Protein AF-0000000069701895 (afdb_homodimer)

InterPro domains:
  IPR008920 Transcription regulator FadR/GntR, C-terminal [G3DSA:1.20.120.530] (101-238)
  IPR008920 Transcription regulator FadR/GntR, C-terminal [SSF48008] (103-235)
  IPR011711 GntR, C-terminal [PF07729] (106-229)
  IPR011711 GntR, C-terminal [SM00895] (104-230)
  IPR036388 Winged helix-like DNA-binding domain superfamily [G3DSA:1.10.10.10] (26-95)
  IPR036390 Winged helix DNA-binding domain superfamily [SSF46785] (47-93)

pLDDT: mean 81.39, std 17.98, range [24.02, 98.69]

Solvent-accessible surface area (backbone atoms only — not comparable to full-atom values): 25964 Å² total; per-residue (Å²): 135,84,80,79,76,81,70,80,68,55,61,60,54,52,49,48,49,49,48,49,49,49,47,48,45,48,53,46,46,49,47,53,22,46,50,53,42,51,48,53,51,51,33,40,71,72,58,74,41,68,61,60,47,42,69,67,58,50,32,64,74,65,69,50,55,68,66,48,49,50,53,26,51,50,50,36,35,73,69,47,39,30,45,76,41,99,67,81,38,36,26,56,34,67,50,63,40,64,59,60,30,47,38,40,47,34,54,49,45,54,34,40,57,27,52,36,49,64,38,91,59,48,48,82,55,65,65,58,50,50,52,53,42,51,57,37,48,52,53,55,66,39,92,55,61,85,73,51,58,67,65,60,55,49,50,53,54,45,48,54,56,37,52,53,28,50,25,20,63,28,66,66,51,24,50,52,47,48,50,51,45,52,51,42,56,66,64,40,70,72,54,75,69,64,58,77,50,50,41,56,54,33,52,52,49,42,52,28,49,52,26,48,75,67,69,32,39,69,58,21,19,51,48,44,41,52,55,39,47,51,55,33,50,56,45,60,65,68,56,72,88,121,136,84,82,81,74,81,70,78,70,56,62,62,53,51,49,51,48,48,47,48,49,47,48,48,47,48,53,46,45,51,47,52,23,47,49,53,42,50,50,53,52,50,32,39,70,71,59,73,42,65,61,58,48,41,70,66,58,51,32,65,73,66,70,50,55,68,67,48,48,51,54,25,50,50,50,36,37,73,71,46,40,30,43,76,42,98,66,81,37,35,26,57,34,65,52,64,40,64,58,59,30,47,36,38,48,33,52,49,45,54,36,41,55,26,50,37,51,65,38,92,59,48,48,82,55,65,67,60,50,50,53,52,42,50,58,36,49,53,54,54,66,40,93,55,61,85,74,52,55,68,66,59,56,49,49,54,55,45,48,54,57,37,52,52,27,50,24,20,62,29,65,66,51,24,48,53,45,50,50,51,45,52,52,42,56,67,63,40,72,69,57,73,70,63,58,78,50,48,41,56,55,34,52,54,50,42,53,28,50,51,28,49,74,68,69,32,39,70,58,21,20,51,48,43,39,53,56,39,48,51,55,34,49,55,42,62,65,68,56,71,88,120

Nearest PDB structures (foldseek):
  6ep3-assembly1_A  TM=7.405E-01  e=1.941E-06  Listeria monocytogenes EGD-e
  6za7-assembly1_A  TM=7.029E-01  e=9.383E-06  Agrobacterium fabrum str. C58
  4p9f-assembly1_A  TM=6.169E-01  e=4.324E-05  Escherichia coli UMEA 3718-1
  7u5q-assembly2_B  TM=5.414E-01  e=1.831E-05  Brucella melitensis ATCC 23457
  9jpl-assembly1_B  TM=7.742E-01  e=9.631E-04  Achromobacter denitrificans NBRC 15125

Organism: Klebsiella variicola (NCBI:txid244366)

Radius of gyration: 25.25 Å; Cα contacts (8 Å, |Δi|>4): 482; chains: 2; bounding box: 83×65×62 Å

Foldseek 3Di:
DDPPPPPPCVVVVVVVVVVVVVVVVVVVLVVLLVVLLLVVLVCVLVVNDDQWDALVRSCVVVVDDPVSSVVNVVVCVVLVQWDQDPDGTIGGDCCSVLLVVQLVLLVVCLVQQLVLLVAPQQADDLVVLVVLLVLLVCCLPPPDNVPPDPVSLLCSVLCLRLNRLVRSVDVVSNVSSVSSSVVCVSNCVPPVVCCVCSNVLSVLSNVLSVCVSVVNSNVSSVSSSVSSVVSSVVSVVPPDPD/DDPPPPPPCVVVVVVVVVVVVVVVCVVVLVVLLVVLLLVVLVCVLVVNDDQWDALVRSCVVVVDDPVSSVVNVVVCVVLVQWDQDPDGTIGGDCCSVLLVVQLVLLVVCLVQQLVLLVAPQQADDLVVLVVLLVLLVCCLPPPDNVPDDPVSLLCSVLCLRLNRLVRSVDVVSNVSSVSSSVVCVSNCVPPVVCCVCSNVLSVLSNQLSVCVSVVNSNVSSVSSSVSSVVSSVVSVVPPDPD

Secondary structure (DSSP, 8-state):
-------TTHHHHHHHHHHHHHHHHHHHHHHHHHHHHHHHHHHHHTT-S-SEE-HHHHHHHHT--HHHHHHHHHHHHHTTSEEE-SSSSEEE-GGGSHHHHHHHHHHHHHHHHHHHTT-TT----HHHHHHHHHHHHHHHT-S-GGGS-HHHHHHHHHHHHHHHHHHTT-HHHHHHHHHHHHHHHHHHTTTTT-THHHHHHHHHHHHHHHHHHTT-HHHHHHHHHHHHHHHHHHHHHHS---/-------TTHHHHHHHHHHHHHHHHHHHHHHHHHHHHHHHHHHHHTT-S-SEE-HHHHHHHHT--HHHHHHHHHHHHHTTSEEE-SSSSEEE-GGGSHHHHHHHHHHHHHHHHHHHTT-TT----HHHHHHHHHHHHHHHT-S-GGGS-HHHHHHHHHHHHHHHHHHTT-HHHHHHHHHHHHHHHHHHTTTTT-THHHHHHHHHHHHHHHHHHTT-HHHHHHHHHHHHHHHHHHHHHHS---

Sequence (484 aa):
MGAVEARPNQGFFLLKRSNELDQLEIEQSKSNDQKLYEQLVHDRIAGILPESFTQTEISQRYDVDRGVLTRTLVKLSEDGLIARNAGHGWRFLQTLNSDIALRNSYGFRLMIEPMALLTPNLHVDRQMLKRLRARHLRLITHPDITQVPAKEIFETDAAFHELLAEASGNLFVLQAIQQQNRLRRLLEFGSYHNKRRVKEWCEEHVAIIDALRENKQEQAAELMRKHLQYAFDQVNVKSPRVMGAVEARPNQGFFLLKRSNELDQLEIEQSKSNDQKLYEQLVHDRIAGILPESFTQTEISQRYDVDRGVLTRTLVKLSEDGLIARNAGHGWRFLQTLNSDIALRNSYGFRLMIEPMALLTPNLHVDRQMLKRLRARHLRLITHPDITQVPAKEIFETDAAFHELLAEASGNLFVLQAIQQQNRLRRLLEFGSYHNKRRVKEWCEEHVAIIDALRENKQEQAAELMRKHLQYAFDQVNVKSPRV

Structure (mmCIF, N/CA/C/O backbone):
data_AF-0000000069701895-model_v1
#
loop_
_entity.id
_entity.type
_entity.pdbx_description
1 polymer 'Transcriptional regulator'
#
loop_
_atom_site.group_PDB
_atom_site.id
_atom_site.type_symbol
_atom_site.label_atom_id
_atom_site.label_alt_id
_atom_site.label_comp_id
_atom_site.label_asym_id
_atom_site.label_entity_id
_atom_site.label_seq_id
_atom_site.pdbx_PDB_ins_code
_atom_site.Cartn_x
_atom_site.Cartn_y
_atom_site.Cartn_z
_atom_site.occupancy
_atom_site.B_iso_or_equiv
_atom_site.auth_seq_id
_atom_site.auth_comp_id
_atom_site.auth_asym_id
_atom_site.auth_atom_id
_atom_site.pdbx_PDB_model_num
ATOM 1 N N . MET A 1 1 ? 61.75 -6.09 26.125 1 24.02 1 MET A N 1
ATOM 2 C CA . MET A 1 1 ? 60.781 -6.977 25.469 1 24.02 1 MET A CA 1
ATOM 3 C C . MET A 1 1 ? 59.344 -6.629 25.875 1 24.02 1 MET A C 1
ATOM 5 O O . MET A 1 1 ? 58.906 -7.008 26.953 1 24.02 1 MET A O 1
ATOM 9 N N . GLY A 1 2 ? 58.875 -5.418 25.734 1 27.39 2 GLY A N 1
ATOM 10 C CA . GLY A 1 2 ? 57.625 -4.828 26.25 1 27.39 2 GLY A CA 1
ATOM 11 C C . GLY A 1 2 ? 56.375 -5.52 25.734 1 27.39 2 GLY A C 1
ATOM 12 O O . GLY A 1 2 ? 56.25 -5.789 24.531 1 27.39 2 GLY A O 1
ATOM 13 N N . ALA A 1 3 ? 55.656 -6.332 26.625 1 31.81 3 ALA A N 1
ATOM 14 C CA . ALA A 1 3 ? 54.469 -7.156 26.438 1 31.81 3 ALA A CA 1
ATOM 15 C C . ALA A 1 3 ? 53.312 -6.316 25.938 1 31.81 3 ALA A C 1
ATOM 17 O O . ALA A 1 3 ? 52.938 -5.316 26.578 1 31.81 3 ALA A O 1
ATOM 18 N N . VAL A 1 4 ? 53.062 -6.176 24.641 1 33.94 4 VAL A N 1
ATOM 19 C CA . VAL A 1 4 ? 51.906 -5.551 24.031 1 33.94 4 VAL A CA 1
ATOM 20 C C . VAL A 1 4 ? 50.625 -6.164 24.594 1 33.94 4 VAL A C 1
ATOM 22 O O . VAL A 1 4 ? 50.375 -7.367 24.438 1 33.94 4 VAL A O 1
ATOM 25 N N . GLU A 1 5 ? 50.062 -5.719 25.734 1 30.17 5 GLU A N 1
ATOM 26 C CA . GLU A 1 5 ? 48.812 -6.172 26.359 1 30.17 5 GLU A CA 1
ATOM 27 C C . GLU A 1 5 ? 47.625 -6.027 25.391 1 30.17 5 GLU A C 1
ATOM 29 O O . GLU A 1 5 ? 47.406 -4.941 24.859 1 30.17 5 GLU A O 1
ATOM 34 N N . ALA A 1 6 ? 47.188 -7.043 24.703 1 34.75 6 ALA A N 1
ATOM 35 C CA . ALA A 1 6 ? 45.969 -7.164 23.953 1 34.75 6 ALA A CA 1
ATOM 36 C C . ALA A 1 6 ? 44.75 -6.762 24.797 1 34.75 6 ALA A C 1
ATOM 38 O O . ALA A 1 6 ? 44.5 -7.363 25.844 1 34.75 6 ALA A O 1
ATOM 39 N N . ARG A 1 7 ? 44.375 -5.461 24.891 1 35.44 7 ARG A N 1
ATOM 40 C CA . ARG A 1 7 ? 43.188 -5.066 25.625 1 35.44 7 ARG A CA 1
ATOM 41 C C . ARG A 1 7 ? 41.938 -5.664 25.016 1 35.44 7 ARG A C 1
ATOM 43 O O . ARG A 1 7 ? 41.625 -5.434 23.828 1 35.44 7 ARG A O 1
ATOM 50 N N . PRO A 1 8 ? 41.312 -6.648 25.5 1 39.47 8 PRO A N 1
ATOM 51 C CA . PRO A 1 8 ? 40.125 -7.395 25.062 1 39.47 8 PRO A CA 1
ATOM 52 C C . PRO A 1 8 ? 38.938 -6.492 24.766 1 39.47 8 PRO A C 1
ATOM 54 O O . PRO A 1 8 ? 38 -6.898 24.047 1 39.47 8 PRO A O 1
ATOM 57 N N . ASN A 1 9 ? 38.688 -5.352 25.375 1 38.53 9 ASN A N 1
ATOM 58 C CA . ASN A 1 9 ? 37.438 -4.59 25.344 1 38.53 9 ASN A CA 1
ATOM 59 C C . ASN A 1 9 ? 37.375 -3.715 24.094 1 38.53 9 ASN A C 1
ATOM 61 O O . ASN A 1 9 ? 36.438 -2.926 23.938 1 38.53 9 ASN A O 1
ATOM 65 N N . GLN A 1 10 ? 38.281 -3.574 23.266 1 44.16 10 GLN A N 1
ATOM 66 C CA . GLN A 1 10 ? 38.312 -2.691 22.094 1 44.16 10 GLN A CA 1
ATOM 67 C C . GLN A 1 10 ? 37.375 -3.211 21.016 1 44.16 10 GLN A C 1
ATOM 69 O O . GLN A 1 10 ? 36.875 -2.436 20.203 1 44.16 10 GLN A O 1
ATOM 74 N N . GLY A 1 11 ? 37.188 -4.449 21.016 1 43.69 11 GLY A N 1
ATOM 75 C CA . GLY A 1 11 ? 36.344 -5.035 19.984 1 43.69 11 GLY A CA 1
ATOM 76 C C . GLY A 1 11 ? 34.875 -4.629 20.125 1 43.69 11 GLY A C 1
ATOM 77 O O . GLY A 1 11 ? 34.188 -4.391 19.125 1 43.69 11 GLY A O 1
ATOM 78 N N . PHE A 1 12 ? 34.375 -4.551 21.391 1 46.53 12 PHE A N 1
ATOM 79 C CA . PHE A 1 12 ? 32.969 -4.184 21.625 1 46.53 12 PHE A CA 1
ATOM 80 C C . PHE A 1 12 ? 32.75 -2.717 21.281 1 46.53 12 PHE A C 1
ATOM 82 O O . PHE A 1 12 ? 31.688 -2.367 20.719 1 46.53 12 PHE A O 1
ATOM 89 N N . PHE A 1 13 ? 33.656 -1.866 21.531 1 46.22 13 PHE A N 1
ATOM 90 C CA . PHE A 1 13 ? 33.531 -0.436 21.281 1 46.22 13 PHE A CA 1
ATOM 91 C C . PHE A 1 13 ? 33.5 -0.146 19.781 1 46.22 13 PHE A C 1
ATOM 93 O O . PHE A 1 13 ? 32.75 0.715 19.312 1 46.22 13 PHE A O 1
ATOM 100 N N . LEU A 1 14 ? 34.312 -0.806 19.062 1 48.31 14 LEU A N 1
ATOM 101 C CA . LEU A 1 14 ? 34.375 -0.603 17.625 1 48.31 14 LEU A CA 1
ATOM 102 C C . LEU A 1 14 ? 33.094 -1.081 16.953 1 48.31 14 LEU A C 1
ATOM 104 O O . LEU A 1 14 ? 32.594 -0.446 16.016 1 48.31 14 LEU A O 1
ATOM 108 N N . LEU A 1 15 ? 32.625 -2.094 17.547 1 48.47 15 LEU A N 1
ATOM 109 C CA . LEU A 1 15 ? 31.375 -2.609 17 1 48.47 15 LEU A CA 1
ATOM 110 C C . LEU A 1 15 ? 30.219 -1.668 17.281 1 48.47 15 LEU A C 1
ATOM 112 O O . LEU A 1 15 ? 29.344 -1.475 16.453 1 48.47 15 LEU A O 1
ATOM 116 N N . LYS A 1 16 ? 30.25 -1.08 18.469 1 49.44 16 LYS A N 1
ATOM 117 C CA . LYS A 1 16 ? 29.203 -0.123 18.812 1 49.44 16 LYS A CA 1
ATOM 118 C C . LYS A 1 16 ? 29.266 1.119 17.938 1 49.44 16 LYS A C 1
ATOM 120 O O . LYS A 1 16 ? 28.25 1.622 17.469 1 49.44 16 LYS A O 1
ATOM 125 N N . ARG A 1 17 ? 30.5 1.517 17.75 1 50.16 17 ARG A N 1
ATOM 126 C CA . ARG A 1 17 ? 30.703 2.701 16.922 1 50.16 17 ARG A CA 1
ATOM 127 C C . ARG A 1 17 ? 30.312 2.436 15.469 1 50.16 17 ARG A C 1
ATOM 129 O O . ARG A 1 17 ? 29.719 3.291 14.812 1 50.16 17 ARG A O 1
ATOM 136 N N . SER A 1 18 ? 30.672 1.221 15.117 1 53.16 18 SER A N 1
ATOM 137 C CA . SER A 1 18 ? 30.328 0.845 13.75 1 53.16 18 SER A CA 1
ATOM 138 C C . SER A 1 18 ? 28.812 0.784 13.57 1 53.16 18 SER A C 1
ATOM 140 O O . SER A 1 18 ? 28.281 1.257 12.562 1 53.16 18 SER A O 1
ATOM 142 N N . ASN A 1 19 ? 28.234 0.283 14.586 1 55.69 19 ASN A N 1
ATOM 143 C CA . ASN A 1 19 ? 26.781 0.207 14.547 1 55.69 19 ASN A CA 1
ATOM 144 C C . ASN A 1 19 ? 26.141 1.595 14.57 1 55.69 19 ASN A C 1
ATOM 146 O O . ASN A 1 19 ? 25.172 1.846 13.875 1 55.69 19 ASN A O 1
ATOM 150 N N . GLU A 1 20 ? 26.672 2.371 15.461 1 56.66 20 GLU A N 1
ATOM 151 C CA . GLU A 1 20 ? 26.188 3.75 15.516 1 56.66 20 GLU A CA 1
ATOM 152 C C . GLU A 1 20 ? 26.438 4.469 14.188 1 56.66 20 GLU A C 1
ATOM 154 O O . GLU A 1 20 ? 25.578 5.234 13.734 1 56.66 20 GLU A O 1
ATOM 159 N N . LEU A 1 21 ? 27.609 4.227 13.711 1 55.41 21 LEU A N 1
ATOM 160 C CA . LEU A 1 21 ? 27.922 4.84 12.422 1 55.41 21 LEU A CA 1
ATOM 161 C C . LEU A 1 21 ? 26.984 4.328 11.336 1 55.41 21 LEU A C 1
ATOM 163 O O . LEU A 1 21 ? 26.547 5.098 10.477 1 55.41 21 LEU A O 1
ATOM 167 N N . ASP A 1 22 ? 26.703 3.092 11.43 1 56.62 22 ASP A N 1
ATOM 168 C CA . ASP A 1 22 ? 25.781 2.494 10.469 1 56.62 22 ASP A CA 1
ATOM 169 C C . ASP A 1 22 ? 24.391 3.092 10.602 1 56.62 22 ASP A C 1
ATOM 171 O O . ASP A 1 22 ? 23.734 3.375 9.602 1 56.62 22 ASP A O 1
ATOM 175 N N . GLN A 1 23 ? 24.094 3.236 11.844 1 57.44 23 GLN A N 1
ATOM 176 C CA . GLN A 1 23 ? 22.812 3.865 12.109 1 57.44 23 GLN A CA 1
ATOM 177 C C . GLN A 1 23 ? 22.766 5.289 11.562 1 57.44 23 GLN A C 1
ATOM 179 O O . GLN A 1 23 ? 21.781 5.707 10.961 1 57.44 23 GLN A O 1
ATOM 184 N N . LEU A 1 24 ? 23.781 5.93 11.867 1 54.06 24 LEU A N 1
ATOM 185 C CA . LEU A 1 24 ? 23.859 7.309 11.398 1 54.06 24 LEU A CA 1
ATOM 186 C C . LEU A 1 24 ? 23.828 7.367 9.875 1 54.06 24 LEU A C 1
ATOM 188 O O . LEU A 1 24 ? 23.219 8.266 9.297 1 54.06 24 LEU A O 1
ATOM 192 N N . GLU A 1 25 ? 24.438 6.414 9.328 1 55.97 25 GLU A N 1
ATOM 193 C CA . GLU A 1 25 ? 24.484 6.387 7.871 1 55.97 25 GLU A CA 1
ATOM 194 C C . GLU A 1 25 ? 23.109 6.113 7.273 1 55.97 25 GLU A C 1
ATOM 196 O O . GLU A 1 25 ? 22.75 6.707 6.258 1 55.97 25 GLU A O 1
ATOM 201 N N . ILE A 1 26 ? 22.453 5.285 7.879 1 56.91 26 ILE A N 1
ATOM 202 C CA . ILE A 1 26 ? 21.109 4.977 7.398 1 56.91 26 ILE A CA 1
ATOM 203 C C . ILE A 1 26 ? 20.203 6.184 7.602 1 56.91 26 ILE A C 1
ATOM 205 O O . ILE A 1 26 ? 19.422 6.539 6.711 1 56.91 26 ILE A O 1
ATOM 209 N N . GLU A 1 27 ? 20.312 6.688 8.766 1 59.28 27 GLU A N 1
ATOM 210 C CA . GLU A 1 27 ? 19.516 7.871 9.039 1 59.28 27 GLU A CA 1
ATOM 211 C C . GLU A 1 27 ? 19.859 9.008 8.086 1 59.28 27 GLU A C 1
ATOM 213 O O . GLU A 1 27 ? 18.984 9.734 7.625 1 59.28 27 GLU A O 1
ATOM 218 N N . GLN A 1 28 ? 21.172 9.141 7.922 1 56.03 28 GLN A N 1
ATOM 219 C CA . GLN A 1 28 ? 21.609 10.188 7 1 56.03 28 GLN A CA 1
ATOM 220 C C . GLN A 1 28 ? 21.172 9.883 5.574 1 56.03 28 GLN A C 1
ATOM 222 O O . GLN A 1 28 ? 20.766 10.781 4.832 1 56.03 28 GLN A O 1
ATOM 227 N N . SER A 1 29 ? 21.344 8.641 5.266 1 58.25 29 SER A N 1
ATOM 228 C CA . SER A 1 29 ? 20.906 8.242 3.928 1 58.25 29 SER A CA 1
ATOM 229 C C . SER A 1 29 ? 19.422 8.461 3.742 1 58.25 29 SER A C 1
ATOM 231 O O . SER A 1 29 ? 18.984 8.977 2.709 1 58.25 29 SER A O 1
ATOM 233 N N . LYS A 1 30 ? 18.75 8.07 4.762 1 63.38 30 LYS A N 1
ATOM 234 C CA . LYS A 1 30 ? 17.297 8.305 4.703 1 63.38 30 LYS A CA 1
ATOM 235 C C . LYS A 1 30 ? 16.984 9.797 4.602 1 63.38 30 LYS A C 1
ATOM 237 O O . LYS A 1 30 ? 16.078 10.195 3.867 1 63.38 30 LYS A O 1
ATOM 242 N N . SER A 1 31 ? 17.828 10.461 5.293 1 68.94 31 SER A N 1
ATOM 243 C CA . SER A 1 31 ? 17.609 11.898 5.277 1 68.94 31 SER A CA 1
ATOM 244 C C . SER A 1 31 ? 17.922 12.492 3.904 1 68.94 31 SER A C 1
ATOM 246 O O . SER A 1 31 ? 17.141 13.289 3.383 1 68.94 31 SER A O 1
ATOM 248 N N . ASN A 1 32 ? 19.062 12.062 3.354 1 74 32 ASN A N 1
ATOM 249 C CA . ASN A 1 32 ? 19.438 12.578 2.037 1 74 32 ASN A CA 1
ATOM 250 C C . ASN A 1 32 ? 18.469 12.086 0.959 1 74 32 ASN A C 1
ATOM 252 O O . ASN A 1 32 ? 18.109 12.836 0.055 1 74 32 ASN A O 1
ATOM 256 N N . ASP A 1 33 ? 18.031 10.891 1.095 1 80.69 33 ASP A N 1
ATOM 257 C CA . ASP A 1 33 ? 17.062 10.336 0.161 1 80.69 33 ASP A CA 1
ATOM 258 C C . ASP A 1 33 ? 15.742 11.094 0.228 1 80.69 33 ASP A C 1
ATOM 260 O O . ASP A 1 33 ? 15.156 11.422 -0.805 1 80.69 33 ASP A O 1
ATOM 264 N N . GLN A 1 34 ? 15.453 11.359 1.45 1 81.69 34 GLN A N 1
ATOM 265 C CA . GLN A 1 34 ? 14.188 12.055 1.661 1 81.69 34 GLN A CA 1
ATOM 266 C C . GLN A 1 34 ? 14.25 13.477 1.111 1 81.69 34 GLN A C 1
ATOM 268 O O . GLN A 1 34 ? 13.281 13.953 0.51 1 81.69 34 GLN A O 1
ATOM 273 N N . LYS A 1 35 ? 15.359 14.086 1.355 1 86.31 35 LYS A N 1
ATOM 274 C CA . LYS A 1 35 ? 15.523 15.445 0.856 1 86.31 35 LYS A CA 1
ATOM 275 C C . LYS A 1 35 ? 15.438 15.492 -0.667 1 86.31 35 LYS A C 1
ATOM 277 O O . LYS A 1 35 ? 14.727 16.328 -1.233 1 86.31 35 LYS A O 1
ATOM 282 N N . LEU A 1 36 ? 16.188 14.641 -1.312 1 89.25 36 LEU A N 1
ATOM 283 C CA . LEU A 1 36 ? 16.156 14.594 -2.77 1 89.25 36 LEU A CA 1
ATOM 284 C C . LEU A 1 36 ? 14.75 14.234 -3.264 1 89.25 36 LEU A C 1
ATOM 286 O O . LEU A 1 36 ? 14.273 14.812 -4.242 1 89.25 36 LEU A O 1
ATOM 290 N N . TYR A 1 37 ? 14.148 13.289 -2.568 1 88.81 37 TYR A N 1
ATOM 291 C CA . TYR A 1 37 ? 12.781 12.883 -2.883 1 88.81 37 TYR A CA 1
ATOM 292 C C . TYR A 1 37 ? 11.844 14.086 -2.881 1 88.81 37 TYR A C 1
ATOM 294 O O . TYR A 1 37 ? 11.148 14.336 -3.867 1 88.81 37 TYR A O 1
ATOM 302 N N . GLU A 1 38 ? 11.867 14.82 -1.847 1 86.19 38 GLU A N 1
ATOM 303 C CA . GLU A 1 38 ? 10.992 15.984 -1.692 1 86.19 38 GLU A CA 1
ATOM 304 C C . GLU A 1 38 ? 11.312 17.062 -2.725 1 86.19 38 GLU A C 1
ATOM 306 O O . GLU A 1 38 ? 10.406 17.672 -3.297 1 86.19 38 GLU A O 1
ATOM 311 N N . GLN A 1 39 ? 12.547 17.234 -2.932 1 88 39 GLN A N 1
ATOM 312 C CA . GLN A 1 39 ? 12.969 18.234 -3.9 1 88 39 GLN A CA 1
ATOM 313 C C . GLN A 1 39 ? 12.492 17.891 -5.305 1 88 39 GLN A C 1
ATOM 315 O O . GLN A 1 39 ? 12.008 18.75 -6.039 1 88 39 GLN A O 1
ATOM 320 N N . LEU A 1 40 ? 12.625 16.672 -5.664 1 89.31 40 LEU A N 1
ATOM 321 C CA . LEU A 1 40 ? 12.211 16.234 -6.992 1 89.31 40 LEU A CA 1
ATOM 322 C C . LEU A 1 40 ? 10.711 16.422 -7.18 1 89.31 40 LEU A C 1
ATOM 324 O O . LEU A 1 40 ? 10.266 16.906 -8.219 1 89.31 40 LEU A O 1
ATOM 328 N N . VAL A 1 41 ? 10.008 16.125 -6.188 1 84.69 41 VAL A N 1
ATOM 329 C CA . VAL A 1 41 ? 8.555 16.234 -6.258 1 84.69 41 VAL A CA 1
ATOM 330 C C . VAL A 1 41 ? 8.156 17.703 -6.32 1 84.69 41 VAL A C 1
ATOM 332 O O . VAL A 1 41 ? 7.344 18.094 -7.164 1 84.69 41 VAL A O 1
ATOM 335 N N . HIS A 1 42 ? 8.742 18.469 -5.496 1 83.19 42 HIS A N 1
ATOM 336 C CA . HIS A 1 42 ? 8.453 19.891 -5.477 1 83.19 42 HIS A CA 1
ATOM 337 C C . HIS A 1 42 ? 8.789 20.531 -6.816 1 83.19 42 HIS A C 1
ATOM 339 O O . HIS A 1 42 ? 7.996 21.312 -7.348 1 83.19 42 HIS A O 1
ATOM 345 N N . ASP A 1 43 ? 9.914 20.188 -7.293 1 87.12 43 ASP A N 1
ATOM 346 C CA . ASP A 1 43 ? 10.359 20.797 -8.547 1 87.12 43 ASP A CA 1
ATOM 347 C C . ASP A 1 43 ? 9.484 20.344 -9.711 1 87.12 43 ASP A C 1
ATOM 349 O O . ASP A 1 43 ? 9.25 21.109 -10.648 1 87.12 43 ASP A O 1
ATOM 353 N N . ARG A 1 44 ? 9 19.141 -9.625 1 87.44 44 ARG A N 1
ATOM 354 C CA . ARG A 1 44 ? 8.086 18.672 -10.656 1 87.44 44 ARG A CA 1
ATOM 355 C C . ARG A 1 44 ? 6.754 19.406 -10.594 1 87.44 44 ARG A C 1
ATOM 357 O O . ARG A 1 44 ? 6.23 19.844 -11.617 1 87.44 44 ARG A O 1
ATOM 364 N N . ILE A 1 45 ? 6.25 19.594 -9.492 1 77.81 45 ILE A N 1
ATOM 365 C CA . ILE A 1 45 ? 4.977 20.266 -9.289 1 77.81 45 ILE A CA 1
ATOM 366 C C . ILE A 1 45 ? 5.094 21.734 -9.711 1 77.81 45 ILE A C 1
ATOM 368 O O . ILE A 1 45 ? 4.176 22.281 -10.32 1 77.81 45 ILE A O 1
ATOM 372 N N . ALA A 1 46 ? 6.25 22.297 -9.43 1 79.75 46 ALA A N 1
ATOM 373 C CA . ALA A 1 46 ? 6.5 23.703 -9.75 1 79.75 46 ALA A CA 1
ATOM 374 C C . ALA A 1 46 ? 6.793 23.875 -11.234 1 79.75 46 ALA A C 1
ATOM 376 O O . ALA A 1 46 ? 6.922 25 -11.719 1 79.75 46 ALA A O 1
ATOM 377 N N . GLY A 1 47 ? 6.941 22.781 -11.875 1 83.38 47 GLY A N 1
ATOM 378 C CA . GLY A 1 47 ? 7.195 22.844 -13.305 1 83.38 47 GLY A CA 1
ATOM 379 C C . GLY A 1 47 ? 8.664 23.031 -13.641 1 83.38 47 GLY A C 1
ATOM 380 O O . GLY A 1 47 ? 9.008 23.281 -14.797 1 83.38 47 GLY A O 1
ATOM 381 N N . ILE A 1 48 ? 9.484 22.938 -12.734 1 86.5 48 ILE A N 1
ATOM 382 C CA . ILE A 1 48 ? 10.922 23.125 -12.914 1 86.5 48 ILE A CA 1
ATOM 383 C C . ILE A 1 48 ? 11.523 21.891 -13.578 1 86.5 48 ILE A C 1
ATOM 385 O O . ILE A 1 48 ? 12.398 22 -14.445 1 86.5 48 ILE A O 1
ATOM 389 N N . LEU A 1 49 ? 11.047 20.719 -13.164 1 89.06 49 LEU A N 1
ATOM 390 C CA . LEU A 1 49 ? 11.523 19.469 -13.758 1 89.06 49 LEU A CA 1
ATOM 391 C C . LEU A 1 49 ? 10.602 19.016 -14.891 1 89.06 49 LEU A C 1
ATOM 393 O O . LEU A 1 49 ? 9.375 19.125 -14.781 1 89.06 49 LEU A O 1
ATOM 397 N N . PRO A 1 50 ? 11.219 18.531 -15.906 1 87.19 50 PRO A N 1
ATOM 398 C CA . PRO A 1 50 ? 10.406 18.031 -17.016 1 87.19 50 PRO A CA 1
ATOM 399 C C . PRO A 1 50 ? 9.68 16.734 -16.672 1 87.19 50 PRO A C 1
ATOM 401 O O . PRO A 1 50 ? 9.953 16.109 -15.633 1 87.19 50 PRO A O 1
ATOM 404 N N . GLU A 1 51 ? 8.742 16.406 -17.531 1 86.56 51 GLU A N 1
ATOM 405 C CA . GLU A 1 51 ? 7.945 15.195 -17.344 1 86.56 51 GLU A CA 1
ATOM 406 C C . GLU A 1 51 ? 8.82 13.945 -17.438 1 86.56 51 GLU A C 1
ATOM 408 O O . GLU A 1 51 ? 8.555 12.953 -16.75 1 86.56 51 GLU A O 1
ATOM 413 N N . SER A 1 52 ? 9.781 14.039 -18.344 1 89.88 52 SER A N 1
ATOM 414 C CA . SER A 1 52 ? 10.727 12.938 -18.484 1 89.88 52 SER A CA 1
ATOM 415 C C . SER A 1 52 ? 12.156 13.391 -18.188 1 89.88 52 SER A C 1
ATOM 417 O O . SER A 1 52 ? 12.516 14.539 -18.453 1 89.88 52 SER A O 1
ATOM 419 N N . PHE A 1 53 ? 12.938 12.461 -17.547 1 90.31 53 PHE A N 1
ATOM 420 C CA . PHE A 1 53 ? 14.297 12.805 -17.156 1 90.31 53 PHE A CA 1
ATOM 421 C C . PHE A 1 53 ? 15.18 11.562 -17.109 1 90.31 53 PHE A C 1
ATOM 423 O O . PHE A 1 53 ? 14.68 10.438 -17.062 1 90.31 53 PHE A O 1
ATOM 430 N N . THR A 1 54 ? 16.422 11.828 -17.25 1 87.19 54 THR A N 1
ATOM 431 C CA . THR A 1 54 ? 17.391 10.75 -17.078 1 87.19 54 THR A CA 1
ATOM 432 C C . THR A 1 54 ? 18.109 10.875 -15.734 1 87.19 54 THR A C 1
ATOM 434 O O . THR A 1 54 ? 18.125 11.945 -15.133 1 87.19 54 THR A O 1
ATOM 437 N N . GLN A 1 55 ? 18.656 9.758 -15.281 1 87 55 GLN A N 1
ATOM 438 C CA . GLN A 1 55 ? 19.422 9.766 -14.023 1 87 55 GLN A CA 1
ATOM 439 C C . GLN A 1 55 ? 20.578 10.742 -14.094 1 87 55 GLN A C 1
ATOM 441 O O . GLN A 1 55 ? 20.891 11.43 -13.117 1 87 55 GLN A O 1
ATOM 446 N N . THR A 1 56 ? 21.219 10.812 -15.203 1 85.06 56 THR A N 1
ATOM 447 C CA . THR A 1 56 ? 22.344 11.703 -15.398 1 85.06 56 THR A CA 1
ATOM 448 C C . THR A 1 56 ? 21.938 13.164 -15.25 1 85.06 56 THR A C 1
ATOM 450 O O . THR A 1 56 ? 22.625 13.945 -14.594 1 85.06 56 THR A O 1
ATOM 453 N N . GLU A 1 57 ? 20.859 13.453 -15.844 1 87.5 57 GLU A N 1
ATOM 454 C CA . GLU A 1 57 ? 20.344 14.82 -15.742 1 87.5 57 GLU A CA 1
ATOM 455 C C . GLU A 1 57 ? 20.094 15.211 -14.297 1 87.5 57 GLU A C 1
ATOM 457 O O . GLU A 1 57 ? 20.422 16.328 -13.875 1 87.5 57 GLU A O 1
ATOM 462 N N . ILE A 1 58 ? 19.469 14.344 -13.531 1 89.31 58 ILE A N 1
ATOM 463 C CA . ILE A 1 58 ? 19.109 14.633 -12.141 1 89.31 58 ILE A CA 1
ATOM 464 C C . ILE A 1 58 ? 20.375 14.695 -11.289 1 89.31 58 ILE A C 1
ATOM 466 O O . ILE A 1 58 ? 20.516 15.555 -10.414 1 89.31 58 ILE A O 1
ATOM 470 N N . SER A 1 59 ? 21.297 13.797 -11.547 1 88.19 59 SER A N 1
ATOM 471 C CA . SER A 1 59 ? 22.547 13.789 -10.805 1 88.19 59 SER A CA 1
ATOM 472 C C . SER A 1 59 ? 23.312 15.102 -10.984 1 88.19 59 SER A C 1
ATOM 474 O O . SER A 1 59 ? 23.859 15.641 -10.016 1 88.19 59 SER A O 1
ATOM 476 N N . GLN A 1 60 ? 23.312 15.594 -12.133 1 87.06 60 GLN A N 1
ATOM 477 C CA . GLN A 1 60 ? 24 16.844 -12.445 1 87.06 60 GLN A CA 1
ATOM 478 C C . GLN A 1 60 ? 23.266 18.047 -11.859 1 87.06 60 GLN A C 1
ATOM 480 O O . GLN A 1 60 ? 23.891 18.938 -11.273 1 87.06 60 GLN A O 1
ATOM 485 N N . ARG A 1 61 ? 22.016 18 -11.977 1 90.75 61 ARG A N 1
ATOM 486 C CA . ARG A 1 61 ? 21.203 19.125 -11.547 1 90.75 61 ARG A CA 1
ATOM 487 C C . ARG A 1 61 ? 21.234 19.281 -10.031 1 90.75 61 ARG A C 1
ATOM 489 O O . ARG A 1 61 ? 21.281 20.406 -9.516 1 90.75 61 ARG A O 1
ATOM 496 N N . TYR A 1 62 ? 21.188 18.203 -9.344 1 91.38 62 TYR A N 1
ATOM 497 C CA . TYR A 1 62 ? 21.016 18.281 -7.895 1 91.38 62 TYR A CA 1
ATOM 498 C C . TYR A 1 62 ? 22.312 17.875 -7.176 1 91.38 62 TYR A C 1
ATOM 500 O O . TYR A 1 62 ? 22.359 17.891 -5.945 1 91.38 62 TYR A O 1
ATOM 508 N N . ASP A 1 63 ? 23.312 17.562 -7.824 1 88.5 63 ASP A N 1
ATOM 509 C CA . ASP A 1 63 ? 24.641 17.234 -7.297 1 88.5 63 ASP A CA 1
ATOM 510 C C . ASP A 1 63 ? 24.547 16.141 -6.234 1 88.5 63 ASP A C 1
ATOM 512 O O . ASP A 1 63 ? 25.016 16.328 -5.109 1 88.5 63 ASP A O 1
ATOM 516 N N . VAL A 1 64 ? 23.984 15.055 -6.57 1 87.31 64 VAL A N 1
ATOM 517 C CA . VAL A 1 64 ? 23.812 13.938 -5.652 1 87.31 64 VAL A CA 1
ATOM 518 C C . VAL A 1 64 ? 24.531 12.703 -6.199 1 87.31 64 VAL A C 1
ATOM 520 O O . VAL A 1 64 ? 24.688 12.562 -7.414 1 87.31 64 VAL A O 1
ATOM 523 N N . ASP A 1 65 ? 24.953 11.938 -5.25 1 82.25 65 ASP A N 1
ATOM 524 C CA . ASP A 1 65 ? 25.656 10.727 -5.668 1 82.25 65 ASP A CA 1
ATOM 525 C C . ASP A 1 65 ? 24.688 9.672 -6.176 1 82.25 65 ASP A C 1
ATOM 527 O O . ASP A 1 65 ? 23.469 9.781 -5.961 1 82.25 65 ASP A O 1
ATOM 531 N N . ARG A 1 66 ? 25.281 8.75 -6.852 1 76.5 66 ARG A N 1
ATOM 532 C CA . ARG A 1 66 ? 24.516 7.715 -7.531 1 76.5 66 ARG A CA 1
ATOM 533 C C . ARG A 1 66 ? 23.688 6.898 -6.535 1 76.5 66 ARG A C 1
ATOM 535 O O . ARG A 1 66 ? 22.578 6.477 -6.836 1 76.5 66 ARG A O 1
ATOM 542 N N . GLY A 1 67 ? 24.234 6.641 -5.434 1 75 67 GLY A N 1
ATOM 543 C CA . GLY A 1 67 ? 23.531 5.867 -4.422 1 75 67 GLY A CA 1
ATOM 544 C C . GLY A 1 67 ? 22.266 6.547 -3.932 1 75 67 GLY A C 1
ATOM 545 O O . GLY A 1 67 ? 21.188 5.926 -3.887 1 75 67 GLY A O 1
ATOM 546 N N . VAL A 1 68 ? 22.391 7.742 -3.605 1 81.5 68 VAL A N 1
ATOM 547 C CA . VAL A 1 68 ? 21.25 8.539 -3.15 1 81.5 68 VAL A CA 1
ATOM 548 C C . VAL A 1 68 ? 20.203 8.633 -4.262 1 81.5 68 VAL A C 1
ATOM 550 O O . VAL A 1 68 ? 19.016 8.445 -4.02 1 81.5 68 VAL A O 1
ATOM 553 N N . LEU A 1 69 ? 20.672 8.898 -5.445 1 86.81 69 LEU A N 1
ATOM 554 C CA . LEU A 1 69 ? 19.766 9.055 -6.578 1 86.81 69 LEU A CA 1
ATOM 555 C C . LEU A 1 69 ? 18.984 7.766 -6.836 1 86.81 69 LEU A C 1
ATOM 557 O O . LEU A 1 69 ? 17.766 7.785 -6.965 1 86.81 69 LEU A O 1
ATOM 561 N N . THR A 1 70 ? 19.719 6.723 -6.855 1 78.44 70 THR A N 1
ATOM 562 C CA . THR A 1 70 ? 19.094 5.438 -7.145 1 78.44 70 THR A CA 1
ATOM 563 C C . THR A 1 70 ? 18.031 5.105 -6.094 1 78.44 70 THR A C 1
ATOM 565 O O . THR A 1 70 ? 16.922 4.711 -6.43 1 78.44 70 THR A O 1
ATOM 568 N N . ARG A 1 71 ? 18.297 5.281 -4.867 1 82.06 71 ARG A N 1
ATOM 569 C CA . ARG A 1 71 ? 17.359 4.98 -3.791 1 82.06 71 ARG A CA 1
ATOM 570 C C . ARG A 1 71 ? 16.141 5.895 -3.863 1 82.06 71 ARG A C 1
ATOM 572 O O . ARG A 1 71 ? 15.016 5.445 -3.65 1 82.06 71 ARG A O 1
ATOM 579 N N . THR A 1 72 ? 16.438 7.07 -4.188 1 86 72 THR A N 1
ATOM 580 C CA . THR A 1 72 ? 15.352 8.039 -4.297 1 86 72 THR A CA 1
ATOM 581 C C . THR A 1 72 ? 14.43 7.691 -5.457 1 86 72 THR A C 1
ATOM 583 O O . THR A 1 72 ? 13.203 7.75 -5.32 1 86 72 THR A O 1
ATOM 586 N N . LEU A 1 73 ? 15.008 7.285 -6.551 1 84.62 73 LEU A N 1
ATOM 587 C CA . LEU A 1 73 ? 14.219 6.941 -7.727 1 84.62 73 LEU A CA 1
ATOM 588 C C . LEU A 1 73 ? 13.398 5.68 -7.484 1 84.62 73 LEU A C 1
ATOM 590 O O . LEU A 1 73 ? 12.25 5.59 -7.922 1 84.62 73 LEU A O 1
ATOM 594 N N . VAL A 1 74 ? 13.977 4.816 -6.789 1 76.88 74 VAL A N 1
ATOM 595 C CA . VAL A 1 74 ? 13.258 3.596 -6.445 1 76.88 74 VAL A CA 1
ATOM 596 C C . VAL A 1 74 ? 12.055 3.936 -5.566 1 76.88 74 VAL A C 1
ATOM 598 O O . VAL A 1 74 ? 10.945 3.447 -5.805 1 76.88 74 VAL A O 1
ATOM 601 N N . LYS A 1 75 ? 12.242 4.738 -4.609 1 80.94 75 LYS A N 1
ATOM 602 C CA . LYS A 1 75 ? 11.156 5.141 -3.717 1 80.94 75 LYS A CA 1
ATOM 603 C C . LYS A 1 75 ? 10.062 5.875 -4.48 1 80.94 75 LYS A C 1
ATOM 605 O O . LYS A 1 75 ? 8.875 5.609 -4.281 1 80.94 75 LYS A O 1
ATOM 610 N N . LEU A 1 76 ? 10.508 6.766 -5.344 1 84.69 76 LEU A N 1
ATOM 611 C CA . LEU A 1 76 ? 9.547 7.492 -6.168 1 84.69 76 LEU A CA 1
ATOM 612 C C . LEU A 1 76 ? 8.734 6.535 -7.031 1 84.69 76 LEU A C 1
ATOM 614 O O . LEU A 1 76 ? 7.523 6.719 -7.203 1 84.69 76 LEU A O 1
ATOM 618 N N . SER A 1 77 ? 9.391 5.555 -7.531 1 81.56 77 SER A N 1
ATOM 619 C CA . SER A 1 77 ? 8.734 4.559 -8.375 1 81.56 77 SER A CA 1
ATOM 620 C C . SER A 1 77 ? 7.754 3.715 -7.562 1 81.56 77 SER A C 1
ATOM 622 O O . SER A 1 77 ? 6.633 3.461 -8 1 81.56 77 SER A O 1
ATOM 624 N N . GLU A 1 78 ? 8.172 3.367 -6.43 1 74.31 78 GLU A N 1
ATOM 625 C CA . GLU A 1 78 ? 7.324 2.568 -5.547 1 74.31 78 GLU A CA 1
ATOM 626 C C . GLU A 1 78 ? 6.078 3.34 -5.129 1 74.31 78 GLU A C 1
ATOM 628 O O . GLU A 1 78 ? 5.008 2.756 -4.953 1 74.31 78 GLU A O 1
ATOM 633 N N . ASP A 1 79 ? 6.359 4.633 -4.984 1 76.94 79 ASP A N 1
ATOM 634 C CA . ASP A 1 79 ? 5.242 5.484 -4.586 1 76.94 79 ASP A CA 1
ATOM 635 C C . ASP A 1 79 ? 4.375 5.852 -5.789 1 76.94 79 ASP A C 1
ATOM 637 O O . ASP A 1 79 ? 3.391 6.582 -5.652 1 76.94 79 ASP A O 1
ATOM 641 N N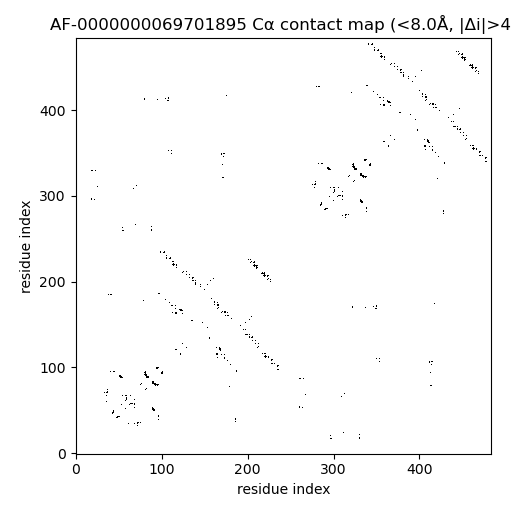 . GLY A 1 80 ? 4.828 5.367 -6.992 1 77.06 80 GLY A N 1
ATOM 642 C CA . GLY A 1 80 ? 4.035 5.586 -8.188 1 77.06 80 GLY A CA 1
ATOM 643 C C . GLY A 1 80 ? 4.156 6.992 -8.742 1 77.06 80 GLY A C 1
ATOM 644 O O . GLY A 1 80 ? 3.252 7.48 -9.422 1 77.06 80 GLY A O 1
ATOM 645 N N . LEU A 1 81 ? 5.141 7.637 -8.328 1 82.62 81 LEU A N 1
ATOM 646 C CA . LEU A 1 81 ? 5.316 9.016 -8.773 1 82.62 81 LEU A CA 1
ATOM 647 C C . LEU A 1 81 ? 6.074 9.07 -10.094 1 82.62 81 LEU A C 1
ATOM 649 O O . LEU A 1 81 ? 5.945 10.031 -10.852 1 82.62 81 LEU A O 1
ATOM 653 N N . ILE A 1 82 ? 6.855 8.047 -10.32 1 85.88 82 ILE A N 1
ATOM 654 C CA . ILE A 1 82 ? 7.578 7.973 -11.586 1 85.88 82 ILE A CA 1
ATOM 655 C C . ILE A 1 82 ? 7.531 6.543 -12.117 1 85.88 82 ILE A C 1
ATOM 657 O O . ILE A 1 82 ? 7.207 5.609 -11.383 1 85.88 82 ILE A O 1
ATOM 661 N N . ALA A 1 83 ? 7.715 6.379 -13.406 1 84.5 83 ALA A N 1
ATOM 662 C CA . ALA A 1 83 ? 7.84 5.078 -14.062 1 84.5 83 ALA A CA 1
ATOM 663 C C . ALA A 1 83 ? 8.961 5.09 -15.094 1 84.5 83 ALA A C 1
ATOM 665 O O . ALA A 1 83 ? 9.312 6.148 -15.625 1 84.5 83 ALA A O 1
ATOM 666 N N . ARG A 1 84 ? 9.43 3.91 -15.344 1 82.12 84 ARG A N 1
ATOM 667 C CA . ARG A 1 84 ? 10.484 3.783 -16.344 1 82.12 84 ARG A CA 1
ATOM 668 C C . ARG A 1 84 ? 9.93 3.98 -17.75 1 82.12 84 ARG A C 1
ATOM 670 O O . ARG A 1 84 ? 8.836 3.508 -18.062 1 82.12 84 ARG A O 1
ATOM 677 N N . ASN A 1 85 ? 10.672 4.758 -18.562 1 80.5 85 ASN A N 1
ATOM 678 C CA . ASN A 1 85 ? 10.32 4.902 -19.969 1 80.5 85 ASN A CA 1
ATOM 679 C C . ASN A 1 85 ? 10.727 3.67 -20.781 1 80.5 85 ASN A C 1
ATOM 681 O O . ASN A 1 85 ? 11.539 2.863 -20.328 1 80.5 85 ASN A O 1
ATOM 685 N N . ALA A 1 86 ? 9.969 3.371 -22 1 68.44 86 ALA A N 1
ATOM 686 C CA . ALA A 1 86 ? 10.359 2.289 -22.906 1 68.44 86 ALA A CA 1
ATOM 687 C C . ALA A 1 86 ? 11.828 2.404 -23.297 1 68.44 86 ALA A C 1
ATOM 689 O O . ALA A 1 86 ? 12.492 1.395 -23.547 1 68.44 86 ALA A O 1
ATOM 690 N N . GLY A 1 87 ? 12.273 3.52 -23.312 1 63.34 87 GLY A N 1
ATOM 691 C CA . GLY A 1 87 ? 13.672 3.76 -23.609 1 63.34 87 GLY A CA 1
ATOM 692 C C . GLY A 1 87 ? 14.508 4.043 -22.375 1 63.34 87 GLY A C 1
ATOM 693 O O . GLY A 1 87 ? 14.5 3.268 -21.422 1 63.34 87 GLY A O 1
ATOM 694 N N . HIS A 1 88 ? 15.133 5.109 -22.438 1 72.81 88 HIS A N 1
ATOM 695 C CA . HIS A 1 88 ? 16 5.516 -21.344 1 72.81 88 HIS A CA 1
ATOM 696 C C . HIS A 1 88 ? 15.336 6.586 -20.484 1 72.81 88 HIS A C 1
ATOM 698 O O . HIS A 1 88 ? 14.516 7.363 -20.969 1 72.81 88 HIS A O 1
ATOM 704 N N . GLY A 1 89 ? 15.469 6.293 -19.141 1 84.69 89 GLY A N 1
ATOM 705 C CA . GLY A 1 89 ? 15.047 7.371 -18.266 1 84.69 89 GLY A CA 1
ATOM 706 C C . GLY A 1 89 ? 13.742 7.078 -17.547 1 84.69 89 GLY A C 1
ATOM 707 O O . GLY A 1 89 ? 13.305 5.926 -17.484 1 84.69 89 GLY A O 1
ATOM 708 N N . TRP A 1 90 ? 13.273 8.07 -16.859 1 88.44 90 TRP A N 1
ATOM 709 C CA . TRP A 1 90 ? 12.086 8.023 -16.016 1 88.44 90 TRP A CA 1
ATOM 710 C C . TRP A 1 90 ? 11.078 9.086 -16.422 1 88.44 90 TRP A C 1
ATOM 712 O O . TRP A 1 90 ? 11.445 10.094 -17.047 1 88.44 90 TRP A O 1
ATOM 722 N N . ARG A 1 91 ? 9.867 8.797 -16.188 1 88.44 91 ARG A N 1
ATOM 723 C CA . ARG A 1 91 ? 8.836 9.82 -16.375 1 88.44 91 ARG A CA 1
ATOM 724 C C . ARG A 1 91 ? 7.984 9.961 -15.117 1 88.44 91 ARG A C 1
ATOM 726 O O . ARG A 1 91 ? 7.688 8.969 -14.445 1 88.44 91 ARG A O 1
ATOM 733 N N . PHE A 1 92 ? 7.621 11.18 -14.852 1 86.75 92 PHE A N 1
ATOM 734 C CA . PHE A 1 92 ? 6.668 11.422 -13.773 1 86.75 92 PHE A CA 1
ATOM 735 C C . PHE A 1 92 ? 5.273 10.945 -14.164 1 86.75 92 PHE A C 1
ATOM 737 O O . PHE A 1 92 ? 4.852 11.133 -15.312 1 86.75 92 PHE A O 1
ATOM 744 N N . LEU A 1 93 ? 4.672 10.352 -13.281 1 78.06 93 LEU A N 1
ATOM 745 C CA . LEU A 1 93 ? 3.316 9.867 -13.523 1 78.06 93 LEU A CA 1
ATOM 746 C C . LEU A 1 93 ? 2.289 10.922 -13.125 1 78.06 93 LEU A C 1
ATOM 748 O O . LEU A 1 93 ? 2.629 11.922 -12.484 1 78.06 93 LEU A O 1
ATOM 752 N N . GLN A 1 94 ? 1.052 10.719 -13.602 1 65.5 94 GLN A N 1
ATOM 753 C CA . GLN A 1 94 ? -0.036 11.656 -13.359 1 65.5 94 GLN A CA 1
ATOM 754 C C . GLN A 1 94 ? -0.367 11.742 -11.867 1 65.5 94 GLN A C 1
ATOM 756 O O . GLN A 1 94 ? -1.133 12.609 -11.445 1 65.5 94 GLN A O 1
ATOM 761 N N . THR A 1 95 ? 0.257 10.922 -11.164 1 60 95 THR A N 1
ATOM 762 C CA . THR A 1 95 ? 0.033 10.945 -9.719 1 60 95 THR A CA 1
ATOM 763 C C . THR A 1 95 ? 0.478 12.273 -9.125 1 60 95 THR A C 1
ATOM 765 O O . THR A 1 95 ? 0.046 12.648 -8.031 1 60 95 THR A O 1
ATOM 768 N N . LEU A 1 96 ? 1.181 12.914 -9.938 1 58.91 96 LEU A N 1
ATOM 769 C CA . LEU A 1 96 ? 1.651 14.195 -9.414 1 58.91 96 LEU A CA 1
ATOM 770 C C . LEU A 1 96 ? 0.706 15.32 -9.812 1 58.91 96 LEU A C 1
ATOM 772 O O . LEU A 1 96 ? 0.813 16.438 -9.297 1 58.91 96 LEU A O 1
ATOM 776 N N . ASN A 1 97 ? -0.207 14.875 -10.797 1 62.53 97 ASN A N 1
ATOM 777 C CA . ASN A 1 97 ? -1.299 15.836 -10.938 1 62.53 97 ASN A CA 1
ATOM 778 C C . ASN A 1 97 ? -2.191 15.852 -9.703 1 62.53 97 ASN A C 1
ATOM 780 O O . ASN A 1 97 ? -2.783 14.828 -9.344 1 62.53 97 ASN A O 1
ATOM 784 N N . SER A 1 98 ? -2.303 17 -9.141 1 68.31 98 SER A N 1
ATOM 785 C CA . SER A 1 98 ? -2.84 17.156 -7.797 1 68.31 98 SER A CA 1
ATOM 786 C C . SER A 1 98 ? -4.277 16.656 -7.711 1 68.31 98 SER A C 1
ATOM 788 O O . SER A 1 98 ? -4.637 15.938 -6.781 1 68.31 98 SER A O 1
ATOM 790 N N . ASP A 1 99 ? -5.047 16.875 -8.805 1 76.19 99 ASP A N 1
ATOM 791 C CA . ASP A 1 99 ? -6.461 16.531 -8.68 1 76.19 99 ASP A CA 1
ATOM 792 C C . ASP A 1 99 ? -6.672 15.016 -8.812 1 76.19 99 ASP A C 1
ATOM 794 O O . ASP A 1 99 ? -7.414 14.422 -8.031 1 76.19 99 ASP A O 1
ATOM 798 N N . ILE A 1 100 ? -5.973 14.406 -9.773 1 78.38 100 ILE A N 1
ATOM 799 C CA . ILE A 1 100 ? -6.09 12.969 -10 1 78.38 100 ILE A CA 1
ATOM 800 C C . ILE A 1 100 ? -5.484 12.211 -8.82 1 78.38 100 ILE A C 1
ATOM 802 O O . ILE A 1 100 ? -6.07 11.242 -8.328 1 78.38 100 ILE A O 1
ATOM 806 N N . ALA A 1 101 ? -4.402 12.648 -8.375 1 80.5 101 ALA A N 1
ATOM 807 C CA . ALA A 1 101 ? -3.729 12.016 -7.242 1 80.5 101 ALA A CA 1
ATOM 808 C C . ALA A 1 101 ? -4.59 12.078 -5.984 1 80.5 101 ALA A C 1
ATOM 810 O O . ALA A 1 101 ? -4.691 11.094 -5.246 1 80.5 101 ALA A O 1
ATOM 811 N N . LEU A 1 102 ? -5.211 13.234 -5.832 1 83.62 102 LEU A N 1
ATOM 812 C CA . LEU A 1 102 ? -6.055 13.406 -4.656 1 83.62 102 LEU A CA 1
ATOM 813 C C . LEU A 1 102 ? -7.305 12.539 -4.75 1 83.62 102 LEU A C 1
ATOM 815 O O . LEU A 1 102 ? -7.703 11.906 -3.764 1 83.62 102 LEU A O 1
ATOM 819 N N . ARG A 1 103 ? -7.855 12.492 -5.906 1 87.69 103 ARG A N 1
ATOM 820 C CA . ARG A 1 103 ? -9.031 11.656 -6.117 1 87.69 103 ARG A CA 1
ATOM 821 C C . ARG A 1 103 ? -8.703 10.188 -5.879 1 87.69 103 ARG A C 1
ATOM 823 O O . ARG A 1 103 ? -9.445 9.484 -5.191 1 87.69 103 ARG A O 1
ATOM 830 N N . ASN A 1 104 ? -7.641 9.742 -6.488 1 89.88 104 ASN A N 1
ATOM 831 C CA . ASN A 1 104 ? -7.203 8.367 -6.289 1 89.88 104 ASN A CA 1
ATOM 832 C C . ASN A 1 104 ? -6.902 8.078 -4.824 1 89.88 104 ASN A C 1
ATOM 834 O O . ASN A 1 104 ? -7.219 6.996 -4.32 1 89.88 104 ASN A O 1
ATOM 838 N N . SER A 1 105 ? -6.305 9.031 -4.172 1 91.5 105 SER A N 1
ATOM 839 C CA . SER A 1 105 ? -5.969 8.891 -2.76 1 91.5 105 SER A CA 1
ATOM 840 C C . SER A 1 105 ? -7.223 8.703 -1.909 1 91.5 105 SER A C 1
ATOM 842 O O . SER A 1 105 ? -7.332 7.727 -1.163 1 91.5 105 SER A O 1
ATOM 844 N N . TYR A 1 106 ? -8.195 9.594 -2.074 1 93.25 106 TYR A N 1
ATOM 845 C CA . TYR A 1 106 ? -9.414 9.508 -1.271 1 93.25 106 TYR A CA 1
ATOM 846 C C . TYR A 1 106 ? -10.219 8.266 -1.631 1 93.25 106 TYR A C 1
ATOM 848 O O . TYR A 1 106 ? -10.805 7.621 -0.757 1 93.25 106 TYR A O 1
ATOM 856 N N . GLY A 1 107 ? -10.242 7.965 -2.93 1 94.25 107 GLY A N 1
ATOM 857 C CA . GLY A 1 107 ? -10.891 6.73 -3.336 1 94.25 107 GLY A CA 1
ATOM 858 C C . GLY A 1 107 ? -10.297 5.496 -2.686 1 94.25 107 GLY A C 1
ATOM 859 O O . GLY A 1 107 ? -11.031 4.613 -2.23 1 94.25 107 GLY A O 1
ATOM 860 N N . PHE A 1 108 ? -9.023 5.426 -2.658 1 96.19 108 PHE A N 1
ATOM 861 C CA . PHE A 1 108 ? -8.305 4.316 -2.037 1 96.19 108 PHE A CA 1
ATOM 862 C C . PHE A 1 108 ? -8.586 4.266 -0.54 1 96.19 108 PHE A C 1
ATOM 864 O O . PHE A 1 108 ? -8.883 3.201 0.007 1 96.19 108 PHE A O 1
ATOM 871 N N . ARG A 1 109 ? -8.523 5.355 0.108 1 96.94 109 ARG A N 1
ATOM 872 C CA . ARG A 1 109 ? -8.773 5.441 1.543 1 96.94 109 ARG A CA 1
ATOM 873 C C . ARG A 1 109 ? -10.211 5.055 1.875 1 96.94 109 ARG A C 1
ATOM 875 O O . ARG A 1 109 ? -10.469 4.445 2.916 1 96.94 109 ARG A O 1
ATOM 882 N N . LEU A 1 110 ? -11.141 5.41 0.975 1 97.12 110 LEU A N 1
ATOM 883 C CA . LEU A 1 110 ? -12.539 5.043 1.149 1 97.12 110 LEU A CA 1
ATOM 884 C C . LEU A 1 110 ? -12.703 3.529 1.158 1 97.12 110 LEU A C 1
ATOM 886 O O . LEU A 1 110 ? -13.586 3 1.841 1 97.12 110 LEU A O 1
ATOM 890 N N . MET A 1 111 ? -11.883 2.869 0.458 1 96.81 111 MET A N 1
ATOM 891 C CA . MET A 1 111 ? -11.961 1.412 0.404 1 96.81 111 MET A CA 1
ATOM 892 C C . MET A 1 111 ? -11.461 0.793 1.706 1 96.81 111 MET A C 1
ATOM 894 O O . MET A 1 111 ? -12.023 -0.196 2.182 1 96.81 111 MET A O 1
ATOM 898 N N . ILE A 1 112 ? -10.523 1.413 2.354 1 97.69 112 ILE A N 1
ATOM 899 C CA . ILE A 1 112 ? -9.742 0.71 3.369 1 97.69 112 ILE A CA 1
ATOM 900 C C . ILE A 1 112 ? -10.164 1.177 4.758 1 97.69 112 ILE A C 1
ATOM 902 O O . ILE A 1 112 ? -10.406 0.358 5.648 1 97.69 112 ILE A O 1
ATOM 906 N N . GLU A 1 113 ? -10.336 2.471 4.973 1 98.31 113 GLU A N 1
ATOM 907 C CA . GLU A 1 113 ? -10.391 3.027 6.324 1 98.31 113 GLU A CA 1
ATOM 908 C C . GLU A 1 113 ? -11.703 2.684 7.012 1 98.31 113 GLU A C 1
ATOM 910 O O . GLU A 1 113 ? -11.719 2.283 8.18 1 98.31 113 GLU A O 1
ATOM 915 N N . PRO A 1 114 ? -12.867 2.809 6.305 1 98.31 114 PRO A N 1
ATOM 916 C CA . PRO A 1 114 ? -14.086 2.381 6.992 1 98.31 114 PRO A CA 1
ATOM 917 C C . PRO A 1 114 ? -14.078 0.895 7.34 1 98.31 114 PRO A C 1
ATOM 919 O O . PRO A 1 114 ? -14.453 0.515 8.453 1 98.31 114 PRO A O 1
ATOM 922 N N . MET A 1 115 ? -13.586 0.073 6.406 1 96.5 115 MET A N 1
ATOM 923 C CA . MET A 1 115 ? -13.57 -1.37 6.625 1 96.5 115 MET A CA 1
ATOM 924 C C . MET A 1 115 ? -12.594 -1.741 7.738 1 96.5 115 MET A C 1
ATOM 926 O O . MET A 1 115 ? -12.82 -2.703 8.477 1 96.5 115 MET A O 1
ATOM 930 N N . ALA A 1 116 ? -11.523 -1 7.824 1 97 116 ALA A N 1
ATOM 931 C CA . ALA A 1 116 ? -10.539 -1.24 8.883 1 97 116 ALA A CA 1
ATOM 932 C C . ALA A 1 116 ? -11.172 -1.129 10.258 1 97 116 ALA A C 1
ATOM 934 O O . ALA A 1 116 ? -10.742 -1.788 11.211 1 97 116 ALA A O 1
ATOM 935 N N . LEU A 1 117 ? -12.203 -0.334 10.398 1 97.69 117 LEU A N 1
ATOM 936 C CA . LEU A 1 117 ? -12.867 -0.123 11.68 1 97.69 117 LEU A CA 1
ATOM 937 C C . LEU A 1 117 ? -13.867 -1.24 11.969 1 97.69 117 LEU A C 1
ATOM 939 O O . LEU A 1 117 ? -14.398 -1.335 13.07 1 97.69 117 LEU A O 1
ATOM 943 N N . LEU A 1 118 ? -14.086 -2.1 10.969 1 95.94 118 LEU A N 1
ATOM 944 C CA . LEU A 1 118 ? -15.062 -3.174 11.109 1 95.94 118 LEU A CA 1
ATOM 945 C C . LEU A 1 118 ? -14.367 -4.523 11.258 1 95.94 118 LEU A C 1
ATOM 947 O O . LEU A 1 118 ? -15.031 -5.559 11.375 1 95.94 118 LEU A O 1
ATOM 951 N N . THR A 1 119 ? -13.086 -4.523 11.227 1 92.56 119 THR A N 1
ATOM 952 C CA . THR A 1 119 ? -12.352 -5.777 11.336 1 92.56 119 THR A CA 1
ATOM 953 C C . THR A 1 119 ? -12.562 -6.414 12.703 1 92.56 119 THR A C 1
ATOM 955 O O . THR A 1 119 ? -12.672 -5.707 13.711 1 92.56 119 THR A O 1
ATOM 958 N N . PRO A 1 120 ? -12.531 -7.781 12.758 1 86.44 120 PRO A N 1
ATOM 959 C CA . PRO A 1 120 ? -12.688 -8.461 14.047 1 86.44 120 PRO A CA 1
ATOM 960 C C . PRO A 1 120 ? -11.484 -8.25 14.969 1 86.44 120 PRO A C 1
ATOM 962 O O . PRO A 1 120 ? -11.602 -8.438 16.188 1 86.44 120 PRO A O 1
ATOM 965 N N . ASN A 1 121 ? -10.398 -7.859 14.508 1 87.44 121 ASN A N 1
ATOM 966 C CA . ASN A 1 121 ? -9.172 -7.699 15.289 1 87.44 121 ASN A CA 1
ATOM 967 C C . ASN A 1 121 ? -8.992 -6.258 15.758 1 87.44 121 ASN A C 1
ATOM 969 O O . ASN A 1 121 ? -7.941 -5.902 16.297 1 87.44 121 ASN A O 1
ATOM 973 N N . LEU A 1 122 ? -10.008 -5.438 15.555 1 93.88 122 LEU A N 1
ATOM 974 C CA . LEU A 1 122 ? -9.906 -4.039 15.969 1 93.88 122 LEU A CA 1
ATOM 975 C C . LEU A 1 122 ? -9.656 -3.932 17.469 1 93.88 122 LEU A C 1
ATOM 977 O O . LEU A 1 122 ? -10.375 -4.523 18.266 1 93.88 122 LEU A O 1
ATOM 981 N N . HIS A 1 123 ? -8.602 -3.291 17.75 1 93.69 123 HIS A N 1
ATOM 982 C CA . HIS A 1 123 ? -8.258 -3.021 19.141 1 93.69 123 HIS A CA 1
ATOM 983 C C . HIS A 1 123 ? -8.008 -1.535 19.375 1 93.69 123 HIS A C 1
ATOM 985 O O . HIS A 1 123 ? -6.977 -1.004 18.953 1 93.69 123 HIS A O 1
ATOM 991 N N . VAL A 1 124 ? -8.891 -0.997 20.094 1 91.5 124 VAL A N 1
ATOM 992 C CA . VAL A 1 124 ? -8.82 0.444 20.312 1 91.5 124 VAL A CA 1
ATOM 993 C C . VAL A 1 124 ? -8.281 0.728 21.719 1 91.5 124 VAL A C 1
ATOM 995 O O . VAL A 1 124 ? -8.836 0.264 22.719 1 91.5 124 VAL A O 1
ATOM 998 N N . ASP A 1 125 ? -7.211 1.429 21.781 1 93.88 125 ASP A N 1
ATOM 999 C CA . ASP A 1 125 ? -6.656 1.909 23.031 1 93.88 125 ASP A CA 1
ATOM 1000 C C . ASP A 1 125 ? -7.379 3.168 23.516 1 93.88 125 ASP A C 1
ATOM 1002 O O . ASP A 1 125 ? -7.238 4.234 22.906 1 93.88 125 ASP A O 1
ATOM 1006 N N . ARG A 1 126 ? -7.996 3.086 24.609 1 94.06 126 ARG A N 1
ATOM 1007 C CA . ARG A 1 126 ? -8.828 4.176 25.094 1 94.06 126 ARG A CA 1
ATOM 1008 C C . ARG A 1 126 ? -7.988 5.406 25.422 1 94.06 126 ARG A C 1
ATOM 1010 O O . ARG A 1 126 ? -8.438 6.539 25.234 1 94.06 126 ARG A O 1
ATOM 1017 N N . GLN A 1 127 ? -6.844 5.18 25.922 1 95.5 127 GLN A N 1
ATOM 1018 C CA . GLN A 1 127 ? -5.977 6.305 26.234 1 95.5 127 GLN A CA 1
ATOM 1019 C C . GLN A 1 127 ? -5.523 7.027 24.969 1 95.5 127 GLN A C 1
ATOM 1021 O O . GLN A 1 127 ? -5.473 8.258 24.938 1 95.5 127 GLN A O 1
ATOM 1026 N N . MET A 1 128 ? -5.227 6.195 24.016 1 93.19 128 MET A N 1
ATOM 1027 C CA . MET A 1 128 ? -4.852 6.77 22.734 1 93.19 128 MET A CA 1
ATOM 1028 C C . MET A 1 128 ? -5.992 7.598 22.156 1 93.19 128 MET A C 1
ATOM 1030 O O . MET A 1 128 ? -5.777 8.719 21.688 1 93.19 128 MET A O 1
ATOM 1034 N N . LEU A 1 129 ? -7.227 7.129 22.266 1 96.12 129 LEU A N 1
ATOM 1035 C CA . LEU A 1 129 ? -8.391 7.844 21.75 1 96.12 129 LEU A CA 1
ATOM 1036 C C . LEU A 1 129 ? -8.609 9.148 22.516 1 96.12 129 LEU A C 1
ATOM 1038 O O . LEU A 1 129 ? -8.969 10.164 21.922 1 96.12 129 LEU A O 1
ATOM 1042 N N . LYS A 1 130 ? -8.367 9.086 23.75 1 96.5 130 LYS A N 1
ATOM 1043 C CA . LYS A 1 130 ? -8.523 10.273 24.578 1 96.5 130 LYS A CA 1
ATOM 1044 C C . LYS A 1 130 ? -7.547 11.367 24.172 1 96.5 130 LYS A C 1
ATOM 1046 O O . LYS A 1 130 ? -7.922 12.539 24.047 1 96.5 130 LYS A O 1
ATOM 1051 N N . ARG A 1 131 ? -6.332 10.984 23.953 1 95.94 131 ARG A N 1
ATOM 1052 C CA . ARG A 1 131 ? -5.309 11.938 23.547 1 95.94 131 ARG A CA 1
ATOM 1053 C C . ARG A 1 131 ? -5.621 12.508 22.156 1 95.94 131 ARG A C 1
ATOM 1055 O O . ARG A 1 131 ? -5.465 13.711 21.938 1 95.94 131 ARG A O 1
ATOM 1062 N N . LEU A 1 132 ? -6.055 11.648 21.328 1 95.81 132 LEU A N 1
ATOM 1063 C CA . LEU A 1 132 ? -6.414 12.078 19.984 1 95.81 132 LEU A CA 1
ATOM 1064 C C . LEU A 1 132 ? -7.578 13.062 20.016 1 95.81 132 LEU A C 1
ATOM 1066 O O . LEU A 1 132 ? -7.555 14.086 19.328 1 95.81 132 LEU A O 1
ATOM 1070 N N . ARG A 1 133 ? -8.547 12.75 20.781 1 97.56 133 ARG A N 1
ATOM 1071 C CA . ARG A 1 133 ? -9.711 13.617 20.938 1 97.56 133 ARG A CA 1
ATOM 1072 C C . ARG A 1 133 ? -9.312 14.992 21.453 1 97.56 133 ARG A C 1
ATOM 1074 O O . ARG A 1 133 ? -9.773 16.016 20.938 1 97.56 133 ARG A O 1
ATOM 1081 N N . ALA A 1 134 ? -8.477 14.969 22.469 1 97.88 134 ALA A N 1
ATOM 1082 C CA . ALA A 1 134 ? -8.031 16.219 23.078 1 97.88 134 ALA A CA 1
ATOM 1083 C C . ALA A 1 134 ? -7.312 17.109 22.062 1 97.88 134 ALA A C 1
ATOM 1085 O O . ALA A 1 134 ? -7.5 18.328 22.047 1 97.88 134 ALA A O 1
ATOM 1086 N N . ARG A 1 135 ? -6.473 16.516 21.25 1 96.75 135 ARG A N 1
ATOM 1087 C CA . ARG A 1 135 ? -5.758 17.266 20.219 1 96.75 135 ARG A CA 1
ATOM 1088 C C . ARG A 1 135 ? -6.727 17.922 19.234 1 96.75 135 ARG A C 1
ATOM 1090 O O . ARG A 1 135 ? -6.531 19.078 18.844 1 96.75 135 ARG A O 1
ATOM 1097 N N . HIS A 1 136 ? -7.785 17.234 18.859 1 97.44 136 HIS A N 1
ATOM 1098 C CA . HIS A 1 136 ? -8.766 17.781 17.938 1 97.44 136 HIS A CA 1
ATOM 1099 C C . HIS A 1 136 ? -9.594 18.891 18.609 1 97.44 136 HIS A C 1
ATOM 1101 O O . HIS A 1 136 ? -9.891 19.906 17.984 1 97.44 136 HIS A O 1
ATOM 1107 N N . LEU A 1 137 ? -9.93 18.672 19.859 1 97.31 137 LEU A N 1
ATOM 1108 C CA . LEU A 1 137 ? -10.711 19.672 20.578 1 97.31 137 LEU A CA 1
ATOM 1109 C C . LEU A 1 137 ? -9.922 20.984 20.719 1 97.31 137 LEU A C 1
ATOM 1111 O O . LEU A 1 137 ? -10.5 22.062 20.672 1 97.31 137 LEU A O 1
ATOM 1115 N N . ARG A 1 138 ? -8.641 20.844 20.875 1 96.31 138 ARG A N 1
ATOM 1116 C CA . ARG A 1 138 ? -7.785 22.031 20.938 1 96.31 138 ARG A CA 1
ATOM 1117 C C . ARG A 1 138 ? -7.867 22.844 19.656 1 96.31 138 ARG A C 1
ATOM 1119 O O . ARG A 1 138 ? -7.914 24.062 19.688 1 96.31 138 ARG A O 1
ATOM 1126 N N . LEU A 1 139 ? -7.926 22.203 18.562 1 94.94 139 LEU A N 1
ATOM 1127 C CA . LEU A 1 139 ? -8.023 22.875 17.266 1 94.94 139 LEU A CA 1
ATOM 1128 C C . LEU A 1 139 ? -9.422 23.453 17.062 1 94.94 139 LEU A C 1
ATOM 1130 O O . LEU A 1 139 ? -9.562 24.578 16.562 1 94.94 139 LEU A O 1
ATOM 1134 N N . ILE A 1 140 ? -10.438 22.734 17.5 1 95.06 140 ILE A N 1
ATOM 1135 C CA . ILE A 1 140 ? -11.82 23.172 17.344 1 95.06 140 ILE A CA 1
ATOM 1136 C C . ILE A 1 140 ? -12.047 24.453 18.156 1 95.06 140 ILE A C 1
ATOM 1138 O O . ILE A 1 140 ? -12.719 25.375 17.672 1 95.06 140 ILE A O 1
ATOM 1142 N N . THR A 1 141 ? -11.438 24.547 19.266 1 95.62 141 THR A N 1
ATOM 1143 C CA . THR A 1 141 ? -11.727 25.641 20.172 1 95.62 141 THR A CA 1
ATOM 1144 C C . THR A 1 141 ? -10.703 26.75 20.031 1 95.62 141 THR A C 1
ATOM 1146 O O . THR A 1 141 ? -10.758 27.766 20.734 1 95.62 141 THR A O 1
ATOM 1149 N N . HIS A 1 142 ? -9.742 26.516 19.156 1 94.31 142 HIS A N 1
ATOM 1150 C CA . HIS A 1 142 ? -8.719 27.547 18.984 1 94.31 142 HIS A CA 1
ATOM 1151 C C . HIS A 1 142 ? -9.336 28.875 18.578 1 94.31 142 HIS A C 1
ATOM 1153 O O . HIS A 1 142 ? -10.172 28.922 17.672 1 94.31 142 HIS A O 1
ATOM 1159 N N . PRO A 1 143 ? -8.93 29.938 19.203 1 93.12 143 PRO A N 1
ATOM 1160 C CA . PRO A 1 143 ? -9.555 31.219 18.906 1 93.12 143 PRO A CA 1
ATOM 1161 C C . PRO A 1 143 ? -9.289 31.703 17.484 1 93.12 143 PRO A C 1
ATOM 1163 O O . PRO A 1 143 ? -10.125 32.406 16.891 1 93.12 143 PRO A O 1
ATOM 1166 N N . ASP A 1 144 ? -8.086 31.422 16.953 1 91.88 144 ASP A N 1
ATOM 1167 C CA . ASP A 1 144 ? -7.703 31.781 15.586 1 91.88 144 ASP A CA 1
ATOM 1168 C C . ASP A 1 144 ? -6.891 30.672 14.93 1 91.88 144 ASP A C 1
ATOM 1170 O O . ASP A 1 144 ? -5.66 30.656 15.016 1 91.88 144 ASP A O 1
ATOM 1174 N N . ILE A 1 145 ? -7.535 29.891 14.18 1 89.81 145 ILE A N 1
ATOM 1175 C CA . ILE A 1 145 ? -6.961 28.672 13.609 1 89.81 145 ILE A CA 1
ATOM 1176 C C . ILE A 1 145 ? -5.844 29.031 12.633 1 89.81 145 ILE A C 1
ATOM 1178 O O . ILE A 1 145 ? -4.953 28.234 12.367 1 89.81 145 ILE A O 1
ATOM 1182 N N . THR A 1 146 ? -5.988 30.25 12.102 1 85.19 146 THR A N 1
ATOM 1183 C CA . THR A 1 146 ? -4.992 30.688 11.133 1 85.19 146 THR A CA 1
ATOM 1184 C C . THR A 1 146 ? -3.621 30.812 11.789 1 85.19 146 THR A C 1
ATOM 1186 O O . THR A 1 146 ? -2.6 30.844 11.094 1 85.19 146 THR A O 1
ATOM 1189 N N . GLN A 1 147 ? -3.596 30.875 13.102 1 88.19 147 GLN A N 1
ATOM 1190 C CA . GLN A 1 147 ? -2.348 31.031 13.844 1 88.19 147 GLN A CA 1
ATOM 1191 C C . GLN A 1 147 ? -1.695 29.688 14.125 1 88.19 147 GLN A C 1
ATOM 1193 O O . GLN A 1 147 ? -0.541 29.625 14.555 1 88.19 147 GLN A O 1
ATOM 1198 N N . VAL A 1 148 ? -2.41 28.656 13.867 1 89.44 148 VAL A N 1
ATOM 1199 C CA . VAL A 1 148 ? -1.852 27.328 14.086 1 89.44 148 VAL A CA 1
ATOM 1200 C C . VAL A 1 148 ? -0.985 26.922 12.898 1 89.44 148 VAL A C 1
ATOM 1202 O O . VAL A 1 148 ? -1.413 27.031 11.742 1 89.44 148 VAL A O 1
ATOM 1205 N N . PRO A 1 149 ? 0.235 26.531 13.18 1 85.38 149 PRO A N 1
ATOM 1206 C CA . PRO A 1 149 ? 1.104 26.094 12.078 1 85.38 149 PRO A CA 1
ATOM 1207 C C . PRO A 1 149 ? 0.487 24.984 11.234 1 85.38 149 PRO A C 1
ATOM 1209 O O . PRO A 1 149 ? -0.112 24.047 11.781 1 85.38 149 PRO A O 1
ATOM 1212 N N . ALA A 1 150 ? 0.63 25.078 9.922 1 84.31 150 ALA A N 1
ATOM 1213 C CA . ALA A 1 150 ? 0.092 24.094 8.984 1 84.31 150 ALA A CA 1
ATOM 1214 C C . ALA A 1 150 ? 0.591 22.688 9.305 1 84.31 150 ALA A C 1
ATOM 1216 O O . ALA A 1 150 ? -0.152 21.719 9.18 1 84.31 150 ALA A O 1
ATOM 1217 N N . LYS A 1 151 ? 1.786 22.609 9.727 1 84.44 151 LYS A N 1
ATOM 1218 C CA . LYS A 1 151 ? 2.393 21.328 10.078 1 84.44 151 LYS A CA 1
ATOM 1219 C C . LYS A 1 151 ? 1.635 20.641 11.219 1 84.44 151 LYS A C 1
ATOM 1221 O O . LYS A 1 151 ? 1.419 19.438 11.188 1 84.44 151 LYS A O 1
ATOM 1226 N N . GLU A 1 152 ? 1.313 21.406 12.172 1 88 152 GLU A N 1
ATOM 1227 C CA . GLU A 1 152 ? 0.58 20.875 13.32 1 88 152 GLU A CA 1
ATOM 1228 C C . GLU A 1 152 ? -0.799 20.375 12.898 1 88 152 GLU A C 1
ATOM 1230 O O . GLU A 1 152 ? -1.248 19.328 13.367 1 88 152 GLU A O 1
ATOM 1235 N N . ILE A 1 153 ? -1.449 21.094 12.062 1 89.94 153 ILE A N 1
ATOM 1236 C CA . ILE A 1 153 ? -2.762 20.703 11.555 1 89.94 153 ILE A CA 1
ATOM 1237 C C . ILE A 1 153 ? -2.654 19.391 10.781 1 89.94 153 ILE A C 1
ATOM 1239 O O . ILE A 1 153 ? -3.41 18.453 11.031 1 89.94 153 ILE A O 1
ATOM 1243 N N . PHE A 1 154 ? -1.693 19.297 9.953 1 88.81 154 PHE A N 1
ATOM 1244 C CA . PHE A 1 154 ? -1.495 18.094 9.148 1 88.81 154 PHE A CA 1
ATOM 1245 C C . PHE A 1 154 ? -1.198 16.891 10.039 1 88.81 154 PHE A C 1
ATOM 1247 O O . PHE A 1 154 ? -1.75 15.812 9.836 1 88.81 154 PHE A O 1
ATOM 1254 N N . GLU A 1 155 ? -0.334 17.125 10.984 1 90 155 GLU A N 1
ATOM 1255 C CA . GLU A 1 155 ? 0.077 16.016 11.852 1 90 155 GLU A CA 1
ATOM 1256 C C . GLU A 1 155 ? -1.1 15.492 12.664 1 90 155 GLU A C 1
ATOM 1258 O O . GLU A 1 155 ? -1.186 14.297 12.938 1 90 155 GLU A O 1
ATOM 1263 N N . THR A 1 156 ? -1.921 16.391 13.078 1 92.81 156 THR A N 1
ATOM 1264 C CA . THR A 1 156 ? -3.117 15.969 13.805 1 92.81 156 THR A CA 1
ATOM 1265 C C . THR A 1 156 ? -4.008 15.102 12.914 1 92.81 156 THR A C 1
ATOM 1267 O O . THR A 1 156 ? -4.473 14.039 13.344 1 92.81 156 THR A O 1
ATOM 1270 N N . ASP A 1 157 ? -4.211 15.547 11.711 1 93.75 157 ASP A N 1
ATOM 1271 C CA . ASP A 1 157 ? -5.012 14.797 10.742 1 93.75 157 ASP A CA 1
ATOM 1272 C C . ASP A 1 157 ? -4.375 13.445 10.43 1 93.75 157 ASP A C 1
ATOM 1274 O O . ASP A 1 157 ? -5.035 12.406 10.508 1 93.75 157 ASP A O 1
ATOM 1278 N N . ALA A 1 158 ? -3.107 13.445 10.148 1 94.06 158 ALA A N 1
ATOM 1279 C CA . ALA A 1 158 ? -2.371 12.242 9.773 1 94.06 158 ALA A CA 1
ATOM 1280 C C . ALA A 1 158 ? -2.367 11.227 10.914 1 94.06 158 ALA A C 1
ATOM 1282 O O . ALA A 1 158 ? -2.588 10.039 10.695 1 94.06 158 ALA A O 1
ATOM 1283 N N . ALA A 1 159 ? -2.141 11.727 12.094 1 94.88 159 ALA A N 1
ATOM 1284 C CA . ALA A 1 159 ? -2.084 10.852 13.258 1 94.88 159 ALA A CA 1
ATOM 1285 C C . ALA A 1 159 ? -3.424 10.156 13.484 1 94.88 159 ALA A C 1
ATOM 1287 O O . ALA A 1 159 ? -3.463 8.977 13.844 1 94.88 159 ALA A O 1
ATOM 1288 N N . PHE A 1 160 ? -4.473 10.914 13.305 1 97.81 160 PHE A N 1
ATOM 1289 C CA . PHE A 1 160 ? -5.812 10.359 13.453 1 97.81 160 PHE A CA 1
ATOM 1290 C C . PHE A 1 160 ? -5.988 9.125 12.57 1 97.81 160 PHE A C 1
ATOM 1292 O O . PHE A 1 160 ? -6.34 8.047 13.062 1 97.81 160 PHE A O 1
ATOM 1299 N N . HIS A 1 161 ? -5.668 9.172 11.312 1 97.81 161 HIS A N 1
ATOM 1300 C CA . HIS A 1 161 ? -5.883 8.102 10.352 1 97.81 161 HIS A CA 1
ATOM 1301 C C . HIS A 1 161 ? -4.895 6.957 10.562 1 97.81 161 HIS A C 1
ATOM 1303 O O . HIS A 1 161 ? -5.262 5.785 10.453 1 97.81 161 HIS A O 1
ATOM 1309 N N . GLU A 1 162 ? -3.666 7.258 10.914 1 96.75 162 GLU A N 1
ATOM 1310 C CA . GLU A 1 162 ? -2.65 6.23 11.117 1 96.75 162 GLU A CA 1
ATOM 1311 C C . GLU A 1 162 ? -2.93 5.426 12.383 1 96.75 162 GLU A C 1
ATOM 1313 O O . GLU A 1 162 ? -2.762 4.203 12.398 1 96.75 162 GLU A O 1
ATOM 1318 N N . LEU A 1 163 ? -3.33 6.125 13.43 1 96.81 163 LEU A N 1
ATOM 1319 C CA . LEU A 1 163 ? -3.592 5.434 14.688 1 96.81 163 LEU A CA 1
ATOM 1320 C C . LEU A 1 163 ? -4.789 4.496 14.555 1 96.81 163 LEU A C 1
ATOM 1322 O O . LEU A 1 163 ? -4.777 3.387 15.094 1 96.81 163 LEU A O 1
ATOM 1326 N N . LEU A 1 164 ? -5.781 4.938 13.883 1 97.69 164 LEU A N 1
ATOM 1327 C CA . LEU A 1 164 ? -6.934 4.07 13.656 1 97.69 164 LEU A CA 1
ATOM 1328 C C . LEU A 1 164 ? -6.566 2.896 12.758 1 97.69 164 LEU A C 1
ATOM 1330 O O . LEU A 1 164 ? -7.066 1.785 12.945 1 97.69 164 LEU A O 1
ATOM 1334 N N . ALA A 1 165 ? -5.742 3.15 11.734 1 97.25 165 ALA A N 1
ATOM 1335 C CA . ALA A 1 165 ? -5.23 2.062 10.906 1 97.25 165 ALA A CA 1
ATOM 1336 C C . ALA A 1 165 ? -4.461 1.046 11.75 1 97.25 165 ALA A C 1
ATOM 1338 O O . ALA A 1 165 ? -4.637 -0.163 11.578 1 97.25 165 ALA A O 1
ATOM 1339 N N . GLU A 1 166 ? -3.67 1.533 12.648 1 94.62 166 GLU A N 1
ATOM 1340 C CA . GLU A 1 166 ? -2.922 0.662 13.547 1 94.62 166 GLU A CA 1
ATOM 1341 C C . GLU A 1 166 ? -3.859 -0.156 14.43 1 94.62 166 GLU A C 1
ATOM 1343 O O . GLU A 1 166 ? -3.629 -1.346 14.656 1 94.62 166 GLU A O 1
ATOM 1348 N N . ALA A 1 167 ? -4.855 0.488 14.914 1 95.88 167 ALA A N 1
ATOM 1349 C CA . ALA A 1 167 ? -5.824 -0.158 15.797 1 95.88 167 ALA A CA 1
ATOM 1350 C C . ALA A 1 167 ? -6.523 -1.314 15.094 1 95.88 167 ALA A C 1
ATOM 1352 O O . ALA A 1 167 ? -7.035 -2.23 15.742 1 95.88 167 ALA A O 1
ATOM 1353 N N . SER A 1 168 ? -6.625 -1.271 13.758 1 95.19 168 SER A N 1
ATOM 1354 C CA . SER A 1 168 ? -7.285 -2.322 12.984 1 95.19 168 SER A CA 1
ATOM 1355 C C . SER A 1 168 ? -6.566 -3.656 13.141 1 95.19 168 SER A C 1
ATOM 1357 O O . SER A 1 168 ? -7.125 -4.711 12.836 1 95.19 168 SER A O 1
ATOM 1359 N N . GLY A 1 169 ? -5.273 -3.578 13.492 1 91.44 169 GLY A N 1
ATOM 1360 C CA . GLY A 1 169 ? -4.484 -4.789 13.656 1 91.44 169 GLY A CA 1
ATOM 1361 C C . GLY A 1 169 ? -3.971 -5.355 12.352 1 91.44 169 GLY A C 1
ATOM 1362 O O . GLY A 1 169 ? -3.398 -6.445 12.32 1 91.44 169 GLY A O 1
ATOM 1363 N N . ASN A 1 170 ? -4.195 -4.762 11.328 1 92.19 170 ASN A N 1
ATOM 1364 C CA . ASN A 1 170 ? -3.705 -5.18 10.016 1 92.19 170 ASN A CA 1
ATOM 1365 C C . ASN A 1 170 ? -2.557 -4.297 9.539 1 92.19 170 ASN A C 1
ATOM 1367 O O . ASN A 1 170 ? -2.771 -3.143 9.164 1 92.19 170 ASN A O 1
ATOM 1371 N N . LEU A 1 171 ? -1.449 -4.852 9.484 1 88.88 171 LEU A N 1
ATOM 1372 C CA . LEU A 1 171 ? -0.231 -4.105 9.188 1 88.88 171 LEU A CA 1
ATOM 1373 C C . LEU A 1 171 ? -0.293 -3.496 7.793 1 88.88 171 LEU A C 1
ATOM 1375 O O . LEU A 1 171 ? 0.217 -2.396 7.57 1 88.88 171 LEU A O 1
ATOM 1379 N N . PHE A 1 172 ? -0.915 -4.168 6.84 1 92.19 172 PHE A N 1
ATOM 1380 C CA . PHE A 1 172 ? -0.975 -3.662 5.473 1 92.19 172 PHE A CA 1
ATOM 1381 C C . PHE A 1 172 ? -1.877 -2.438 5.387 1 92.19 172 PHE A C 1
ATOM 1383 O O . PHE A 1 172 ? -1.63 -1.532 4.586 1 92.19 172 PHE A O 1
ATOM 1390 N N . VAL A 1 173 ? -2.896 -2.359 6.215 1 95.62 173 VAL A N 1
ATOM 1391 C CA . VAL A 1 173 ? -3.742 -1.172 6.309 1 95.62 173 VAL A CA 1
ATOM 1392 C C . VAL A 1 173 ? -2.918 0.01 6.812 1 95.62 173 VAL A C 1
ATOM 1394 O O . VAL A 1 173 ? -2.949 1.094 6.227 1 95.62 173 VAL A O 1
ATOM 1397 N N . LEU A 1 174 ? -2.152 -0.22 7.875 1 93.62 174 LEU A N 1
ATOM 1398 C CA . LEU A 1 174 ? -1.316 0.825 8.453 1 93.62 174 LEU A CA 1
ATOM 1399 C C . LEU A 1 174 ? -0.311 1.346 7.434 1 93.62 174 LEU A C 1
ATOM 1401 O O . LEU A 1 174 ? -0.17 2.557 7.254 1 93.62 174 LEU A O 1
ATOM 1405 N N . GLN A 1 175 ? 0.27 0.455 6.719 1 89.44 175 GLN A N 1
ATOM 1406 C CA . GLN A 1 175 ? 1.276 0.836 5.734 1 89.44 175 GLN A CA 1
ATOM 1407 C C . GLN A 1 175 ? 0.656 1.645 4.598 1 89.44 175 GLN A C 1
ATOM 1409 O O . GLN A 1 175 ? 1.254 2.609 4.117 1 89.44 175 GLN A O 1
ATOM 1414 N N . ALA A 1 176 ? -0.468 1.228 4.16 1 94 176 ALA A N 1
ATOM 1415 C CA . ALA A 1 176 ? -1.171 1.946 3.1 1 94 176 ALA A CA 1
ATOM 1416 C C . ALA A 1 176 ? -1.484 3.379 3.523 1 94 176 ALA A C 1
ATOM 1418 O O . ALA A 1 176 ? -1.253 4.32 2.764 1 94 176 ALA A O 1
ATOM 1419 N N . ILE A 1 177 ? -1.967 3.553 4.73 1 95.38 177 ILE A N 1
ATOM 1420 C CA . ILE A 1 177 ? -2.352 4.875 5.211 1 95.38 177 ILE A CA 1
ATOM 1421 C C . ILE A 1 177 ? -1.104 5.734 5.418 1 95.38 177 ILE A C 1
ATOM 1423 O O . ILE A 1 177 ? -1.112 6.93 5.129 1 95.38 177 ILE A O 1
ATOM 1427 N N . GLN A 1 178 ? -0.032 5.141 5.918 1 90.69 178 GLN A N 1
ATOM 1428 C CA . GLN A 1 178 ? 1.227 5.863 6.066 1 90.69 178 GLN A CA 1
ATOM 1429 C C . GLN A 1 178 ? 1.747 6.348 4.719 1 90.69 178 GLN A C 1
ATOM 1431 O O . GLN A 1 178 ? 2.273 7.457 4.609 1 90.69 178 GLN A O 1
ATOM 1436 N N . GLN A 1 179 ? 1.612 5.5 3.738 1 87.25 179 GLN A N 1
ATOM 1437 C CA . GLN A 1 179 ? 2.002 5.906 2.393 1 87.25 179 GLN A CA 1
ATOM 1438 C C . GLN A 1 179 ? 1.152 7.078 1.903 1 87.25 179 GLN A C 1
ATOM 1440 O O . GLN A 1 179 ? 1.679 8.047 1.351 1 87.25 179 GLN A O 1
ATOM 1445 N N . GLN A 1 180 ? -0.117 7.012 2.076 1 91.06 180 GLN A N 1
ATOM 1446 C CA . GLN A 1 180 ? -1.019 8.078 1.666 1 91.06 180 GLN A CA 1
ATOM 1447 C C . GLN A 1 180 ? -0.677 9.391 2.373 1 91.06 180 GLN A C 1
ATOM 1449 O O . GLN A 1 180 ? -0.661 10.453 1.749 1 91.06 180 GLN A O 1
ATOM 1454 N N . ASN A 1 181 ? -0.397 9.328 3.676 1 89.81 181 ASN A N 1
ATOM 1455 C CA . ASN A 1 181 ? -0.059 10.523 4.438 1 89.81 181 ASN A CA 1
ATOM 1456 C C . ASN A 1 181 ? 1.269 11.125 3.979 1 89.81 181 ASN A C 1
ATOM 1458 O O . ASN A 1 181 ? 1.425 12.344 3.945 1 89.81 181 ASN A O 1
ATOM 1462 N N . ARG A 1 182 ? 2.156 10.258 3.68 1 83.38 182 ARG A N 1
ATOM 1463 C CA . ARG A 1 182 ? 3.432 10.742 3.164 1 83.38 182 ARG A CA 1
ATOM 1464 C C . ARG A 1 182 ? 3.24 11.508 1.859 1 83.38 182 ARG A C 1
ATOM 1466 O O . ARG A 1 182 ? 3.809 12.586 1.677 1 83.38 182 ARG A O 1
ATOM 1473 N N . LEU A 1 183 ? 2.482 11.008 0.992 1 81.31 183 LEU A N 1
ATOM 1474 C CA . LEU A 1 183 ? 2.232 11.633 -0.299 1 81.31 183 LEU A CA 1
ATOM 1475 C C . LEU A 1 183 ? 1.452 12.938 -0.127 1 81.31 183 LEU A C 1
ATOM 1477 O O . LEU A 1 183 ? 1.736 13.93 -0.801 1 81.31 183 LEU A O 1
ATOM 1481 N N . ARG A 1 184 ? 0.48 12.898 0.742 1 83.5 184 ARG A N 1
ATOM 1482 C CA . ARG A 1 184 ? -0.292 14.109 1.007 1 83.5 184 ARG A CA 1
ATOM 1483 C C . ARG A 1 184 ? 0.597 15.211 1.567 1 83.5 184 ARG A C 1
ATOM 1485 O O . ARG A 1 184 ? 0.418 16.391 1.239 1 83.5 184 ARG A O 1
ATOM 1492 N N . ARG A 1 185 ? 1.418 14.805 2.465 1 78.06 185 ARG A N 1
ATOM 1493 C CA . ARG A 1 185 ? 2.348 15.781 3.025 1 78.06 185 ARG A CA 1
ATOM 1494 C C . ARG A 1 185 ? 3.162 16.453 1.928 1 78.06 185 ARG A C 1
ATOM 1496 O O . ARG A 1 185 ? 3.402 17.656 1.979 1 78.06 185 ARG A O 1
ATOM 1503 N N . LEU A 1 186 ? 3.486 15.695 0.999 1 71.44 186 LEU A N 1
ATOM 1504 C CA . LEU A 1 186 ? 4.309 16.188 -0.098 1 71.44 186 LEU A CA 1
ATOM 1505 C C . LEU A 1 186 ? 3.494 17.078 -1.037 1 71.44 186 LEU A C 1
ATOM 1507 O O . LEU A 1 186 ? 3.971 18.109 -1.489 1 71.44 186 LEU A O 1
ATOM 1511 N N . LEU A 1 187 ? 2.279 16.578 -1.346 1 68.06 187 LEU A N 1
ATOM 1512 C CA . LEU A 1 187 ? 1.445 17.297 -2.303 1 68.06 187 LEU A CA 1
ATOM 1513 C C . LEU A 1 187 ? 0.772 18.5 -1.644 1 68.06 187 LEU A C 1
ATOM 1515 O O . LEU A 1 187 ? 0.45 19.484 -2.314 1 68.06 187 LEU A O 1
ATOM 1519 N N . GLU A 1 188 ? 0.06 18.375 -0.452 1 61.22 188 GLU A N 1
ATOM 1520 C CA . GLU A 1 188 ? -0.659 19.406 0.272 1 61.22 188 GLU A CA 1
ATOM 1521 C C . GLU A 1 188 ? 0.288 20.516 0.736 1 61.22 188 GLU A C 1
ATOM 1523 O O . GLU A 1 188 ? -0.156 21.578 1.181 1 61.22 188 GLU A O 1
ATOM 1528 N N . PHE A 1 189 ? 1.649 20.234 0.788 1 49.75 189 PHE A N 1
ATOM 1529 C CA . PHE A 1 189 ? 2.412 21.406 1.194 1 49.75 189 PHE A CA 1
ATOM 1530 C C . PHE A 1 189 ? 1.8 22.672 0.614 1 49.75 189 PHE A C 1
ATOM 1532 O O . PHE A 1 189 ? 1.828 23.734 1.25 1 49.75 189 PHE A O 1
ATOM 1539 N N . GLY A 1 190 ? 1.171 22.625 -0.47 1 44.38 190 GLY A N 1
ATOM 1540 C CA . GLY A 1 190 ? 0.713 23.922 -0.92 1 44.38 190 GLY A CA 1
ATOM 1541 C C . GLY A 1 190 ? -0.681 24.266 -0.431 1 44.38 190 GLY A C 1
ATOM 1542 O O . GLY A 1 190 ? -1.084 25.438 -0.46 1 44.38 190 GLY A O 1
ATOM 1543 N N . SER A 1 191 ? -1.527 23.281 -0.155 1 47.59 191 SER A N 1
ATOM 1544 C CA . SER A 1 191 ? -2.926 23.688 -0.236 1 47.59 19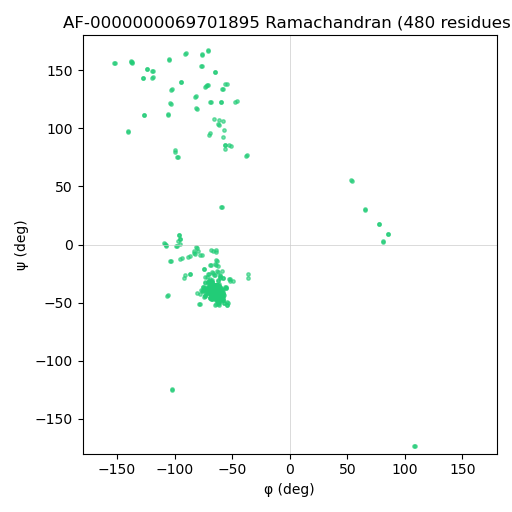1 SER A CA 1
ATOM 1545 C C . SER A 1 191 ? -3.529 23.875 1.152 1 47.59 191 SER A C 1
ATOM 1547 O O . SER A 1 191 ? -4.723 24.156 1.284 1 47.59 191 SER A O 1
ATOM 1549 N N . TYR A 1 192 ? -2.918 23.406 2.307 1 51.5 192 TYR A N 1
ATOM 1550 C CA . TYR A 1 192 ? -3.738 23.594 3.498 1 51.5 192 TYR A CA 1
ATOM 1551 C C . TYR A 1 192 ? -4.066 25.062 3.701 1 51.5 192 TYR A C 1
ATOM 1553 O O . TYR A 1 192 ? -4.148 25.547 4.836 1 51.5 192 TYR A O 1
ATOM 1561 N N . HIS A 1 193 ? -4.176 25.688 2.648 1 51.81 193 HIS A N 1
ATOM 1562 C CA . HIS A 1 193 ? -4.418 27.109 2.742 1 51.81 193 HIS A CA 1
ATOM 1563 C C . HIS A 1 193 ? -5.852 27.406 3.168 1 51.81 193 HIS A C 1
ATOM 1565 O O . HIS A 1 193 ? -6.141 28.484 3.695 1 51.81 193 HIS A O 1
ATOM 1571 N N . ASN A 1 194 ? -6.707 26.438 2.961 1 58.41 194 ASN A N 1
ATOM 1572 C CA . ASN A 1 194 ? -8.047 26.797 3.412 1 58.41 194 ASN A CA 1
ATOM 1573 C C . ASN A 1 194 ? -8.352 26.203 4.785 1 58.41 194 ASN A C 1
ATOM 1575 O O . ASN A 1 194 ? -8.938 25.125 4.891 1 58.41 194 ASN A O 1
ATOM 1579 N N . LYS A 1 195 ? -7.836 26.922 5.812 1 67.94 195 LYS A N 1
ATOM 1580 C CA . LYS A 1 195 ? -7.934 26.516 7.211 1 67.94 195 LYS A CA 1
ATOM 1581 C C . LYS A 1 195 ? -9.375 26.594 7.711 1 67.94 195 LYS A C 1
ATOM 1583 O O . LYS A 1 195 ? -9.688 26.109 8.797 1 67.94 195 LYS A O 1
ATOM 1588 N N . ARG A 1 196 ? -10.195 27.094 6.812 1 70 196 ARG A N 1
ATOM 1589 C CA . ARG A 1 196 ? -11.57 27.281 7.277 1 70 196 ARG A CA 1
ATOM 1590 C C . ARG A 1 196 ? -12.234 25.922 7.535 1 70 196 ARG A C 1
ATOM 1592 O O . ARG A 1 196 ? -13.016 25.781 8.477 1 70 196 ARG A O 1
ATOM 1599 N N . ARG A 1 197 ? -11.758 24.969 6.922 1 83.69 197 ARG A N 1
ATOM 1600 C CA . ARG A 1 197 ? -12.445 23.688 7.043 1 83.69 197 ARG A CA 1
ATOM 1601 C C . ARG A 1 197 ? -11.781 22.797 8.102 1 83.69 197 ARG A C 1
ATOM 1603 O O . ARG A 1 197 ? -12.289 21.719 8.422 1 83.69 197 ARG A O 1
ATOM 1610 N N . VAL A 1 198 ? -10.82 23.359 8.688 1 89.56 198 VAL A N 1
ATOM 1611 C CA . VAL A 1 198 ? -10.062 22.562 9.648 1 89.56 198 VAL A CA 1
ATOM 1612 C C . VAL A 1 198 ? -10.953 22.203 10.836 1 89.56 198 VAL A C 1
ATOM 1614 O O . VAL A 1 198 ? -11 21.047 11.258 1 89.56 198 VAL A O 1
ATOM 1617 N N . LYS A 1 199 ? -11.672 23.188 11.328 1 91.38 199 LYS A N 1
ATOM 1618 C CA . LYS A 1 199 ? -12.547 22.938 12.469 1 91.38 199 LYS A CA 1
ATOM 1619 C C . LYS A 1 199 ? -13.625 21.922 12.125 1 91.38 199 LYS A C 1
ATOM 1621 O O . LYS A 1 199 ? -13.938 21.031 12.93 1 91.38 199 LYS A O 1
ATOM 1626 N N . GLU A 1 200 ? -14.102 22 10.945 1 92.06 200 GLU A N 1
ATOM 1627 C CA . GLU A 1 200 ? -15.148 21.094 10.492 1 92.06 200 GLU A CA 1
ATOM 1628 C C . GLU A 1 200 ? -14.648 19.656 10.445 1 92.06 200 GLU A C 1
ATOM 1630 O O . GLU A 1 200 ? -15.312 18.75 10.938 1 92.06 200 GLU A O 1
ATOM 1635 N N . TRP A 1 201 ? -13.539 19.469 9.789 1 91.62 201 TRP A N 1
ATOM 1636 C CA . TRP A 1 201 ? -13.086 18.094 9.688 1 91.62 201 TRP A CA 1
ATOM 1637 C C . TRP A 1 201 ? -12.602 17.578 11.039 1 91.62 201 TRP A C 1
ATOM 1639 O O . TRP A 1 201 ? -12.703 16.391 11.336 1 91.62 201 TRP A O 1
ATOM 1649 N N . CYS A 1 202 ? -12.156 18.469 11.93 1 95.31 202 CYS A N 1
ATOM 1650 C CA . CYS A 1 202 ? -11.852 18.062 13.297 1 95.31 202 CYS A CA 1
ATOM 1651 C C . CYS A 1 202 ? -13.102 17.562 14.008 1 95.31 202 CYS A C 1
ATOM 1653 O O . CYS A 1 202 ? -13.055 16.578 14.758 1 95.31 202 CYS A O 1
ATOM 1655 N N . GLU A 1 203 ? -14.188 18.266 13.836 1 96.44 203 GLU A N 1
ATOM 1656 C CA . GLU A 1 203 ? -15.453 17.844 14.43 1 96.44 203 GLU A CA 1
ATOM 1657 C C . GLU A 1 203 ? -15.875 16.469 13.922 1 96.44 203 GLU A C 1
ATOM 1659 O O . GLU A 1 203 ? -16.375 15.648 14.688 1 96.44 203 GLU A O 1
ATOM 1664 N N . GLU A 1 204 ? -15.664 16.25 12.648 1 97.62 204 GLU A N 1
ATOM 1665 C CA . GLU A 1 204 ? -15.945 14.945 12.07 1 97.62 204 GLU A CA 1
ATOM 1666 C C . GLU A 1 204 ? -15.094 13.859 12.727 1 97.62 204 GLU A C 1
ATOM 1668 O O . GLU A 1 204 ? -15.602 12.781 13.047 1 97.62 204 GLU A O 1
ATOM 1673 N N . HIS A 1 205 ? -13.812 14.172 12.93 1 98.31 205 HIS A N 1
ATOM 1674 C CA . HIS A 1 205 ? -12.922 13.219 13.57 1 98.31 205 HIS A CA 1
ATOM 1675 C C . HIS A 1 205 ? -13.359 12.922 15 1 98.31 205 HIS A C 1
ATOM 1677 O O . HIS A 1 205 ? -13.359 11.773 15.438 1 98.31 205 HIS A O 1
ATOM 1683 N N . VAL A 1 206 ? -13.742 13.969 15.711 1 98.38 206 VAL A N 1
ATOM 1684 C CA . VAL A 1 206 ? -14.18 13.797 17.094 1 98.38 206 VAL A CA 1
ATOM 1685 C C . VAL A 1 206 ? -15.414 12.898 17.141 1 98.38 206 VAL A C 1
ATOM 1687 O O . VAL A 1 206 ? -15.523 12.039 18.016 1 98.38 206 VAL A O 1
ATOM 1690 N N . ALA A 1 207 ? -16.312 13.055 16.203 1 98.62 207 ALA A N 1
ATOM 1691 C CA . ALA A 1 207 ? -17.516 12.219 16.141 1 98.62 207 ALA A CA 1
ATOM 1692 C C . ALA A 1 207 ? -17.141 10.75 15.953 1 98.62 207 ALA A C 1
ATOM 1694 O O . ALA A 1 207 ? -17.75 9.867 16.562 1 98.62 207 ALA A O 1
ATOM 1695 N N . ILE A 1 208 ? -16.172 10.445 15.102 1 98.69 208 ILE A N 1
ATOM 1696 C CA . ILE A 1 208 ? -15.695 9.086 14.867 1 98.69 208 ILE A CA 1
ATOM 1697 C C . ILE A 1 208 ? -15.062 8.531 16.141 1 98.69 208 ILE A C 1
ATOM 1699 O O . ILE A 1 208 ? -15.344 7.398 16.531 1 98.69 208 ILE A O 1
ATOM 1703 N N . ILE A 1 209 ? -14.227 9.359 16.812 1 98.44 209 ILE A N 1
ATOM 1704 C CA . ILE A 1 209 ? -13.562 8.969 18.047 1 98.44 209 ILE A CA 1
ATOM 1705 C C . ILE A 1 209 ? -14.609 8.633 19.109 1 98.44 209 ILE A C 1
ATOM 1707 O O . ILE A 1 209 ? -14.508 7.609 19.781 1 98.44 209 ILE A O 1
ATOM 1711 N N . ASP A 1 210 ? -15.602 9.469 19.203 1 98.38 210 ASP A N 1
ATOM 1712 C CA . ASP A 1 210 ? -16.641 9.266 20.203 1 98.38 210 ASP A CA 1
ATOM 1713 C C . ASP A 1 210 ? -17.422 7.977 19.953 1 98.38 210 ASP A C 1
ATOM 1715 O O . ASP A 1 210 ? -17.734 7.238 20.891 1 98.38 210 ASP A O 1
ATOM 1719 N N . ALA A 1 211 ? -17.703 7.699 18.719 1 98.44 211 ALA A N 1
ATOM 1720 C CA . ALA A 1 211 ? -18.375 6.449 18.375 1 98.44 211 ALA A CA 1
ATOM 1721 C C . ALA A 1 211 ? -17.531 5.246 18.781 1 98.44 211 ALA A C 1
ATOM 1723 O O . ALA A 1 211 ? -18.062 4.262 19.312 1 98.44 211 ALA A O 1
ATOM 1724 N N . LEU A 1 212 ? -16.234 5.328 18.562 1 97.75 212 LEU A N 1
ATOM 1725 C CA . LEU A 1 212 ? -15.336 4.238 18.938 1 97.75 212 LEU A CA 1
ATOM 1726 C C . LEU A 1 212 ? -15.273 4.082 20.438 1 97.75 212 LEU A C 1
ATOM 1728 O O . LEU A 1 212 ? -15.227 2.961 20.953 1 97.75 212 LEU A O 1
ATOM 1732 N N . ARG A 1 213 ? -15.25 5.191 21.141 1 96.25 213 ARG A N 1
ATOM 1733 C CA . ARG A 1 213 ? -15.227 5.168 22.594 1 96.25 213 ARG A CA 1
ATOM 1734 C C . ARG A 1 213 ? -16.469 4.48 23.156 1 96.25 213 ARG A C 1
ATOM 1736 O O . ARG A 1 213 ? -16.422 3.863 24.219 1 96.25 213 ARG A O 1
ATOM 1743 N N . GLU A 1 214 ? -17.516 4.543 22.422 1 96.25 214 GLU A N 1
ATOM 1744 C CA . GLU A 1 214 ? -18.781 3.943 22.844 1 96.25 214 GLU A CA 1
ATOM 1745 C C . GLU A 1 214 ? -18.953 2.547 22.266 1 96.25 214 GLU A C 1
ATOM 1747 O O . GLU A 1 214 ? -20.047 1.972 22.312 1 96.25 214 GLU A O 1
ATOM 1752 N N . ASN A 1 215 ? -18 2.039 21.594 1 94.81 215 ASN A N 1
ATOM 1753 C CA . ASN A 1 215 ? -17.953 0.712 20.984 1 94.81 215 ASN A CA 1
ATOM 1754 C C . ASN A 1 215 ? -19 0.572 19.875 1 94.81 215 ASN A C 1
ATOM 1756 O O . ASN A 1 215 ? -19.641 -0.476 19.75 1 94.81 215 ASN A O 1
ATOM 1760 N N . LYS A 1 216 ? -19.25 1.655 19.281 1 97.06 216 LYS A N 1
ATOM 1761 C CA . LYS A 1 216 ? -20.141 1.659 18.125 1 97.06 216 LYS A CA 1
ATOM 1762 C C . LYS A 1 216 ? -19.328 1.63 16.828 1 97.06 216 LYS A C 1
ATOM 1764 O O . LYS A 1 216 ? -19.328 2.607 16.078 1 97.06 216 LYS A O 1
ATOM 1769 N N . GLN A 1 217 ? -18.812 0.522 16.516 1 96.75 217 GLN A N 1
ATOM 1770 C CA . GLN A 1 217 ? -17.875 0.38 15.398 1 96.75 217 GLN A CA 1
ATOM 1771 C C . GLN A 1 217 ? -18.562 0.638 14.062 1 96.75 217 GLN A C 1
ATOM 1773 O O . GLN A 1 217 ? -17.984 1.284 13.18 1 96.75 217 GLN A O 1
ATOM 1778 N N . GLU A 1 218 ? -19.781 0.127 13.914 1 98 218 GLU A N 1
ATOM 1779 C CA . GLU A 1 218 ? -20.516 0.335 12.672 1 98 218 GLU A CA 1
ATOM 1780 C C . GLU A 1 218 ? -20.797 1.817 12.43 1 98 218 GLU A C 1
ATOM 1782 O O . GLU A 1 218 ? -20.656 2.303 11.305 1 98 218 GLU A O 1
ATOM 1787 N N . GLN A 1 219 ? -21.125 2.475 13.484 1 98.5 219 GLN A N 1
ATOM 1788 C CA . GLN A 1 219 ? -21.359 3.912 13.375 1 98.5 219 GLN A CA 1
ATOM 1789 C C . GLN A 1 219 ? -20.062 4.645 13.039 1 98.5 219 GLN A C 1
ATOM 1791 O O . GLN A 1 219 ? -20.062 5.559 12.211 1 98.5 219 GLN A O 1
ATOM 1796 N N . ALA A 1 220 ? -18.953 4.312 13.688 1 98.62 220 ALA A N 1
ATOM 1797 C CA . ALA A 1 220 ? -17.656 4.922 13.414 1 98.62 220 ALA A CA 1
ATOM 1798 C C . ALA A 1 220 ? -17.266 4.73 11.953 1 98.62 220 ALA A C 1
ATOM 1800 O O . ALA A 1 220 ? -16.781 5.66 11.305 1 98.62 220 ALA A O 1
ATOM 1801 N N . ALA A 1 221 ? -17.516 3.531 11.422 1 98.56 221 ALA A N 1
ATOM 1802 C CA . ALA A 1 221 ? -17.188 3.221 10.031 1 98.56 221 ALA A CA 1
ATOM 1803 C C . ALA A 1 221 ? -18 4.082 9.07 1 98.56 221 ALA A C 1
ATOM 1805 O O . ALA A 1 221 ? -17.469 4.594 8.078 1 98.56 221 ALA A O 1
ATOM 1806 N N . GLU A 1 222 ? -19.25 4.211 9.43 1 98.62 222 GLU A N 1
ATOM 1807 C CA . GLU A 1 222 ? -20.109 5.031 8.586 1 98.62 222 GLU A CA 1
ATOM 1808 C C . GLU A 1 222 ? -19.688 6.496 8.625 1 98.62 222 GLU A C 1
ATOM 1810 O O . GLU A 1 222 ? -19.688 7.172 7.59 1 98.62 222 GLU A O 1
ATOM 1815 N N . LEU A 1 223 ? -19.375 7 9.758 1 98.69 223 LEU A N 1
ATOM 1816 C CA . LEU A 1 223 ? -18.891 8.375 9.883 1 98.69 223 LEU A CA 1
ATOM 1817 C C . LEU A 1 223 ? -17.594 8.578 9.125 1 98.69 223 LEU A C 1
ATOM 1819 O O . LEU A 1 223 ? -17.391 9.609 8.484 1 98.69 223 LEU A O 1
ATOM 1823 N N . MET A 1 224 ? -16.688 7.617 9.18 1 98.69 224 MET A N 1
ATOM 1824 C CA . MET A 1 224 ? -15.445 7.668 8.422 1 98.69 224 MET A CA 1
ATOM 1825 C C . MET A 1 224 ? -15.727 7.715 6.922 1 98.69 224 MET A C 1
ATOM 1827 O O . MET A 1 224 ? -15.109 8.5 6.195 1 98.69 224 MET A O 1
ATOM 1831 N N . ARG A 1 225 ? -16.641 6.887 6.492 1 98.19 225 ARG A N 1
ATOM 1832 C CA . ARG A 1 225 ? -17.031 6.879 5.086 1 98.19 225 ARG A CA 1
ATOM 1833 C C . ARG A 1 225 ? -17.531 8.25 4.648 1 98.19 225 ARG A C 1
ATOM 1835 O O . ARG A 1 225 ? -17.109 8.766 3.611 1 98.19 225 ARG A O 1
ATOM 1842 N N . LYS A 1 226 ? -18.391 8.828 5.422 1 98.06 226 LYS A N 1
ATOM 1843 C CA . LYS A 1 226 ? -18.953 10.141 5.102 1 98.06 226 LYS A CA 1
ATOM 1844 C C . LYS A 1 226 ? -17.859 11.211 5.066 1 98.06 226 LYS A C 1
ATOM 1846 O O . LYS A 1 226 ? -17.844 12.055 4.172 1 98.06 226 LYS A O 1
ATOM 1851 N N . HIS A 1 227 ? -16.953 11.172 6.027 1 97.12 227 HIS A N 1
ATOM 1852 C CA . HIS A 1 227 ? -15.836 12.109 6.125 1 97.12 227 HIS A CA 1
ATOM 1853 C C . HIS A 1 227 ? -14.969 12.062 4.875 1 97.12 227 HIS A C 1
ATOM 1855 O O . HIS A 1 227 ? -14.695 13.102 4.266 1 97.12 227 HIS A O 1
ATOM 1861 N N . LEU A 1 228 ? -14.633 10.844 4.469 1 96.19 228 LEU A N 1
ATOM 1862 C CA . LEU A 1 228 ? -13.758 10.664 3.316 1 96.19 228 LEU A CA 1
ATOM 1863 C C . LEU A 1 228 ? -14.508 10.938 2.018 1 96.19 228 LEU A C 1
ATOM 1865 O O . LEU A 1 228 ? -13.93 11.453 1.058 1 96.19 228 LEU A O 1
ATOM 1869 N N . GLN A 1 229 ? -15.797 10.539 2.014 1 95.38 229 GLN A N 1
ATOM 1870 C CA . GLN A 1 229 ? -16.609 10.805 0.828 1 95.38 229 GLN A CA 1
ATOM 1871 C C . GLN A 1 229 ? -16.734 12.297 0.563 1 95.38 229 GLN A C 1
ATOM 1873 O O . GLN A 1 229 ? -16.703 12.734 -0.589 1 95.38 229 GLN A O 1
ATOM 1878 N N . TYR A 1 230 ? -16.922 13.055 1.596 1 92.19 230 TYR A N 1
ATOM 1879 C CA . TYR A 1 230 ? -16.984 14.508 1.456 1 92.19 230 TYR A CA 1
ATOM 1880 C C . TYR A 1 230 ? -15.703 15.039 0.811 1 92.19 230 TYR A C 1
ATOM 1882 O O . TYR A 1 230 ? -15.766 15.828 -0.137 1 92.19 230 TYR A O 1
ATOM 1890 N N . ALA A 1 231 ? -14.57 14.633 1.344 1 88.81 231 ALA A N 1
ATOM 1891 C CA . ALA A 1 231 ? -13.289 15.055 0.787 1 88.81 231 ALA A CA 1
ATOM 1892 C C . ALA A 1 231 ? -13.156 14.625 -0.67 1 88.81 231 ALA A C 1
ATOM 1894 O O . ALA A 1 231 ? -12.688 15.398 -1.512 1 88.81 231 ALA A O 1
ATOM 1895 N N . PHE A 1 232 ? -13.547 13.414 -0.953 1 90.44 232 PHE A N 1
ATOM 1896 C CA . PHE A 1 232 ? -13.523 12.875 -2.309 1 90.44 232 PHE A CA 1
ATOM 1897 C C . PHE A 1 232 ? -14.344 13.742 -3.254 1 90.44 232 PHE A C 1
ATOM 1899 O O . PHE A 1 232 ? -13.883 14.07 -4.352 1 90.44 232 PHE A O 1
ATOM 1906 N N . ASP A 1 233 ? -15.5 14.148 -2.801 1 90.62 233 ASP A N 1
ATOM 1907 C CA . ASP A 1 233 ? -16.422 14.938 -3.609 1 90.62 233 ASP A CA 1
ATOM 1908 C C . ASP A 1 233 ? -15.883 16.344 -3.848 1 90.62 233 ASP A C 1
ATOM 1910 O O . ASP A 1 233 ? -16.109 16.938 -4.906 1 90.62 233 ASP A O 1
ATOM 1914 N N . GLN A 1 234 ? -15.164 16.891 -2.891 1 84.06 234 GLN A N 1
ATOM 1915 C CA . GLN A 1 234 ? -14.602 18.234 -3.016 1 84.06 234 GLN A CA 1
ATOM 1916 C C . GLN A 1 234 ? -13.516 18.281 -4.086 1 84.06 234 GLN A C 1
ATOM 1918 O O . GLN A 1 234 ? -13.32 19.297 -4.742 1 84.06 234 GLN A O 1
ATOM 1923 N N . VAL A 1 235 ? -12.82 17.234 -4.254 1 81.19 235 VAL A N 1
ATOM 1924 C CA . VAL A 1 235 ? -11.766 17.172 -5.262 1 81.19 235 VAL A CA 1
ATOM 1925 C C . VAL A 1 235 ? -12.391 17.031 -6.648 1 81.19 235 VAL A C 1
ATOM 1927 O O . VAL A 1 235 ? -11.875 17.578 -7.629 1 81.19 235 VAL A O 1
ATOM 1930 N N . ASN A 1 236 ? -13.414 16.25 -6.77 1 74.62 236 ASN A N 1
ATOM 1931 C CA . ASN A 1 236 ? -14.062 16 -8.055 1 74.62 236 ASN A CA 1
ATOM 1932 C C . ASN A 1 236 ? -14.82 17.219 -8.555 1 74.62 236 ASN A C 1
ATOM 1934 O O . ASN A 1 236 ? -15.023 17.391 -9.758 1 74.62 236 ASN A O 1
ATOM 1938 N N . VAL A 1 237 ? -15.375 18.031 -7.723 1 63.31 237 VAL A N 1
ATOM 1939 C CA . VAL A 1 237 ? -16.078 19.25 -8.102 1 63.31 237 VAL A CA 1
ATOM 1940 C C . VAL A 1 237 ? -15.078 20.297 -8.57 1 63.31 237 VAL A C 1
ATOM 1942 O O . VAL A 1 237 ? -15.367 21.062 -9.492 1 63.31 237 VAL A O 1
ATOM 1945 N N . LYS A 1 238 ? -13.891 20.531 -8.047 1 58.81 238 LYS A N 1
ATOM 1946 C CA . LYS A 1 238 ? -12.914 21.531 -8.453 1 58.81 238 LYS A CA 1
ATOM 1947 C C . LYS A 1 238 ? -12.328 21.219 -9.828 1 58.81 238 LYS A C 1
ATOM 1949 O O . LYS A 1 238 ? -11.727 22.078 -10.469 1 58.81 238 LYS A O 1
ATOM 1954 N N . SER A 1 239 ? -12.164 20.031 -10.344 1 52.44 239 SER A N 1
ATOM 1955 C CA . SER A 1 239 ? -11.609 19.719 -11.656 1 52.44 239 SER A CA 1
ATOM 1956 C C . SER A 1 239 ? -12.562 20.141 -12.766 1 52.44 239 SER A C 1
ATOM 1958 O O . SER A 1 239 ? -13.672 19.625 -12.875 1 52.44 239 SER A O 1
ATOM 1960 N N . PRO A 1 240 ? -12.43 21.359 -13.375 1 42.72 240 PRO A N 1
ATOM 1961 C CA . PRO A 1 240 ? -13.266 21.797 -14.492 1 42.72 240 PRO A CA 1
ATOM 1962 C C . PRO A 1 240 ? -13.43 20.734 -15.57 1 42.72 240 PRO A C 1
ATOM 1964 O O . PRO A 1 240 ? -12.547 19.891 -15.75 1 42.72 240 PRO A O 1
ATOM 1967 N N . ARG A 1 241 ? -14.719 20.297 -15.961 1 36.5 241 ARG A N 1
ATOM 1968 C CA . ARG A 1 241 ? -14.977 19.703 -17.266 1 36.5 241 ARG A CA 1
ATOM 1969 C C . ARG A 1 241 ? -14.156 20.391 -18.359 1 36.5 241 ARG A C 1
ATOM 1971 O O . ARG A 1 241 ? -14.398 21.562 -18.688 1 36.5 241 ARG A O 1
ATOM 1978 N N . VAL A 1 242 ? -12.82 20.094 -18.438 1 31.69 242 VAL A N 1
ATOM 1979 C CA . VAL A 1 242 ? -12.43 20.469 -19.781 1 31.69 242 VAL A CA 1
ATOM 1980 C C . VAL A 1 242 ? -13.188 19.625 -20.812 1 31.69 242 VAL A C 1
ATOM 1982 O O . VAL A 1 242 ? -13.273 18.406 -20.672 1 31.69 242 VAL A O 1
ATOM 1985 N N . MET B 1 1 ? 53.062 20.078 -35.812 1 25.22 1 MET B N 1
ATOM 1986 C CA . MET B 1 1 ? 52 20.766 -35.094 1 25.22 1 MET B CA 1
ATOM 1987 C C . MET B 1 1 ? 50.656 20.078 -35.312 1 25.22 1 MET B C 1
ATOM 1989 O O . MET B 1 1 ? 50.031 20.25 -36.375 1 25.22 1 MET B O 1
ATOM 1993 N N . GLY B 1 2 ? 50.438 18.797 -35 1 29.88 2 GLY B N 1
ATOM 1994 C CA . GLY B 1 2 ? 49.375 17.875 -35.344 1 2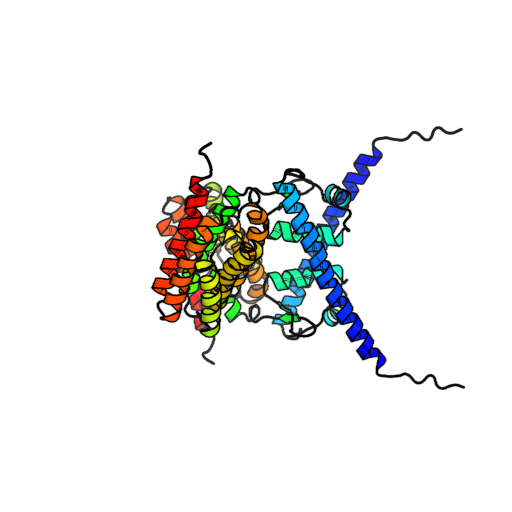9.88 2 GLY B CA 1
ATOM 1995 C C . GLY B 1 2 ? 48.031 18.281 -34.75 1 29.88 2 GLY B C 1
ATOM 1996 O O . GLY B 1 2 ? 47.938 18.672 -33.594 1 29.88 2 GLY B O 1
ATOM 1997 N N . ALA B 1 3 ? 47.094 18.781 -35.656 1 31.03 3 ALA B N 1
ATOM 1998 C CA . ALA B 1 3 ? 45.75 19.25 -35.438 1 31.03 3 ALA B CA 1
ATOM 1999 C C . ALA B 1 3 ? 44.906 18.172 -34.75 1 31.03 3 ALA B C 1
ATOM 2001 O O . ALA B 1 3 ? 44.688 17.094 -35.312 1 31.03 3 ALA B O 1
ATOM 2002 N N . VAL B 1 4 ? 44.906 18.047 -33.406 1 33.59 4 VAL B N 1
ATOM 2003 C CA . VAL B 1 4 ? 43.969 17.203 -32.656 1 33.59 4 VAL B CA 1
ATOM 2004 C C . VAL B 1 4 ? 42.531 17.578 -32.969 1 33.59 4 VAL B C 1
ATOM 2006 O O . VAL B 1 4 ? 42.125 18.703 -32.719 1 33.59 4 VAL B O 1
ATOM 2009 N N . GLU B 1 5 ? 41.875 17.047 -34.062 1 30.94 5 GLU B N 1
ATOM 2010 C CA . GLU B 1 5 ? 40.5 17.266 -34.406 1 30.94 5 GLU B CA 1
ATOM 2011 C C . GLU B 1 5 ? 39.562 16.844 -33.281 1 30.94 5 GLU B C 1
ATOM 2013 O O . GLU B 1 5 ? 39.625 15.727 -32.781 1 30.94 5 GLU B O 1
ATOM 2018 N N . ALA B 1 6 ? 39 17.75 -32.594 1 36.25 6 ALA B N 1
ATOM 2019 C CA . ALA B 1 6 ? 37.938 17.594 -31.625 1 36.25 6 ALA B CA 1
ATOM 2020 C C . ALA B 1 6 ? 36.719 16.906 -32.25 1 36.25 6 ALA B C 1
ATOM 2022 O O . ALA B 1 6 ? 36.156 17.422 -33.219 1 36.25 6 ALA B O 1
ATOM 2023 N N . ARG B 1 7 ? 36.656 15.531 -32.375 1 34.38 7 ARG B N 1
ATOM 2024 C CA . ARG B 1 7 ? 35.469 14.867 -32.906 1 34.38 7 ARG B CA 1
ATOM 2025 C C . ARG B 1 7 ? 34.25 15.148 -32.031 1 34.38 7 ARG B C 1
ATOM 2027 O O . ARG B 1 7 ? 34.25 14.859 -30.844 1 34.38 7 ARG B O 1
ATOM 2034 N N . PRO B 1 8 ? 33.344 15.984 -32.344 1 39.59 8 PRO B N 1
ATOM 2035 C CA . PRO B 1 8 ? 32.125 16.406 -31.688 1 39.59 8 PRO B CA 1
ATOM 2036 C C . PRO B 1 8 ? 31.25 15.234 -31.234 1 39.59 8 PRO B C 1
ATOM 2038 O O . PRO B 1 8 ? 30.375 15.398 -30.375 1 39.59 8 PRO B O 1
ATOM 2041 N N . ASN B 1 9 ? 31.188 14.07 -31.859 1 39.53 9 ASN B N 1
ATOM 2042 C CA . ASN B 1 9 ? 30.219 12.992 -31.641 1 39.53 9 ASN B CA 1
ATOM 2043 C C . ASN B 1 9 ? 30.594 12.164 -30.406 1 39.53 9 ASN B C 1
ATOM 2045 O O . ASN B 1 9 ? 29.922 11.164 -30.109 1 39.53 9 ASN B O 1
ATOM 2049 N N . GLN B 1 10 ? 31.641 12.32 -29.734 1 44.78 10 GLN B N 1
ATOM 2050 C CA . GLN B 1 10 ? 32.062 11.516 -28.609 1 44.78 10 GLN B CA 1
ATOM 2051 C C . GLN B 1 10 ? 31.234 11.797 -27.359 1 44.78 10 GLN B C 1
ATOM 2053 O O . GLN B 1 10 ? 31.062 10.93 -26.5 1 44.78 10 GLN B O 1
ATOM 2058 N N . GLY B 1 11 ? 30.734 12.969 -27.266 1 44.28 11 GLY B N 1
ATOM 2059 C CA . GLY B 1 11 ? 29.938 13.344 -26.109 1 44.28 11 GLY B CA 1
ATOM 2060 C C . GLY B 1 11 ? 28.625 12.578 -26.016 1 44.28 11 GLY B C 1
ATOM 2061 O O . GLY B 1 11 ? 28.203 12.188 -24.922 1 44.28 11 GLY B O 1
ATOM 2062 N N . PHE B 1 12 ? 27.953 12.344 -27.172 1 46.44 12 PHE B N 1
ATOM 2063 C CA . PHE B 1 12 ? 26.688 11.641 -27.172 1 46.44 12 PHE B CA 1
ATOM 2064 C C . PHE B 1 12 ? 26.875 10.172 -26.844 1 46.44 12 PHE B C 1
ATOM 2066 O O . PHE B 1 12 ? 26.062 9.578 -26.125 1 46.44 12 PHE B O 1
ATOM 2073 N N . PHE B 1 13 ? 27.938 9.555 -27.234 1 46.59 13 PHE B N 1
ATOM 2074 C CA . PHE B 1 13 ? 28.219 8.148 -27 1 46.59 13 PHE B CA 1
ATOM 2075 C C . PHE B 1 13 ? 28.531 7.895 -25.531 1 46.59 13 PHE B C 1
ATOM 2077 O O . PHE B 1 13 ? 28.109 6.879 -24.969 1 46.59 13 PHE B O 1
ATOM 2084 N N . LEU B 1 14 ? 29.203 8.766 -24.938 1 48.25 14 LEU B N 1
ATOM 2085 C CA . LEU B 1 14 ? 29.562 8.617 -23.531 1 48.25 14 LEU B CA 1
ATOM 2086 C C . LEU B 1 14 ? 28.312 8.766 -22.656 1 48.25 14 LEU B C 1
ATOM 2088 O O . LEU B 1 14 ? 28.172 8.047 -21.656 1 48.25 14 LEU B O 1
ATOM 2092 N N . LEU B 1 15 ? 27.516 9.625 -23.125 1 47.72 15 LEU B N 1
ATOM 2093 C CA . LEU B 1 15 ? 26.297 9.828 -22.344 1 47.72 15 LEU B CA 1
ATOM 2094 C C . LEU B 1 15 ? 25.375 8.617 -22.469 1 47.72 15 LEU B C 1
ATOM 2096 O O . LEU B 1 15 ? 24.734 8.219 -21.484 1 47.72 15 LEU B O 1
ATOM 2100 N N . LYS B 1 16 ? 25.328 8.023 -23.594 1 49.53 16 LYS B N 1
ATOM 2101 C CA . LYS B 1 16 ? 24.531 6.824 -23.797 1 49.53 16 LYS B CA 1
ATOM 2102 C C . LYS B 1 16 ? 25.062 5.66 -22.969 1 49.53 16 LYS B C 1
ATOM 2104 O O . LYS B 1 16 ? 24.297 4.926 -22.344 1 49.53 16 LYS B O 1
ATOM 2109 N N . ARG B 1 17 ? 26.375 5.52 -23.016 1 51.38 17 ARG B N 1
ATOM 2110 C CA . ARG B 1 17 ? 27.016 4.469 -22.25 1 51.38 17 ARG B CA 1
ATOM 2111 C C . ARG B 1 17 ? 26.812 4.684 -20.75 1 51.38 17 ARG B C 1
ATOM 2113 O O . ARG B 1 17 ? 26.594 3.727 -20 1 51.38 17 ARG B O 1
ATOM 2120 N N . SER B 1 18 ? 26.922 5.953 -20.453 1 52.53 18 SER B N 1
ATOM 2121 C CA . SER B 1 18 ? 26.719 6.273 -19.031 1 52.53 18 SER B CA 1
ATOM 2122 C C . SER B 1 18 ? 25.281 5.965 -18.609 1 52.53 18 SER B C 1
ATOM 2124 O O . SER B 1 18 ? 25.062 5.402 -17.531 1 52.53 18 SER B O 1
ATOM 2126 N N . ASN B 1 19 ? 24.438 6.277 -19.5 1 55.09 19 ASN B N 1
ATOM 2127 C CA . ASN B 1 19 ? 23.031 5.988 -19.203 1 55.09 19 ASN B CA 1
ATOM 2128 C C . ASN B 1 19 ? 22.781 4.484 -19.156 1 55.09 19 ASN B C 1
ATOM 2130 O O . ASN B 1 19 ? 22.031 4.012 -18.297 1 55.09 19 ASN B O 1
ATOM 2134 N N . GLU B 1 20 ? 23.328 3.855 -20.141 1 56.16 20 GLU B N 1
ATOM 2135 C CA . GLU B 1 20 ? 23.219 2.4 -20.141 1 56.16 20 GLU B CA 1
ATOM 2136 C C . GLU B 1 20 ? 23.859 1.798 -18.891 1 56.16 20 GLU B C 1
ATOM 2138 O O . GLU B 1 20 ? 23.328 0.85 -18.312 1 56.16 20 GLU B O 1
ATOM 2143 N N . LEU B 1 21 ? 24.984 2.33 -18.625 1 55.44 21 LEU B N 1
ATOM 2144 C CA . LEU B 1 21 ? 25.656 1.852 -17.422 1 55.44 21 LEU B CA 1
ATOM 2145 C C . LEU B 1 21 ? 24.828 2.141 -16.172 1 55.44 21 LEU B C 1
ATOM 2147 O O . LEU B 1 21 ? 24.75 1.312 -15.266 1 55.44 21 LEU B O 1
ATOM 2151 N N . ASP B 1 22 ? 24.234 3.266 -16.203 1 56.12 22 ASP B N 1
ATOM 2152 C CA . ASP B 1 22 ? 23.375 3.637 -15.078 1 56.12 22 ASP B CA 1
ATOM 2153 C C . ASP B 1 22 ? 22.172 2.705 -14.984 1 56.12 22 ASP B C 1
ATOM 2155 O O . ASP B 1 22 ? 21.781 2.291 -13.883 1 56.12 22 ASP B O 1
ATOM 2159 N N . GLN B 1 23 ? 21.703 2.463 -16.156 1 56.72 23 GLN B N 1
ATOM 2160 C CA . GLN B 1 23 ? 20.594 1.524 -16.203 1 56.72 23 GLN B CA 1
ATOM 2161 C C . GLN B 1 23 ? 21 0.148 -15.688 1 56.72 23 GLN B C 1
ATOM 2163 O O . GLN B 1 23 ? 20.266 -0.489 -14.938 1 56.72 23 GLN B O 1
ATOM 2168 N N . LEU B 1 24 ? 22.078 -0.219 -16.188 1 53.66 24 LEU B N 1
ATOM 2169 C CA . LEU B 1 24 ? 22.594 -1.522 -15.773 1 53.66 24 LEU B CA 1
ATOM 2170 C C . LEU B 1 24 ? 22.828 -1.551 -14.266 1 53.66 24 LEU B C 1
ATOM 2172 O O . LEU B 1 24 ? 22.578 -2.561 -13.609 1 53.66 24 LEU B O 1
ATOM 2176 N N . GLU B 1 25 ? 23.266 -0.454 -13.812 1 55.22 25 GLU B N 1
ATOM 2177 C CA . GLU B 1 25 ? 23.562 -0.381 -12.383 1 55.22 25 GLU B CA 1
ATOM 2178 C C . GLU B 1 25 ? 22.281 -0.445 -11.555 1 55.22 25 GLU B C 1
ATOM 2180 O O . GLU B 1 25 ? 22.25 -1.095 -10.508 1 55.22 25 GLU B O 1
ATOM 2185 N N . ILE B 1 26 ? 21.359 0.186 -12.031 1 56.56 26 ILE B N 1
ATOM 2186 C CA . ILE B 1 26 ? 20.078 0.161 -11.32 1 56.56 26 ILE B CA 1
ATOM 2187 C C . ILE B 1 26 ? 19.484 -1.241 -11.391 1 56.56 26 ILE B C 1
ATOM 2189 O O . ILE B 1 26 ? 18.969 -1.757 -10.383 1 56.56 26 ILE B O 1
ATOM 2193 N N . GLU B 1 27 ? 19.516 -1.725 -12.562 1 58.5 27 GLU B N 1
ATOM 2194 C CA . GLU B 1 27 ? 19 -3.08 -12.719 1 58.5 27 GLU B CA 1
ATOM 2195 C C . GLU B 1 27 ? 19.781 -4.074 -11.875 1 58.5 27 GLU B C 1
ATOM 2197 O O . GLU B 1 27 ? 19.203 -4.988 -11.281 1 58.5 27 GLU B O 1
ATOM 2202 N N . GLN B 1 28 ? 21.094 -3.854 -11.938 1 55.5 28 GLN B N 1
ATOM 2203 C CA . GLN B 1 28 ? 21.938 -4.734 -11.133 1 55.5 28 GLN B CA 1
ATOM 2204 C C . GLN B 1 28 ? 21.688 -4.516 -9.641 1 55.5 28 GLN B C 1
ATOM 2206 O O . GLN B 1 28 ? 21.672 -5.473 -8.867 1 55.5 28 GLN B O 1
ATOM 2211 N N . SER B 1 29 ? 21.594 -3.268 -9.344 1 57.78 29 SER B N 1
ATOM 2212 C CA . SER B 1 29 ? 21.312 -2.959 -7.945 1 57.78 29 SER B CA 1
ATOM 2213 C C . SER B 1 29 ? 19.969 -3.543 -7.504 1 57.78 29 SER B C 1
ATOM 2215 O O . SER B 1 29 ? 19.875 -4.125 -6.422 1 57.78 29 SER B O 1
ATOM 2217 N N . LYS B 1 30 ? 19.062 -3.361 -8.383 1 62.91 30 LYS B N 1
ATOM 2218 C CA . LYS B 1 30 ? 17.766 -3.949 -8.078 1 62.91 30 LYS B CA 1
ATOM 2219 C C . LYS B 1 30 ? 17.859 -5.469 -7.961 1 62.91 30 LYS B C 1
ATOM 2221 O O . LYS B 1 30 ? 17.219 -6.066 -7.09 1 62.91 30 LYS B O 1
ATOM 2226 N N . SER B 1 31 ? 18.703 -5.91 -8.797 1 67.88 31 SER B N 1
ATOM 2227 C CA . SER B 1 31 ? 18.875 -7.359 -8.781 1 67.88 31 SER B CA 1
ATOM 2228 C C . SER B 1 31 ? 19.547 -7.824 -7.492 1 67.88 31 SER B C 1
ATOM 2230 O O . SER B 1 31 ? 19.094 -8.781 -6.859 1 67.88 31 SER B O 1
ATOM 2232 N N . ASN B 1 32 ? 20.641 -7.098 -7.137 1 74.06 32 ASN B N 1
ATOM 2233 C CA . ASN B 1 32 ? 21.328 -7.477 -5.914 1 74.06 32 ASN B CA 1
ATOM 2234 C C . ASN B 1 32 ? 20.469 -7.219 -4.676 1 74.06 32 ASN B C 1
ATOM 2236 O O . ASN B 1 32 ? 20.469 -8.016 -3.738 1 74.06 32 ASN B O 1
ATOM 2240 N N . ASP B 1 33 ? 19.75 -6.172 -4.703 1 81.06 33 ASP B N 1
ATOM 2241 C CA . ASP B 1 33 ? 18.844 -5.855 -3.604 1 81.06 33 ASP B CA 1
ATOM 2242 C C . ASP B 1 33 ? 17.75 -6.926 -3.457 1 81.06 33 ASP B C 1
ATOM 2244 O O . ASP B 1 33 ? 17.453 -7.363 -2.344 1 81.06 33 ASP B O 1
ATOM 2248 N N . GLN B 1 34 ? 17.328 -7.273 -4.613 1 81.75 34 GLN B N 1
ATOM 2249 C CA . GLN B 1 34 ? 16.266 -8.266 -4.617 1 81.75 34 GLN B CA 1
ATOM 2250 C C . GLN B 1 34 ? 16.766 -9.617 -4.121 1 81.75 34 GLN B C 1
ATOM 2252 O O . GLN B 1 34 ? 16.078 -10.312 -3.373 1 81.75 34 GLN B O 1
ATOM 2257 N N . LYS B 1 35 ? 17.938 -9.93 -4.578 1 86.12 35 LYS B N 1
ATOM 2258 C CA . LYS B 1 35 ? 18.516 -11.195 -4.145 1 86.12 35 LYS B CA 1
ATOM 2259 C C . LYS B 1 35 ? 18.719 -11.227 -2.631 1 86.12 35 LYS B C 1
ATOM 2261 O O . LYS B 1 35 ? 18.359 -12.203 -1.971 1 86.12 35 LYS B O 1
ATOM 2266 N N . LEU B 1 36 ? 19.328 -10.203 -2.111 1 89.19 36 LEU B N 1
ATOM 2267 C CA . LEU B 1 36 ? 19.531 -10.133 -0.67 1 89.19 36 LEU B CA 1
ATOM 2268 C C . LEU B 1 36 ? 18.203 -10.133 0.07 1 89.19 36 LEU B C 1
ATOM 2270 O O . LEU B 1 36 ? 18.062 -10.789 1.105 1 89.19 36 LEU B O 1
ATOM 2274 N N . TYR B 1 37 ? 17.266 -9.391 -0.484 1 88.75 37 TYR B N 1
ATOM 2275 C CA . TYR B 1 37 ? 15.922 -9.328 0.076 1 88.75 37 TYR B CA 1
ATOM 2276 C C . TYR B 1 37 ? 15.328 -10.727 0.214 1 88.75 37 TYR B C 1
ATOM 2278 O O . TYR B 1 37 ? 14.898 -11.125 1.301 1 88.75 37 TYR B O 1
ATOM 2286 N N . GLU B 1 38 ? 15.359 -11.453 -0.82 1 86.06 38 GLU B N 1
ATOM 2287 C CA . GLU B 1 38 ? 14.789 -12.797 -0.844 1 86.06 38 GLU B CA 1
ATOM 2288 C C . GLU B 1 38 ? 15.547 -13.734 0.093 1 86.06 38 GLU B C 1
ATOM 2290 O O . GLU B 1 38 ? 14.938 -14.539 0.801 1 86.06 38 GLU B O 1
ATOM 2295 N N . GLN B 1 39 ? 16.812 -13.594 0.07 1 87.88 39 GLN B N 1
ATOM 2296 C CA . GLN B 1 39 ? 17.641 -14.438 0.928 1 87.88 39 GLN B CA 1
ATOM 2297 C C . GLN B 1 39 ? 17.328 -14.18 2.402 1 87.88 39 GLN B C 1
ATOM 2299 O O . GLN B 1 39 ? 17.219 -15.117 3.191 1 87.88 39 GLN B O 1
ATOM 2304 N N . LEU B 1 40 ? 17.203 -12.969 2.762 1 89.19 40 LEU B N 1
ATOM 2305 C CA . LEU B 1 40 ? 16.938 -12.625 4.152 1 89.19 40 LEU B CA 1
ATOM 2306 C C . LEU B 1 40 ? 15.586 -13.18 4.594 1 89.19 40 LEU B C 1
ATOM 2308 O O . LEU B 1 40 ? 15.469 -13.734 5.688 1 89.19 40 LEU B O 1
ATOM 2312 N N . VAL B 1 41 ? 14.68 -13.086 3.746 1 84.56 41 VAL B N 1
ATOM 2313 C CA . VAL B 1 41 ? 13.336 -13.555 4.066 1 84.56 41 VAL B CA 1
ATOM 2314 C C . VAL B 1 41 ? 13.336 -15.078 4.172 1 84.56 41 VAL B C 1
ATOM 2316 O O . VAL B 1 41 ? 12.805 -15.641 5.133 1 84.56 41 VAL B O 1
ATOM 2319 N N . HIS B 1 42 ? 13.945 -15.688 3.246 1 82.94 42 HIS B N 1
ATOM 2320 C CA . HIS B 1 42 ? 14.023 -17.141 3.248 1 82.94 42 HIS B CA 1
ATOM 2321 C C . HIS B 1 42 ? 14.742 -17.656 4.492 1 82.94 42 HIS B C 1
ATOM 2323 O O . HIS B 1 42 ? 14.281 -18.594 5.141 1 82.94 42 HIS B O 1
ATOM 2329 N N . ASP B 1 43 ? 15.812 -17.016 4.777 1 87 43 ASP B N 1
ATOM 2330 C CA . ASP B 1 43 ? 16.609 -17.469 5.922 1 87 43 ASP B CA 1
ATOM 2331 C C . ASP B 1 43 ? 15.867 -17.219 7.234 1 87 43 ASP B C 1
ATOM 2333 O O . ASP B 1 43 ? 16 -18 8.18 1 87 43 ASP B O 1
ATOM 2337 N N . ARG B 1 44 ? 15.086 -16.188 7.258 1 87.06 44 ARG B N 1
ATOM 2338 C CA . ARG B 1 44 ? 14.273 -15.938 8.438 1 87.06 44 ARG B CA 1
ATOM 2339 C C . ARG B 1 44 ? 13.18 -17 8.594 1 87.06 44 ARG B C 1
ATOM 2341 O O . ARG B 1 44 ? 12.977 -17.531 9.688 1 87.06 44 ARG B O 1
ATOM 2348 N N . ILE B 1 45 ? 12.555 -17.312 7.594 1 77.5 45 ILE B N 1
ATOM 2349 C CA . ILE B 1 45 ? 11.477 -18.297 7.602 1 77.5 45 ILE B CA 1
ATOM 2350 C C . ILE B 1 45 ? 12.039 -19.672 7.961 1 77.5 45 ILE B C 1
ATOM 2352 O O . ILE B 1 45 ? 11.414 -20.422 8.711 1 77.5 45 ILE B O 1
ATOM 2356 N N . ALA B 1 46 ? 13.227 -19.938 7.461 1 79.31 46 ALA B N 1
ATOM 2357 C CA . ALA B 1 46 ? 13.883 -21.219 7.707 1 79.31 46 ALA B CA 1
ATOM 2358 C C . ALA B 1 46 ? 14.469 -21.281 9.117 1 79.31 46 ALA B C 1
ATOM 2360 O O . ALA B 1 46 ? 14.953 -22.328 9.547 1 79.31 46 ALA B O 1
ATOM 2361 N N . GLY B 1 47 ? 14.438 -20.172 9.742 1 83.25 47 GLY B N 1
ATOM 2362 C CA . GLY B 1 47 ? 14.945 -20.141 11.102 1 83.25 47 GLY B CA 1
ATOM 2363 C C . GLY B 1 47 ? 16.453 -19.938 11.172 1 83.25 47 GLY B C 1
ATOM 2364 O O . GLY B 1 47 ? 17.047 -20.047 12.242 1 83.25 47 GLY B O 1
ATOM 2365 N N . ILE B 1 48 ? 17.047 -19.656 10.133 1 86.38 48 ILE B N 1
ATOM 2366 C CA . ILE B 1 48 ? 18.484 -19.469 10.062 1 86.38 48 ILE B CA 1
ATOM 2367 C C . ILE B 1 48 ? 18.859 -18.094 10.633 1 86.38 48 ILE B C 1
ATOM 2369 O O . ILE B 1 48 ? 19.875 -17.969 11.328 1 86.38 48 ILE B O 1
ATOM 2373 N N . LEU B 1 49 ? 18.047 -17.094 10.336 1 88.81 49 LEU B N 1
ATOM 2374 C CA . LEU B 1 49 ? 18.281 -15.758 10.867 1 88.81 49 LEU B CA 1
ATOM 2375 C C . LEU B 1 49 ? 17.484 -15.531 12.148 1 88.81 49 LEU B C 1
ATOM 2377 O O . LEU B 1 49 ? 16.328 -15.953 12.242 1 88.81 49 LEU B O 1
ATOM 2381 N N . PRO B 1 50 ? 18.125 -14.891 13.047 1 87.12 50 PRO B N 1
ATOM 2382 C CA . PRO B 1 50 ? 17.406 -14.586 14.289 1 87.12 50 PRO B CA 1
ATOM 2383 C C . PRO B 1 50 ? 16.328 -13.516 14.102 1 87.12 50 PRO B C 1
ATOM 2385 O O . PRO B 1 50 ? 16.266 -12.875 13.055 1 87.12 50 PRO B O 1
ATOM 2388 N N . GLU B 1 51 ? 15.5 -13.43 15.133 1 86.5 51 GLU B N 1
ATOM 2389 C CA . GLU B 1 51 ? 14.414 -12.461 15.102 1 86.5 51 GLU B CA 1
ATOM 2390 C C . GLU B 1 51 ? 14.945 -11.031 15.07 1 86.5 51 GLU B C 1
ATOM 2392 O O . GLU B 1 51 ? 14.32 -10.148 14.469 1 86.5 51 GLU B O 1
ATOM 2397 N N . SER B 1 52 ? 16.062 -10.859 15.789 1 89.81 52 SER B N 1
ATOM 2398 C CA . SER B 1 52 ? 16.703 -9.555 15.797 1 89.81 52 SER B CA 1
ATOM 2399 C C . SER B 1 52 ? 18.125 -9.633 15.25 1 89.81 52 SER B C 1
ATOM 2401 O O . SER B 1 52 ? 18.797 -10.648 15.414 1 89.81 52 SER B O 1
ATOM 2403 N N . PHE B 1 53 ? 18.516 -8.547 14.492 1 90.25 53 PHE B N 1
ATOM 2404 C CA . PHE B 1 53 ? 19.844 -8.555 13.867 1 90.25 53 PHE B CA 1
ATOM 2405 C C . PHE B 1 53 ? 20.359 -7.133 13.688 1 90.25 53 PHE B C 1
ATOM 2407 O O . PHE B 1 53 ? 19.594 -6.172 13.766 1 90.25 53 PHE B O 1
ATOM 2414 N N . THR B 1 54 ? 21.641 -7.07 13.609 1 87.12 54 THR B N 1
ATOM 2415 C CA . THR B 1 54 ? 22.25 -5.785 13.297 1 87.12 54 THR B CA 1
ATOM 2416 C C . THR B 1 54 ? 22.734 -5.754 11.844 1 87.12 54 THR B C 1
ATOM 2418 O O . THR B 1 54 ? 22.922 -6.805 11.227 1 87.12 54 THR B O 1
ATOM 2421 N N . GLN B 1 55 ? 22.906 -4.547 11.32 1 86.94 55 GLN B N 1
ATOM 2422 C CA . GLN B 1 55 ? 23.406 -4.391 9.953 1 86.94 55 GLN B CA 1
ATOM 2423 C C . GLN B 1 55 ? 24.781 -5.039 9.797 1 86.94 55 GLN B C 1
ATOM 2425 O O . GLN B 1 55 ? 25.062 -5.652 8.766 1 86.94 55 GLN B O 1
ATOM 2430 N N . THR B 1 56 ? 25.578 -4.926 10.773 1 84.94 56 THR B N 1
ATOM 2431 C CA . THR B 1 56 ? 26.922 -5.492 10.75 1 84.94 56 THR B CA 1
ATOM 2432 C C . THR B 1 56 ? 26.875 -7.012 10.641 1 84.94 56 THR B C 1
ATOM 2434 O O . THR B 1 56 ? 27.609 -7.609 9.859 1 84.94 56 THR B O 1
ATOM 2437 N N . GLU B 1 57 ? 26.016 -7.555 11.414 1 87.56 57 GLU B N 1
ATOM 2438 C CA . GLU B 1 57 ? 25.859 -9.008 11.375 1 87.56 57 GLU B CA 1
ATOM 2439 C C . GLU B 1 57 ? 25.469 -9.484 9.984 1 87.56 57 GLU B C 1
ATOM 2441 O O . GLU B 1 57 ? 26 -10.484 9.484 1 87.56 57 GLU B O 1
ATOM 2446 N N . ILE B 1 58 ? 24.516 -8.82 9.359 1 89.31 58 ILE B N 1
ATOM 2447 C CA . ILE B 1 58 ? 24.016 -9.219 8.047 1 89.31 58 ILE B CA 1
ATOM 2448 C C . ILE B 1 58 ? 25.094 -8.977 6.992 1 89.31 58 ILE B C 1
ATOM 2450 O O . ILE B 1 58 ? 25.281 -9.797 6.09 1 89.31 58 ILE B O 1
ATOM 2454 N N . SER B 1 59 ? 25.781 -7.875 7.109 1 88.12 59 SER B N 1
ATOM 2455 C CA . SER B 1 59 ? 26.844 -7.566 6.164 1 88.12 59 SER B CA 1
ATOM 2456 C C . SER B 1 59 ? 27.922 -8.648 6.176 1 88.12 59 SER B C 1
ATOM 2458 O O . SER B 1 59 ? 28.406 -9.055 5.121 1 88.12 59 SER B O 1
ATOM 2460 N N . GLN B 1 60 ? 28.25 -9.094 7.301 1 87 60 GLN B N 1
ATOM 2461 C CA . GLN B 1 60 ? 29.281 -10.117 7.461 1 87 60 GLN B CA 1
ATOM 2462 C C . GLN B 1 60 ? 28.781 -11.477 6.977 1 87 60 GLN B C 1
ATOM 2464 O O . GLN B 1 60 ? 29.5 -12.188 6.277 1 87 60 GLN B O 1
ATOM 2469 N N . ARG B 1 61 ? 27.609 -11.75 7.305 1 90.69 61 ARG B N 1
ATOM 2470 C CA . ARG B 1 61 ? 27.047 -13.062 6.996 1 90.69 61 ARG B CA 1
ATOM 2471 C C . ARG B 1 61 ? 26.844 -13.234 5.496 1 90.69 61 ARG B C 1
ATOM 2473 O O . ARG B 1 61 ? 27.078 -14.32 4.953 1 90.69 61 ARG B O 1
ATOM 2480 N N . TYR B 1 62 ? 26.406 -12.219 4.859 1 91.25 62 TYR B N 1
ATOM 2481 C CA . TYR B 1 62 ? 26.016 -12.352 3.461 1 91.25 62 TYR B CA 1
ATOM 2482 C C . TYR B 1 62 ? 27 -11.664 2.539 1 91.25 62 TYR B C 1
ATOM 2484 O O . TYR B 1 62 ? 26.844 -11.688 1.316 1 91.25 62 TYR B O 1
ATOM 2492 N N . ASP B 1 63 ? 28 -11.078 3.006 1 88.31 63 ASP B N 1
ATOM 2493 C CA . ASP B 1 63 ? 29.094 -10.438 2.264 1 88.31 63 ASP B CA 1
ATOM 2494 C C . ASP B 1 63 ? 28.547 -9.422 1.261 1 88.31 63 ASP B C 1
ATOM 2496 O O . ASP B 1 63 ? 28.844 -9.5 0.067 1 88.31 63 ASP B O 1
ATOM 2500 N N . VAL B 1 64 ? 27.781 -8.508 1.715 1 87.31 64 VAL B N 1
ATOM 2501 C CA . VAL B 1 64 ? 27.172 -7.488 0.868 1 87.31 64 VAL B CA 1
ATOM 2502 C C . VAL B 1 64 ? 27.641 -6.102 1.309 1 87.31 64 VAL B C 1
ATOM 2504 O O . VAL B 1 64 ? 27.969 -5.891 2.479 1 87.31 64 VAL B O 1
ATOM 2507 N N . ASP B 1 65 ? 27.688 -5.277 0.316 1 82.19 65 ASP B N 1
ATOM 2508 C CA . ASP B 1 65 ? 28.125 -3.92 0.633 1 82.19 65 ASP B CA 1
ATOM 2509 C C . ASP B 1 65 ? 27.016 -3.135 1.319 1 82.19 65 ASP B C 1
ATOM 2511 O O . ASP B 1 65 ? 25.844 -3.551 1.304 1 82.19 65 ASP B O 1
ATOM 2515 N N . ARG B 1 66 ? 27.469 -2.082 1.907 1 76.5 66 ARG B N 1
ATOM 2516 C CA . ARG B 1 66 ? 26.594 -1.259 2.73 1 76.5 66 ARG B CA 1
ATOM 2517 C C . ARG B 1 66 ? 25.453 -0.693 1.904 1 76.5 66 ARG B C 1
ATOM 2519 O O . ARG B 1 66 ? 24.328 -0.564 2.398 1 76.5 66 ARG B O 1
ATOM 2526 N N . GLY B 1 67 ? 25.703 -0.334 0.734 1 75 67 GLY B N 1
ATOM 2527 C CA . GLY B 1 67 ? 24.672 0.214 -0.127 1 75 67 GLY B CA 1
ATOM 2528 C C . GLY B 1 67 ? 23.547 -0.769 -0.411 1 75 67 GLY B C 1
ATOM 2529 O O . GLY B 1 67 ? 22.359 -0.436 -0.26 1 75 67 GLY B O 1
ATOM 2530 N N . VAL B 1 68 ? 23.906 -1.906 -0.775 1 81.38 68 VAL B N 1
ATOM 2531 C CA . VAL B 1 68 ? 22.953 -2.971 -1.047 1 81.38 68 VAL B CA 1
ATOM 2532 C C . VAL B 1 68 ? 22.172 -3.305 0.226 1 81.38 68 VAL B C 1
ATOM 2534 O O . VAL B 1 68 ? 20.953 -3.428 0.198 1 81.38 68 VAL B O 1
ATOM 2537 N N . LEU B 1 69 ? 22.891 -3.42 1.303 1 86.81 69 LEU B N 1
ATOM 2538 C CA . LEU B 1 69 ? 22.266 -3.775 2.57 1 86.81 69 LEU B CA 1
ATOM 2539 C C . LEU B 1 69 ? 21.25 -2.719 2.992 1 86.81 69 LEU B C 1
ATOM 2541 O O . LEU B 1 69 ? 20.109 -3.047 3.328 1 86.81 69 LEU B O 1
ATOM 2545 N N . THR B 1 70 ? 21.688 -1.521 2.916 1 78.38 70 THR B N 1
ATOM 2546 C CA . THR B 1 70 ? 20.812 -0.433 3.338 1 78.38 70 THR B CA 1
ATOM 2547 C C . THR B 1 70 ? 19.531 -0.402 2.494 1 78.38 70 THR B C 1
ATOM 2549 O O . THR B 1 70 ? 18.438 -0.3 3.031 1 78.38 70 THR B O 1
ATOM 2552 N N . ARG B 1 71 ? 19.625 -0.535 1.24 1 82.12 71 ARG B N 1
ATOM 2553 C CA . ARG B 1 71 ? 18.453 -0.508 0.352 1 82.12 71 ARG B CA 1
ATOM 2554 C C . ARG B 1 71 ? 17.547 -1.694 0.617 1 82.12 71 ARG B C 1
ATOM 2556 O O . ARG B 1 71 ? 16.312 -1.55 0.616 1 82.12 71 ARG B O 1
ATOM 2563 N N . THR B 1 72 ? 18.172 -2.748 0.861 1 86.12 72 THR B N 1
ATOM 2564 C CA . THR B 1 72 ? 17.406 -3.959 1.135 1 86.12 72 THR B CA 1
ATOM 2565 C C . THR B 1 72 ? 16.641 -3.83 2.449 1 86.12 72 THR B C 1
ATOM 2567 O O . THR B 1 72 ? 15.469 -4.195 2.527 1 86.12 72 THR B O 1
ATOM 2570 N N . LEU B 1 73 ? 17.281 -3.264 3.428 1 84.69 73 LEU B N 1
ATOM 2571 C CA . LEU B 1 73 ? 16.656 -3.104 4.734 1 84.69 73 LEU B CA 1
ATOM 2572 C C . LEU B 1 73 ? 15.516 -2.096 4.668 1 84.69 73 LEU B C 1
ATOM 2574 O O . LEU B 1 73 ? 14.477 -2.285 5.305 1 84.69 73 LEU B O 1
ATOM 2578 N N . VAL B 1 74 ? 15.727 -1.126 3.902 1 76.88 74 VAL B N 1
ATOM 2579 C CA . VAL B 1 74 ? 14.672 -0.133 3.721 1 76.88 74 VAL B CA 1
ATOM 2580 C C . VAL B 1 74 ? 13.461 -0.782 3.057 1 76.88 74 VAL B C 1
ATOM 2582 O O . VAL B 1 74 ? 12.328 -0.585 3.496 1 76.88 74 VAL B O 1
ATOM 2585 N N . LYS B 1 75 ? 13.672 -1.534 2.064 1 80.88 75 LYS B N 1
ATOM 2586 C CA . LYS B 1 75 ? 12.586 -2.215 1.365 1 80.88 75 LYS B CA 1
ATOM 2587 C C . LYS B 1 75 ? 11.859 -3.188 2.291 1 80.88 75 LYS B C 1
ATOM 2589 O O . LYS B 1 75 ? 10.633 -3.234 2.309 1 80.88 75 LYS B O 1
ATOM 2594 N N . LEU B 1 76 ? 12.664 -3.922 3.035 1 84.44 76 LEU B N 1
ATOM 2595 C CA . LEU B 1 76 ? 12.078 -4.852 3.996 1 84.44 76 LEU B CA 1
ATOM 2596 C C . LEU B 1 76 ? 11.211 -4.109 5.008 1 84.44 76 LEU B C 1
ATOM 2598 O O . LEU B 1 76 ? 10.141 -4.586 5.383 1 84.44 76 LEU B O 1
ATOM 2602 N N . SER B 1 77 ? 11.68 -2.986 5.422 1 81.44 77 SER B N 1
ATOM 2603 C CA . SER B 1 77 ? 10.945 -2.17 6.387 1 81.44 77 SER B CA 1
ATOM 2604 C C . SER B 1 77 ? 9.664 -1.614 5.781 1 81.44 77 SER B C 1
ATOM 2606 O O . SER B 1 77 ? 8.609 -1.646 6.414 1 81.44 77 SER B O 1
ATOM 2608 N N . GLU B 1 78 ? 9.766 -1.195 4.598 1 74.19 78 GLU B N 1
ATOM 2609 C CA . GLU B 1 78 ? 8.609 -0.651 3.9 1 74.19 78 GLU B CA 1
ATOM 2610 C C . GLU B 1 78 ? 7.539 -1.722 3.684 1 74.19 78 GLU B C 1
ATOM 2612 O O . GLU B 1 78 ? 6.344 -1.428 3.713 1 74.19 78 GLU B O 1
ATOM 2617 N N . ASP B 1 79 ? 8.109 -2.896 3.459 1 76.75 79 ASP B N 1
ATOM 2618 C CA . ASP B 1 79 ? 7.195 -4.012 3.24 1 76.75 79 ASP B CA 1
ATOM 2619 C C . ASP B 1 79 ? 6.668 -4.562 4.566 1 76.75 79 ASP B C 1
ATOM 2621 O O . ASP B 1 79 ? 5.895 -5.52 4.582 1 76.75 79 ASP B O 1
ATOM 2625 N N . GLY B 1 80 ? 7.191 -3.949 5.684 1 76.69 80 GLY B N 1
ATOM 2626 C CA . GLY B 1 80 ? 6.699 -4.336 6.996 1 76.69 80 GLY B CA 1
ATOM 2627 C C . GLY B 1 80 ? 7.262 -5.656 7.484 1 76.69 80 GLY B C 1
ATOM 2628 O O . GLY B 1 80 ? 6.645 -6.336 8.305 1 76.69 80 GLY B O 1
ATOM 2629 N N . LEU B 1 81 ? 8.297 -6.043 6.879 1 82.38 81 LEU B N 1
ATOM 2630 C CA . LEU B 1 81 ? 8.883 -7.324 7.254 1 82.38 81 LEU B CA 1
ATOM 2631 C C . LEU B 1 81 ? 9.852 -7.156 8.422 1 82.38 81 LEU B C 1
ATOM 2633 O O . LEU B 1 81 ? 10.102 -8.102 9.164 1 82.38 81 LEU B O 1
ATOM 2637 N N . ILE B 1 82 ? 10.375 -5.969 8.539 1 85.75 82 ILE B N 1
ATOM 2638 C CA . ILE B 1 82 ? 11.266 -5.684 9.656 1 85.75 82 ILE B CA 1
ATOM 2639 C C . ILE B 1 82 ? 10.953 -4.301 10.227 1 85.75 82 ILE B C 1
ATOM 2641 O O . ILE B 1 82 ? 10.281 -3.494 9.578 1 85.75 82 ILE B O 1
ATOM 2645 N N . ALA B 1 83 ? 11.312 -4.09 11.469 1 84.25 83 ALA B N 1
ATOM 2646 C CA . ALA B 1 83 ? 11.219 -2.785 12.125 1 84.25 83 ALA B CA 1
ATOM 2647 C C . ALA B 1 83 ? 12.469 -2.494 12.945 1 84.25 83 ALA B C 1
ATOM 2649 O O . ALA B 1 83 ? 13.164 -3.416 13.383 1 84.25 83 ALA B O 1
ATOM 2650 N N . ARG B 1 84 ? 12.664 -1.219 13.141 1 81.81 84 ARG B N 1
ATOM 2651 C CA . ARG B 1 84 ? 13.812 -0.808 13.945 1 81.81 84 ARG B CA 1
ATOM 2652 C C . ARG B 1 84 ? 13.578 -1.103 15.422 1 81.81 84 ARG B C 1
ATOM 2654 O O . ARG B 1 84 ? 12.469 -0.911 15.93 1 81.81 84 ARG B O 1
ATOM 2661 N N . ASN B 1 85 ? 14.617 -1.655 16.078 1 80.19 85 ASN B N 1
ATOM 2662 C CA . ASN B 1 85 ? 14.562 -1.848 17.516 1 80.19 85 ASN B CA 1
ATOM 2663 C C . ASN B 1 85 ? 14.773 -0.535 18.266 1 80.19 85 ASN B C 1
ATOM 2665 O O . ASN B 1 85 ? 15.266 0.439 17.688 1 80.19 85 ASN B O 1
ATOM 2669 N N . ALA B 1 86 ? 14.195 -0.415 19.594 1 67.94 86 ALA B N 1
ATOM 2670 C CA . ALA B 1 86 ? 14.445 0.751 20.438 1 67.94 86 ALA B CA 1
ATOM 2671 C C . ALA B 1 86 ? 15.945 1.021 20.578 1 67.94 86 ALA B C 1
ATOM 2673 O O . ALA B 1 86 ? 16.359 2.172 20.719 1 67.94 86 ALA B O 1
ATOM 2674 N N . GLY B 1 87 ? 16.641 0.053 20.5 1 63.28 87 GLY B N 1
ATOM 2675 C CA . GLY B 1 87 ? 18.094 0.182 20.562 1 63.28 87 GLY B CA 1
ATOM 2676 C C . GLY B 1 87 ? 18.75 0.091 19.203 1 63.28 87 GLY B C 1
ATOM 2677 O O . GLY B 1 87 ? 18.375 0.816 18.266 1 63.28 87 GLY B O 1
ATOM 2678 N N . HIS B 1 88 ? 19.609 -0.783 19.109 1 72.75 88 HIS B N 1
ATOM 2679 C CA . HIS B 1 88 ? 20.359 -0.976 17.875 1 72.75 88 HIS B CA 1
ATOM 2680 C C . HIS B 1 88 ? 19.844 -2.195 17.109 1 72.75 88 HIS B C 1
ATOM 2682 O O . HIS B 1 88 ? 19.359 -3.15 17.719 1 72.75 88 HIS B O 1
ATOM 2688 N N . GLY B 1 89 ? 19.656 -1.908 15.781 1 84.75 89 GLY B N 1
ATOM 2689 C CA . GLY B 1 89 ? 19.375 -3.076 14.961 1 84.75 89 GLY B CA 1
ATOM 2690 C C . GLY B 1 89 ? 17.938 -3.139 14.477 1 84.75 89 GLY B C 1
ATOM 2691 O O . GLY B 1 89 ? 17.219 -2.139 14.523 1 84.75 89 GLY B O 1
ATOM 2692 N N . TRP B 1 90 ? 17.625 -4.238 13.859 1 88.31 90 TRP B N 1
ATOM 2693 C CA . TRP B 1 90 ? 16.328 -4.512 13.234 1 88.31 90 TRP B CA 1
ATOM 2694 C C . TRP B 1 90 ? 15.711 -5.789 13.789 1 88.31 90 TRP B C 1
ATOM 2696 O O . TRP B 1 90 ? 16.422 -6.652 14.312 1 88.31 90 TRP B O 1
ATOM 2706 N N . ARG B 1 91 ? 14.453 -5.82 13.773 1 88.25 91 ARG B N 1
ATOM 2707 C CA . ARG B 1 91 ? 13.766 -7.062 14.102 1 88.25 91 ARG B CA 1
ATOM 2708 C C . ARG B 1 91 ? 12.758 -7.441 13.016 1 88.25 91 ARG B C 1
ATOM 2710 O O . ARG B 1 91 ? 12.109 -6.57 12.43 1 88.25 91 ARG B O 1
ATOM 2717 N N . PHE B 1 92 ? 12.672 -8.711 12.797 1 86.5 92 PHE B N 1
ATOM 2718 C CA . PHE B 1 92 ? 11.633 -9.203 11.891 1 86.5 92 PHE B CA 1
ATOM 2719 C C . PHE B 1 92 ? 10.258 -9.086 12.531 1 86.5 92 PHE B C 1
ATOM 2721 O O . PHE B 1 92 ? 10.094 -9.352 13.727 1 86.5 92 PHE B O 1
ATOM 2728 N N . LEU B 1 93 ? 9.383 -8.672 11.781 1 77.44 93 LEU B N 1
ATOM 2729 C CA . LEU B 1 93 ? 8.016 -8.547 12.266 1 77.44 93 LEU B CA 1
ATOM 2730 C C . LEU B 1 93 ? 7.23 -9.836 12.031 1 77.44 93 LEU B C 1
ATOM 2732 O O . LEU B 1 93 ? 7.699 -10.727 11.32 1 77.44 93 LEU B O 1
ATOM 2736 N N . GLN B 1 94 ? 6.09 -9.938 12.719 1 65.19 94 GLN B N 1
ATOM 2737 C CA . GLN B 1 94 ? 5.25 -11.125 12.648 1 65.19 94 GLN B CA 1
ATOM 2738 C C . GLN B 1 94 ? 4.688 -11.32 11.242 1 65.19 94 GLN B C 1
ATOM 2740 O O . GLN B 1 94 ? 4.086 -12.352 10.945 1 65.19 94 GLN B O 1
ATOM 2745 N N . THR B 1 95 ? 4.969 -10.398 10.438 1 59.62 95 THR B N 1
ATOM 2746 C CA . THR B 1 95 ? 4.5 -10.508 9.062 1 59.62 95 THR B CA 1
ATOM 2747 C C . THR B 1 95 ? 5.141 -11.703 8.367 1 59.62 95 THR B C 1
ATOM 2749 O O . THR B 1 95 ? 4.625 -12.195 7.359 1 59.62 95 THR B O 1
ATOM 2752 N N . LEU B 1 96 ? 6.117 -12.156 9.031 1 58.56 96 LEU B N 1
ATOM 2753 C CA . LEU B 1 96 ? 6.781 -13.297 8.414 1 58.56 96 LEU B CA 1
ATOM 2754 C C . LEU B 1 96 ? 6.238 -14.609 8.961 1 58.56 96 LEU B C 1
ATOM 2756 O O . LEU B 1 96 ? 6.523 -15.68 8.422 1 58.56 96 LEU B O 1
ATOM 2760 N N . ASN B 1 97 ? 5.449 -14.359 10.117 1 62.16 97 ASN B N 1
ATOM 2761 C CA . ASN B 1 97 ? 4.676 -15.547 10.445 1 62.16 97 ASN B CA 1
ATOM 2762 C C . ASN B 1 97 ? 3.6 -15.828 9.398 1 62.16 97 ASN B C 1
ATOM 2764 O O . ASN B 1 97 ? 2.723 -15 9.172 1 62.16 97 ASN B O 1
ATOM 2768 N N . SER B 1 98 ? 3.662 -16.984 8.836 1 67.75 98 SER B N 1
ATOM 2769 C CA . SER B 1 98 ? 2.949 -17.312 7.609 1 67.75 98 SER B CA 1
ATOM 2770 C C . SER B 1 98 ? 1.44 -17.188 7.793 1 67.75 98 SER B C 1
ATOM 2772 O O . SER B 1 98 ? 0.758 -16.578 6.957 1 67.75 98 SER B O 1
ATOM 2774 N N . ASP B 1 99 ? 0.963 -17.516 9.016 1 75.81 99 ASP B N 1
ATOM 2775 C CA . ASP B 1 99 ? -0.49 -17.531 9.148 1 75.81 99 ASP B CA 1
ATOM 2776 C C . ASP B 1 99 ? -1.041 -16.125 9.352 1 75.81 99 ASP B C 1
ATOM 2778 O O . ASP B 1 99 ? -2.037 -15.742 8.727 1 75.81 99 ASP B O 1
ATOM 2782 N N . ILE B 1 100 ? -0.355 -15.336 10.188 1 78.25 100 ILE B N 1
ATOM 2783 C CA . ILE B 1 100 ? -0.787 -13.969 10.461 1 78.25 100 ILE B CA 1
ATOM 2784 C C . ILE B 1 100 ? -0.605 -13.109 9.219 1 78.25 100 ILE B C 1
ATOM 2786 O O . ILE B 1 100 ? -1.488 -12.32 8.859 1 78.25 100 ILE B O 1
ATOM 2790 N N . ALA B 1 101 ? 0.457 -13.273 8.578 1 80.25 101 ALA B N 1
ATOM 2791 C CA . ALA B 1 101 ? 0.741 -12.516 7.363 1 80.25 101 ALA B CA 1
ATOM 2792 C C . ALA B 1 101 ? -0.287 -12.812 6.277 1 80.25 101 ALA B C 1
ATOM 2794 O O . ALA B 1 101 ? -0.759 -11.906 5.59 1 80.25 101 ALA B O 1
ATOM 2795 N N . LEU B 1 102 ? -0.617 -14.102 6.215 1 83.5 102 LEU B N 1
ATOM 2796 C CA . LEU B 1 102 ? -1.59 -14.5 5.203 1 83.5 102 LEU B CA 1
ATOM 2797 C C . LEU B 1 102 ? -2.977 -13.961 5.543 1 83.5 102 LEU B C 1
ATOM 2799 O O . LEU B 1 102 ? -3.693 -13.484 4.66 1 83.5 102 LEU B O 1
ATOM 2803 N N . ARG B 1 103 ? -3.293 -14.039 6.781 1 87.56 103 ARG B N 1
ATOM 2804 C CA . ARG B 1 103 ? -4.582 -13.516 7.223 1 87.56 103 ARG B CA 1
ATOM 2805 C C . ARG B 1 103 ? -4.684 -12.016 6.961 1 87.56 103 ARG B C 1
ATOM 2807 O O . ARG B 1 103 ? -5.688 -11.539 6.438 1 87.56 103 ARG B O 1
ATOM 2814 N N . ASN B 1 104 ? -3.678 -11.305 7.375 1 89.75 104 ASN B N 1
ATOM 2815 C CA . ASN B 1 104 ? -3.643 -9.867 7.137 1 89.75 104 ASN B CA 1
ATOM 2816 C C . ASN B 1 104 ? -3.691 -9.539 5.645 1 89.75 104 ASN B C 1
ATOM 2818 O O . ASN B 1 104 ? -4.352 -8.586 5.234 1 89.75 104 ASN B O 1
ATOM 2822 N N . SER B 1 105 ? -3.002 -10.336 4.879 1 91.5 105 SER B N 1
ATOM 2823 C CA . SER B 1 105 ? -2.971 -10.141 3.432 1 91.5 105 SER B CA 1
ATOM 2824 C C . SER B 1 105 ? -4.359 -10.297 2.824 1 91.5 105 SER B C 1
ATOM 2826 O O . SER B 1 105 ? -4.84 -9.391 2.133 1 91.5 105 SER B O 1
ATOM 2828 N N . TYR B 1 106 ? -5.039 -11.398 3.141 1 93.12 106 TYR B N 1
ATOM 2829 C CA . TYR B 1 106 ? -6.363 -11.641 2.572 1 93.12 106 TYR B CA 1
ATOM 2830 C C . TYR B 1 106 ? -7.371 -10.625 3.1 1 93.12 106 TYR B C 1
ATOM 2832 O O . TYR B 1 106 ? -8.25 -10.172 2.359 1 93.12 106 TYR B O 1
ATOM 2840 N N . GLY B 1 107 ? -7.23 -10.305 4.383 1 94.19 107 GLY B N 1
ATOM 2841 C CA . GLY B 1 107 ? -8.086 -9.266 4.93 1 94.19 107 GLY B CA 1
ATOM 2842 C C . GLY B 1 107 ? -7.945 -7.938 4.211 1 94.19 107 GLY B C 1
ATOM 2843 O O . GLY B 1 107 ? -8.945 -7.273 3.918 1 94.19 107 GLY B O 1
ATOM 2844 N N . PHE B 1 108 ? -6.754 -7.555 3.947 1 96.12 108 PHE B N 1
ATOM 2845 C CA . PHE B 1 108 ? -6.465 -6.312 3.234 1 96.12 108 PHE B CA 1
ATOM 2846 C C . PHE B 1 108 ? -7.008 -6.367 1.812 1 96.12 108 PHE B C 1
ATOM 2848 O O . PHE B 1 108 ? -7.656 -5.422 1.354 1 96.12 108 PHE B O 1
ATOM 2855 N N . ARG B 1 109 ? -6.809 -7.422 1.146 1 96.94 109 ARG B N 1
ATOM 2856 C CA . ARG B 1 109 ? -7.285 -7.602 -0.222 1 96.94 109 ARG B CA 1
ATOM 2857 C C . ARG B 1 109 ? -8.805 -7.594 -0.278 1 96.94 109 ARG B C 1
ATOM 2859 O O . ARG B 1 109 ? -9.398 -7.094 -1.24 1 96.94 109 ARG B O 1
ATOM 2866 N N . LEU B 1 110 ? -9.43 -8.141 0.765 1 97.12 110 LEU B N 1
ATOM 2867 C CA . LEU B 1 110 ? -10.891 -8.141 0.857 1 97.12 110 LEU B CA 1
ATOM 2868 C C . LEU B 1 110 ? -11.43 -6.715 0.916 1 97.12 110 LEU B C 1
ATOM 2870 O O . LEU B 1 110 ? -12.523 -6.438 0.418 1 97.12 110 LEU B O 1
ATOM 2874 N N . MET B 1 111 ? -10.68 -5.859 1.468 1 96.88 111 MET B N 1
ATOM 2875 C CA . MET B 1 111 ? -11.102 -4.469 1.57 1 96.88 111 MET B CA 1
ATOM 2876 C C . MET B 1 111 ? -11.023 -3.771 0.215 1 96.88 111 MET B C 1
ATOM 2878 O O . MET B 1 111 ? -11.891 -2.969 -0.127 1 96.88 111 MET B O 1
ATOM 2882 N N . ILE B 1 112 ? -10.086 -4.148 -0.6 1 97.69 112 ILE B N 1
ATOM 2883 C CA . ILE B 1 112 ? -9.711 -3.297 -1.723 1 97.69 112 ILE B CA 1
ATOM 2884 C C . ILE B 1 112 ? -10.25 -3.889 -3.023 1 97.69 112 ILE B C 1
ATOM 2886 O O . ILE B 1 112 ? -10.836 -3.176 -3.842 1 97.69 112 ILE B O 1
ATOM 2890 N N . GLU B 1 113 ? -10.133 -5.191 -3.232 1 98.31 113 GLU B N 1
ATOM 2891 C CA . GLU B 1 113 ? -10.289 -5.773 -4.559 1 98.31 113 GLU B CA 1
ATOM 2892 C C . GLU B 1 113 ? -11.758 -5.789 -4.988 1 98.31 113 GLU B C 1
ATOM 2894 O O . GLU B 1 113 ? -12.078 -5.434 -6.121 1 98.31 113 GLU B O 1
ATOM 2899 N N . PRO B 1 114 ? -12.695 -6.184 -4.09 1 98.31 114 PRO B N 1
ATOM 2900 C CA . PRO B 1 114 ? -14.086 -6.094 -4.531 1 98.31 114 PRO B CA 1
ATOM 2901 C C . PRO B 1 114 ? -14.516 -4.66 -4.844 1 98.31 114 PRO B C 1
ATOM 2903 O O . PRO B 1 114 ? -15.172 -4.414 -5.859 1 98.31 114 PRO B O 1
ATOM 2906 N N . MET B 1 115 ? -14.086 -3.723 -4.008 1 96.5 115 MET B N 1
ATOM 2907 C CA . MET B 1 115 ? -14.461 -2.326 -4.195 1 96.5 115 MET B CA 1
ATOM 2908 C C . MET B 1 115 ? -13.828 -1.752 -5.457 1 96.5 115 MET B C 1
ATOM 2910 O O . MET B 1 115 ? -14.422 -0.893 -6.117 1 96.5 115 MET B O 1
ATOM 2914 N N . ALA B 1 116 ? -12.641 -2.199 -5.754 1 97 116 ALA B N 1
ATOM 2915 C CA . ALA B 1 116 ? -11.953 -1.747 -6.961 1 97 116 ALA B CA 1
ATOM 2916 C C . ALA B 1 116 ? -12.781 -2.045 -8.203 1 97 116 ALA B C 1
ATOM 2918 O O . ALA B 1 116 ? -12.695 -1.324 -9.203 1 97 116 ALA B O 1
ATOM 2919 N N . LEU B 1 117 ? -13.594 -3.068 -8.172 1 97.69 117 LEU B N 1
ATOM 2920 C CA . LEU B 1 117 ? -14.406 -3.469 -9.312 1 97.69 117 LEU B CA 1
ATOM 2921 C C . LEU B 1 117 ? -15.688 -2.641 -9.391 1 97.69 117 LEU B C 1
ATOM 2923 O O . LEU B 1 117 ? -16.422 -2.713 -10.375 1 97.69 117 LEU B O 1
ATOM 2927 N N . LEU B 1 118 ? -15.922 -1.835 -8.352 1 96 118 LEU B N 1
ATOM 2928 C CA . LEU B 1 118 ? -17.141 -1.039 -8.289 1 96 118 LEU B CA 1
ATOM 2929 C C . LEU B 1 118 ? -16.844 0.436 -8.531 1 96 118 LEU B C 1
ATOM 2931 O O . LEU B 1 118 ? -17.75 1.271 -8.508 1 96 118 LEU B O 1
ATOM 2935 N N . THR B 1 119 ? -15.602 0.755 -8.727 1 92.5 119 THR B N 1
ATOM 2936 C CA . THR B 1 119 ? -15.234 2.15 -8.938 1 92.5 119 THR B CA 1
ATOM 2937 C C . THR B 1 119 ? -15.836 2.684 -10.234 1 92.5 119 THR B C 1
ATOM 2939 O O . THR B 1 119 ? -15.953 1.952 -11.219 1 92.5 119 THR B O 1
ATOM 2942 N N . PRO B 1 120 ? -16.156 4.02 -10.25 1 86.44 120 PRO B N 1
ATOM 2943 C CA . PRO B 1 120 ? -16.703 4.613 -11.477 1 86.44 120 PRO B CA 1
ATOM 2944 C C . PRO B 1 120 ? -15.68 4.68 -12.602 1 86.44 120 PRO B C 1
ATOM 2946 O O . PRO B 1 120 ? -16.047 4.805 -13.773 1 86.44 120 PRO B O 1
ATOM 2949 N N . ASN B 1 121 ? -14.461 4.574 -12.359 1 87.44 121 ASN B N 1
ATOM 2950 C CA . ASN B 1 121 ? -13.398 4.699 -13.352 1 87.44 121 ASN B CA 1
ATOM 2951 C C . ASN B 1 121 ? -12.961 3.336 -13.883 1 87.44 121 ASN B C 1
ATOM 2953 O O . ASN B 1 121 ? -11.977 3.236 -14.617 1 87.44 121 ASN B O 1
ATOM 2957 N N . LEU B 1 122 ? -13.695 2.295 -13.508 1 93.94 122 LEU B N 1
ATOM 2958 C CA . LEU B 1 122 ? -13.328 0.958 -13.961 1 93.94 122 LEU B CA 1
ATOM 2959 C C . LEU B 1 122 ? -13.344 0.878 -15.484 1 93.94 122 LEU B C 1
ATOM 2961 O O . LEU B 1 122 ? -14.328 1.256 -16.125 1 93.94 122 LEU B O 1
ATOM 2965 N N . HIS B 1 123 ? -12.234 0.514 -15.977 1 93.69 123 HIS B N 1
ATOM 2966 C CA . HIS B 1 123 ? -12.094 0.306 -17.406 1 93.69 123 HIS B CA 1
ATOM 2967 C C . HIS B 1 123 ? -11.531 -1.076 -17.719 1 93.69 123 HIS B C 1
ATOM 2969 O O . HIS B 1 123 ? -10.344 -1.327 -17.5 1 93.69 123 HIS B O 1
ATOM 2975 N N . VAL B 1 124 ? -12.375 -1.844 -18.281 1 91.56 124 VAL B N 1
ATOM 2976 C CA . VAL B 1 124 ? -12 -3.229 -18.547 1 91.56 124 VAL B CA 1
ATOM 2977 C C . VAL B 1 124 ? -11.672 -3.4 -20.031 1 91.56 124 VAL B C 1
ATOM 2979 O O . VAL B 1 124 ? -12.5 -3.119 -20.891 1 91.56 124 VAL B O 1
ATOM 2982 N N . ASP B 1 125 ? -10.484 -3.818 -20.297 1 93.88 125 ASP B N 1
ATOM 2983 C CA . ASP B 1 125 ? -10.07 -4.172 -21.656 1 93.88 125 ASP B CA 1
ATOM 2984 C C . ASP B 1 125 ? -10.531 -5.582 -22.016 1 93.88 125 ASP B C 1
ATOM 2986 O O . ASP B 1 125 ? -10.016 -6.566 -21.484 1 93.88 125 ASP B O 1
ATOM 2990 N N . ARG B 1 126 ? -11.352 -5.688 -22.984 1 94 126 ARG B N 1
ATOM 2991 C CA . ARG B 1 126 ? -11.961 -6.961 -23.344 1 94 126 ARG B CA 1
ATOM 2992 C C . ARG B 1 126 ? -10.914 -7.953 -23.828 1 94 126 ARG B C 1
ATOM 2994 O O . ARG B 1 126 ? -11.023 -9.156 -23.578 1 94 126 ARG B O 1
ATOM 3001 N N . GLN B 1 127 ? -9.969 -7.461 -24.531 1 95.38 127 GLN B N 1
ATOM 3002 C CA . GLN B 1 127 ? -8.914 -8.344 -25.031 1 95.38 127 GLN B CA 1
ATOM 3003 C C . GLN B 1 127 ? -8.078 -8.898 -23.891 1 95.38 127 GLN B C 1
ATOM 3005 O O . GLN B 1 127 ? -7.715 -10.078 -23.891 1 95.38 127 GLN B O 1
ATOM 3010 N N . MET B 1 128 ? -7.832 -7.992 -22.984 1 93.12 128 MET B N 1
ATOM 3011 C CA . MET B 1 128 ? -7.09 -8.43 -21.797 1 93.12 128 MET B CA 1
ATOM 3012 C C . MET B 1 128 ? -7.859 -9.492 -21.031 1 93.12 128 MET B C 1
ATOM 3014 O O . MET B 1 128 ? -7.293 -10.516 -20.641 1 93.12 128 MET B O 1
ATOM 3018 N N . LEU B 1 129 ? -9.164 -9.344 -20.922 1 96.06 129 LEU B N 1
ATOM 3019 C CA . LEU B 1 129 ? -10 -10.32 -20.219 1 96.06 129 LEU B CA 1
ATOM 3020 C C . LEU B 1 129 ? -10.016 -11.648 -20.953 1 96.06 129 LEU B C 1
ATOM 3022 O O . LEU B 1 129 ? -10 -12.711 -20.328 1 96.06 129 LEU B O 1
ATOM 3026 N N . LYS B 1 130 ? -10.039 -11.562 -22.203 1 96.44 130 LYS B N 1
ATOM 3027 C CA . LYS B 1 130 ? -10.047 -12.773 -23.031 1 96.44 130 LYS B CA 1
ATOM 3028 C C . LYS B 1 130 ? -8.766 -13.57 -22.828 1 96.44 130 LYS B C 1
ATOM 3030 O O . LYS B 1 130 ? -8.812 -14.797 -22.656 1 96.44 130 LYS B O 1
ATOM 3035 N N . ARG B 1 131 ? -7.668 -12.891 -22.828 1 95.81 131 ARG B N 1
ATOM 3036 C CA . ARG B 1 131 ? -6.383 -13.547 -22.625 1 95.81 131 ARG B CA 1
ATOM 3037 C C . ARG B 1 131 ? -6.281 -14.148 -21.234 1 95.81 131 ARG B C 1
ATOM 3039 O O . ARG B 1 131 ? -5.793 -15.266 -21.062 1 95.81 131 ARG B O 1
ATOM 3046 N N . LEU B 1 132 ? -6.758 -13.414 -20.297 1 95.75 132 LEU B N 1
ATOM 3047 C CA . LEU B 1 132 ? -6.742 -13.883 -18.922 1 95.75 132 LEU B CA 1
ATOM 3048 C C . LEU B 1 132 ? -7.613 -15.125 -18.766 1 95.75 132 LEU B C 1
ATOM 3050 O O . LEU B 1 132 ? -7.207 -16.094 -18.109 1 95.75 132 LEU B O 1
ATOM 3054 N N . ARG B 1 133 ? -8.75 -15.078 -19.328 1 97.5 133 ARG B N 1
ATOM 3055 C CA . ARG B 1 133 ? -9.672 -16.203 -19.281 1 97.5 133 ARG B CA 1
ATOM 3056 C C . ARG B 1 133 ? -9.047 -17.453 -19.906 1 97.5 133 ARG B C 1
ATOM 3058 O O . ARG B 1 133 ? -9.133 -18.547 -19.344 1 97.5 133 ARG B O 1
ATOM 3065 N N . ALA B 1 134 ? -8.438 -17.25 -21.062 1 97.81 134 ALA B N 1
ATOM 3066 C CA . ALA B 1 134 ? -7.816 -18.359 -21.781 1 97.81 134 ALA B CA 1
ATOM 3067 C C . ALA B 1 134 ? -6.73 -19.016 -20.922 1 97.81 134 ALA B C 1
ATOM 3069 O O . ALA B 1 134 ? -6.602 -20.25 -20.906 1 97.81 134 ALA B O 1
ATOM 3070 N N . ARG B 1 135 ? -5.93 -18.234 -20.25 1 96.69 135 ARG B N 1
ATOM 3071 C CA . ARG B 1 135 ? -4.879 -18.75 -19.391 1 96.69 135 ARG B CA 1
ATOM 3072 C C . ARG B 1 135 ? -5.461 -19.609 -18.266 1 96.69 135 ARG B C 1
ATOM 3074 O O . ARG B 1 135 ? -4.918 -20.672 -17.953 1 96.69 135 ARG B O 1
ATOM 3081 N N . HIS B 1 136 ? -6.574 -19.203 -17.688 1 97.38 136 HIS B N 1
ATOM 3082 C CA . HIS B 1 136 ? -7.2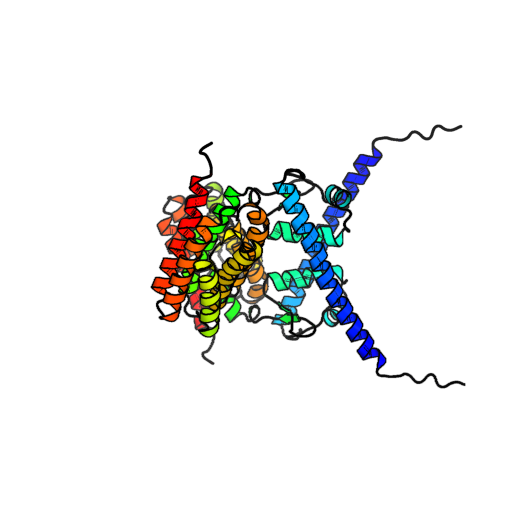07 -19.953 -16.625 1 97.38 136 HIS B CA 1
ATOM 3083 C C . HIS B 1 136 ? -7.836 -21.234 -17.156 1 97.38 136 HIS B C 1
ATOM 3085 O O . HIS B 1 136 ? -7.75 -22.297 -16.516 1 97.38 136 HIS B O 1
ATOM 3091 N N . LEU B 1 137 ? -8.438 -21.141 -18.328 1 97.25 137 LEU B N 1
ATOM 3092 C CA . LEU B 1 137 ? -9.055 -22.328 -18.906 1 97.25 137 LEU B CA 1
ATOM 3093 C C . LEU B 1 137 ? -8.016 -23.391 -19.219 1 97.25 137 LEU B C 1
ATOM 3095 O O . LEU B 1 137 ? -8.281 -24.594 -19.094 1 97.25 137 LEU B O 1
ATOM 3099 N N . ARG B 1 138 ? -6.852 -22.938 -19.609 1 96.31 138 ARG B N 1
ATOM 3100 C CA . ARG B 1 138 ? -5.758 -23.875 -19.859 1 96.31 138 ARG B CA 1
ATOM 3101 C C . ARG B 1 138 ? -5.402 -24.641 -18.594 1 96.31 138 ARG B C 1
ATOM 3103 O O . ARG B 1 138 ? -5.148 -25.859 -18.641 1 96.31 138 ARG B O 1
ATOM 3110 N N . LEU B 1 139 ? -5.418 -24.031 -17.484 1 94.94 139 LEU B N 1
ATOM 3111 C CA . LEU B 1 139 ? -5.109 -24.672 -16.203 1 94.94 139 LEU B CA 1
ATOM 3112 C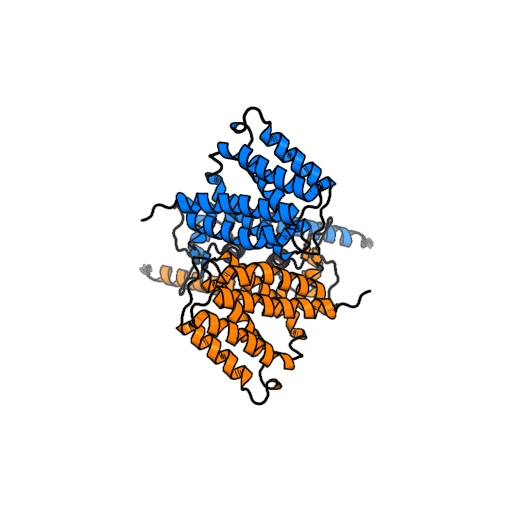 C . LEU B 1 139 ? -6.254 -25.578 -15.773 1 94.94 139 LEU B C 1
ATOM 3114 O O . LEU B 1 139 ? -6.02 -26.688 -15.281 1 94.94 139 LEU B O 1
ATOM 3118 N N . ILE B 1 140 ? -7.488 -25.125 -16 1 95.06 140 ILE B N 1
ATOM 3119 C CA . ILE B 1 140 ? -8.672 -25.891 -15.609 1 95.06 140 ILE B CA 1
ATOM 3120 C C . ILE B 1 140 ? -8.719 -27.203 -16.375 1 95.06 140 ILE B C 1
ATOM 3122 O O . ILE B 1 140 ? -9.047 -28.25 -15.82 1 95.06 140 ILE B O 1
ATOM 3126 N N . THR B 1 141 ? -8.312 -27.172 -17.578 1 95.56 141 THR B N 1
ATOM 3127 C CA . THR B 1 141 ? -8.492 -28.328 -18.453 1 95.56 141 THR B CA 1
ATOM 3128 C C . THR B 1 141 ? -7.207 -29.156 -18.531 1 95.56 141 THR B C 1
ATOM 3130 O O . THR B 1 141 ? -7.145 -30.156 -19.25 1 95.56 141 THR B O 1
ATOM 3133 N N . HIS B 1 142 ? -6.195 -28.672 -17.828 1 94.38 142 HIS B N 1
ATOM 3134 C CA . HIS B 1 142 ? -4.938 -29.406 -17.891 1 94.38 142 HIS B CA 1
ATOM 3135 C C . HIS B 1 142 ? -5.117 -30.844 -17.406 1 94.38 142 HIS B C 1
ATOM 3137 O O . HIS B 1 142 ? -5.742 -31.078 -16.375 1 94.38 142 HIS B O 1
ATOM 3143 N N . PRO B 1 143 ? -4.586 -31.766 -18.125 1 93.12 143 PRO B N 1
ATOM 3144 C CA . PRO B 1 143 ? -4.812 -33.156 -17.75 1 93.12 143 PRO B CA 1
ATOM 3145 C C . PRO B 1 143 ? -4.176 -33.531 -16.406 1 93.12 143 PRO B C 1
ATOM 3147 O O . PRO B 1 143 ? -4.691 -34.406 -15.695 1 93.12 143 PRO B O 1
ATOM 3150 N N . ASP B 1 144 ? -3.014 -32.969 -16.078 1 91.94 144 ASP B N 1
ATOM 3151 C CA . ASP B 1 144 ? -2.311 -33.188 -14.828 1 91.94 144 ASP B CA 1
ATOM 3152 C C . ASP B 1 144 ? -1.692 -31.891 -14.297 1 91.94 144 ASP B C 1
ATOM 3154 O O . ASP B 1 144 ? -0.538 -31.578 -14.602 1 91.94 144 ASP B O 1
ATOM 3158 N N . ILE B 1 145 ? -2.357 -31.281 -13.445 1 89.81 145 ILE B N 1
ATOM 3159 C CA . ILE B 1 145 ? -2.012 -29.953 -12.953 1 89.81 145 ILE B CA 1
ATOM 3160 C C . ILE B 1 145 ? -0.683 -30 -12.203 1 89.81 145 ILE B C 1
ATOM 3162 O O . ILE B 1 145 ? 0.012 -28.984 -12.094 1 89.81 145 ILE B O 1
ATOM 3166 N N . THR B 1 146 ? -0.418 -31.188 -11.688 1 85.19 146 THR B N 1
ATOM 3167 C CA . THR B 1 146 ? 0.812 -31.344 -10.922 1 85.19 146 THR B CA 1
ATOM 3168 C C . THR B 1 146 ? 2.035 -31.141 -11.812 1 85.19 146 THR B C 1
ATOM 3170 O O . THR B 1 146 ? 3.137 -30.906 -11.32 1 85.19 146 THR B O 1
ATOM 3173 N N . GLN B 1 147 ? 1.835 -31.203 -13.109 1 88.19 147 GLN B N 1
ATOM 3174 C CA . GLN B 1 147 ? 2.932 -31.078 -14.062 1 88.19 147 GLN B CA 1
ATOM 3175 C C . GLN B 1 147 ? 3.168 -29.609 -14.422 1 88.19 147 GLN B C 1
ATOM 3177 O O . GLN B 1 147 ? 4.176 -29.281 -15.047 1 88.19 147 GLN B O 1
ATOM 3182 N N . VAL B 1 148 ? 2.264 -28.797 -14.023 1 89.44 148 VAL B N 1
ATOM 3183 C CA . VAL B 1 148 ? 2.428 -27.375 -14.312 1 89.44 148 VAL B CA 1
ATOM 3184 C C . VAL B 1 148 ? 3.369 -26.75 -13.281 1 89.44 148 VAL B C 1
ATOM 3186 O O . VAL B 1 148 ? 3.193 -26.922 -12.078 1 89.44 148 VAL B O 1
ATOM 3189 N N . PRO B 1 149 ? 4.379 -26.062 -13.773 1 85.38 149 PRO B N 1
ATOM 3190 C CA . PRO B 1 149 ? 5.301 -25.406 -12.836 1 85.38 149 PRO B CA 1
ATOM 3191 C C . PRO B 1 149 ? 4.59 -24.453 -11.875 1 85.38 149 PRO B C 1
ATOM 3193 O O . PRO B 1 149 ? 3.691 -23.719 -12.281 1 85.38 149 PRO B O 1
ATOM 3196 N N . ALA B 1 150 ? 4.992 -24.484 -10.617 1 84.19 150 ALA B N 1
ATOM 3197 C CA . ALA B 1 150 ? 4.406 -23.656 -9.57 1 84.19 150 ALA B CA 1
ATOM 3198 C C . ALA B 1 150 ? 4.477 -22.172 -9.953 1 84.19 150 ALA B C 1
ATOM 3200 O O . ALA B 1 150 ? 3.551 -21.406 -9.664 1 84.19 150 ALA B O 1
ATOM 3201 N N . LYS B 1 151 ? 5.523 -21.797 -10.586 1 84.38 151 LYS B N 1
ATOM 3202 C CA . LYS B 1 151 ? 5.723 -20.406 -11.008 1 84.38 151 LYS B CA 1
ATOM 3203 C C . LYS B 1 151 ? 4.625 -19.969 -11.977 1 84.38 151 LYS B C 1
ATOM 3205 O O . LYS B 1 151 ? 4.125 -18.844 -11.883 1 84.38 151 LYS B O 1
ATOM 3210 N N . GLU B 1 152 ? 4.332 -20.812 -12.875 1 87.88 152 GLU B N 1
ATOM 3211 C CA . GLU B 1 152 ? 3.295 -20.5 -13.852 1 87.88 152 GLU B CA 1
ATOM 3212 C C . GLU B 1 152 ? 1.933 -20.344 -13.18 1 87.88 152 GLU B C 1
ATOM 3214 O O . GLU B 1 152 ? 1.16 -19.453 -13.531 1 87.88 152 GLU B O 1
ATOM 3219 N N . ILE B 1 153 ? 1.647 -21.188 -12.258 1 89.88 153 ILE B N 1
ATOM 3220 C CA . ILE B 1 153 ? 0.394 -21.141 -11.516 1 89.88 153 ILE B CA 1
ATOM 3221 C C . ILE B 1 153 ? 0.308 -19.812 -10.742 1 89.88 153 ILE B C 1
ATOM 3223 O O . ILE B 1 153 ? -0.694 -19.109 -10.828 1 89.88 153 ILE B O 1
ATOM 3227 N N . PHE B 1 154 ? 1.345 -19.469 -10.102 1 88.81 154 PHE B N 1
ATOM 3228 C CA . PHE B 1 154 ? 1.378 -18.234 -9.32 1 88.81 154 PHE B CA 1
ATOM 3229 C C . PHE B 1 154 ? 1.203 -17.016 -10.219 1 88.81 154 PHE B C 1
ATOM 3231 O O . PHE B 1 154 ? 0.447 -16.094 -9.898 1 88.81 154 PHE B O 1
ATOM 3238 N N . GLU B 1 155 ? 1.922 -17.047 -11.312 1 89.88 155 GLU B N 1
ATOM 3239 C CA . GLU B 1 155 ? 1.883 -15.898 -12.211 1 89.88 155 GLU B CA 1
ATOM 3240 C C . GLU B 1 155 ? 0.485 -15.703 -12.789 1 89.88 155 GLU B C 1
ATOM 3242 O O . GLU B 1 155 ? 0.057 -14.57 -13.016 1 89.88 155 GLU B O 1
ATOM 3247 N N . THR B 1 156 ? -0.15 -16.766 -13.055 1 92.81 156 THR B N 1
ATOM 3248 C CA . THR B 1 156 ? -1.523 -16.688 -13.539 1 92.81 156 THR B CA 1
ATOM 3249 C C . THR B 1 156 ? -2.426 -16.047 -12.492 1 92.81 156 THR B C 1
ATOM 3251 O O . THR B 1 156 ? -3.207 -15.141 -12.797 1 92.81 156 THR B O 1
ATOM 3254 N N . ASP B 1 157 ? -2.293 -16.484 -11.273 1 93.81 157 ASP B N 1
ATOM 3255 C CA . ASP B 1 157 ? -3.062 -15.938 -10.164 1 93.81 157 ASP B CA 1
ATOM 3256 C C . ASP B 1 157 ? -2.734 -14.461 -9.953 1 93.81 157 ASP B C 1
ATOM 3258 O O . ASP B 1 157 ? -3.635 -13.625 -9.883 1 93.81 157 ASP B O 1
ATOM 3262 N N . ALA B 1 158 ? -1.468 -14.148 -9.906 1 94 158 ALA B N 1
ATOM 3263 C CA . ALA B 1 158 ? -0.995 -12.789 -9.648 1 94 158 ALA B CA 1
ATOM 3264 C C . ALA B 1 158 ? -1.447 -11.836 -10.75 1 94 158 ALA B C 1
ATOM 3266 O O . ALA B 1 158 ? -1.911 -10.727 -10.469 1 94 158 ALA B O 1
ATOM 3267 N N . ALA B 1 159 ? -1.334 -12.289 -11.961 1 94.88 159 ALA B N 1
ATOM 3268 C CA . ALA B 1 159 ? -1.709 -11.453 -13.102 1 94.88 159 ALA B CA 1
ATOM 3269 C C . ALA B 1 159 ? -3.195 -11.109 -13.062 1 94.88 159 ALA B C 1
ATOM 3271 O O . ALA B 1 159 ? -3.59 -9.984 -13.383 1 94.88 159 ALA B O 1
ATOM 3272 N N . PHE B 1 160 ? -3.982 -12.102 -12.695 1 97.75 160 PHE B N 1
ATOM 3273 C CA . PHE B 1 160 ? -5.422 -11.898 -12.586 1 97.75 160 PHE B CA 1
ATOM 3274 C C . PHE B 1 160 ? -5.734 -10.727 -11.656 1 97.75 160 PHE B C 1
ATOM 3276 O O . PHE B 1 160 ? -6.426 -9.789 -12.039 1 97.75 160 PHE B O 1
ATOM 3283 N N . HIS B 1 161 ? -5.184 -10.664 -10.484 1 97.75 161 HIS B N 1
ATOM 3284 C CA . HIS B 1 161 ? -5.477 -9.656 -9.469 1 97.75 161 HIS B CA 1
ATOM 3285 C C . HIS B 1 161 ? -4.855 -8.312 -9.836 1 97.75 161 HIS B C 1
ATOM 3287 O O . HIS B 1 161 ? -5.473 -7.266 -9.633 1 97.75 161 HIS B O 1
ATOM 3293 N N . GLU B 1 162 ? -3.676 -8.305 -10.414 1 96.69 162 GLU B N 1
ATOM 3294 C CA . GLU B 1 162 ? -3 -7.062 -10.781 1 96.69 162 GLU B CA 1
ATOM 3295 C C . GLU B 1 162 ? -3.695 -6.383 -11.953 1 96.69 162 GLU B C 1
ATOM 3297 O O . GLU B 1 162 ? -3.84 -5.16 -11.977 1 96.69 162 GLU B O 1
ATOM 3302 N N . LEU B 1 163 ? -4.094 -7.188 -12.922 1 96.81 163 LEU B N 1
ATOM 3303 C CA . LEU B 1 163 ? -4.75 -6.613 -14.094 1 96.81 163 LEU B CA 1
ATOM 3304 C C . LEU B 1 163 ? -6.094 -5.996 -13.719 1 96.81 163 LEU B C 1
ATOM 3306 O O . LEU B 1 163 ? -6.457 -4.93 -14.219 1 96.81 163 LEU B O 1
ATOM 3310 N N . LEU B 1 164 ? -6.809 -6.648 -12.875 1 97.69 164 LEU B N 1
ATOM 3311 C CA 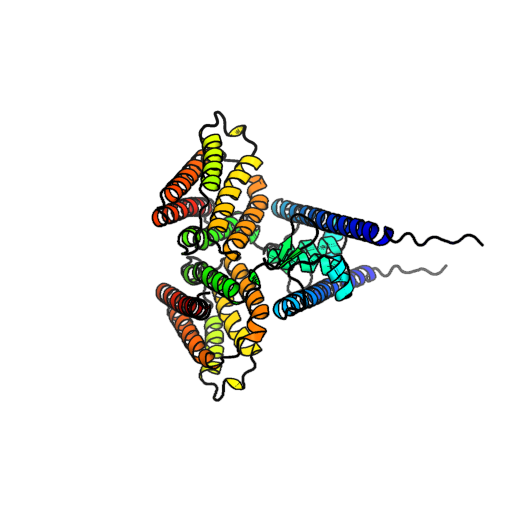. LEU B 1 164 ? -8.078 -6.09 -12.43 1 97.69 164 LEU B CA 1
ATOM 3312 C C . LEU B 1 164 ? -7.855 -4.84 -11.578 1 97.69 164 LEU B C 1
ATOM 3314 O O . LEU B 1 164 ? -8.641 -3.893 -11.648 1 97.69 164 LEU B O 1
ATOM 3318 N N . ALA B 1 165 ? -6.816 -4.863 -10.742 1 97.19 165 ALA B N 1
ATOM 3319 C CA . ALA B 1 165 ? -6.445 -3.664 -9.992 1 97.19 165 ALA B CA 1
ATOM 3320 C C . ALA B 1 165 ? -6.121 -2.508 -10.938 1 97.19 165 ALA B C 1
ATOM 3322 O O . ALA B 1 165 ? -6.559 -1.376 -10.711 1 97.19 165 ALA B O 1
ATOM 3323 N N . GLU B 1 166 ? -5.41 -2.799 -11.969 1 94.56 166 GLU B N 1
ATOM 3324 C CA . GLU B 1 166 ? -5.082 -1.791 -12.969 1 94.56 166 GLU B CA 1
ATOM 3325 C C . GLU B 1 166 ? -6.34 -1.253 -13.648 1 94.56 166 GLU B C 1
ATOM 3327 O O . GLU B 1 166 ? -6.457 -0.048 -13.883 1 94.56 166 GLU B O 1
ATOM 3332 N N . ALA B 1 167 ? -7.215 -2.141 -13.953 1 95.81 167 ALA B N 1
ATOM 3333 C CA . ALA B 1 167 ? -8.461 -1.778 -14.625 1 95.81 167 ALA B CA 1
ATOM 3334 C C . ALA B 1 167 ? -9.281 -0.817 -13.781 1 95.81 167 ALA B C 1
ATOM 3336 O O . ALA B 1 167 ? -10.117 -0.074 -14.305 1 95.81 167 ALA B O 1
ATOM 3337 N N . SER B 1 168 ? -9.125 -0.854 -12.453 1 95.19 168 SER B N 1
ATOM 3338 C CA . SER B 1 168 ? -9.875 0.017 -11.555 1 95.19 168 SER B CA 1
ATOM 3339 C C . SER B 1 168 ? -9.547 1.485 -11.805 1 95.19 168 SER B C 1
ATOM 3341 O O . SER B 1 168 ? -10.289 2.373 -11.383 1 95.19 168 SER B O 1
ATOM 3343 N N . GLY B 1 169 ? -8.367 1.724 -12.391 1 91.44 169 GLY B N 1
ATOM 3344 C CA . GLY B 1 169 ? -7.953 3.088 -12.672 1 91.44 169 GLY B CA 1
ATOM 3345 C C . GLY B 1 169 ? -7.363 3.795 -11.469 1 91.44 169 GLY B C 1
ATOM 3346 O O . GLY B 1 169 ? -7.086 4.996 -11.523 1 91.44 169 GLY B O 1
ATOM 3347 N N . ASN B 1 170 ? -7.246 3.188 -10.43 1 92.31 170 ASN B N 1
ATOM 3348 C CA . ASN B 1 170 ? -6.648 3.746 -9.227 1 92.31 170 ASN B CA 1
ATOM 3349 C C . ASN B 1 170 ? -5.25 3.188 -8.984 1 92.31 170 ASN B C 1
ATOM 3351 O O . ASN B 1 170 ? -5.098 2.025 -8.602 1 92.31 170 ASN B O 1
ATOM 3355 N N . LEU B 1 171 ? -4.328 4.008 -9.117 1 88.81 171 LEU B N 1
ATOM 3356 C CA . LEU B 1 171 ? -2.928 3.598 -9.062 1 88.81 171 LEU B CA 1
ATOM 3357 C C . LEU B 1 171 ? -2.584 3.021 -7.695 1 88.81 171 LEU B C 1
ATOM 3359 O O . LEU B 1 171 ? -1.783 2.09 -7.594 1 88.81 171 LEU B O 1
ATOM 3363 N N . PHE B 1 172 ? -3.164 3.529 -6.633 1 92.31 172 PHE B N 1
ATOM 3364 C CA . PHE B 1 172 ? -2.848 3.059 -5.289 1 92.31 172 PHE B CA 1
ATOM 3365 C C . PHE B 1 172 ? -3.385 1.649 -5.07 1 92.31 172 PHE B C 1
ATOM 3367 O O . PHE B 1 172 ? -2.779 0.853 -4.352 1 92.31 172 PHE B O 1
ATOM 3374 N N . VAL B 1 173 ? -4.48 1.301 -5.703 1 95.62 173 VAL B N 1
ATOM 3375 C CA . VAL B 1 173 ? -5.004 -0.061 -5.668 1 95.62 173 VAL B CA 1
ATOM 3376 C C . VAL B 1 173 ? -4.02 -1.012 -6.34 1 95.62 173 VAL B C 1
ATOM 3378 O O . VAL B 1 173 ? -3.672 -2.055 -5.781 1 95.62 173 VAL B O 1
ATOM 3381 N N . LEU B 1 174 ? -3.551 -0.625 -7.527 1 93.62 174 LEU B N 1
ATOM 3382 C CA . LEU B 1 174 ? -2.6 -1.442 -8.273 1 93.62 174 LEU B CA 1
ATOM 3383 C C . LEU B 1 174 ? -1.329 -1.672 -7.461 1 93.62 174 LEU B C 1
ATOM 3385 O O . LEU B 1 174 ? -0.862 -2.807 -7.34 1 93.62 174 LEU B O 1
ATOM 3389 N N . GLN B 1 175 ? -0.866 -0.643 -6.844 1 89.31 175 GLN B N 1
ATOM 3390 C CA . GLN B 1 175 ? 0.367 -0.738 -6.07 1 89.31 175 GLN B CA 1
ATOM 3391 C C . GLN B 1 175 ? 0.185 -1.646 -4.855 1 89.31 175 GLN B C 1
ATOM 3393 O O . GLN B 1 175 ? 1.081 -2.422 -4.516 1 89.31 175 GLN B O 1
ATOM 3398 N N . ALA B 1 176 ? -0.897 -1.509 -4.211 1 93.88 176 ALA B N 1
ATOM 3399 C CA . ALA B 1 176 ? -1.192 -2.355 -3.059 1 93.88 176 ALA B CA 1
ATOM 3400 C C . ALA B 1 176 ? -1.211 -3.83 -3.451 1 93.88 176 ALA B C 1
ATOM 3402 O O . ALA B 1 176 ? -0.615 -4.668 -2.77 1 93.88 176 ALA B O 1
ATOM 3403 N N . ILE B 1 177 ? -1.845 -4.156 -4.555 1 95.25 177 ILE B N 1
ATOM 3404 C CA . ILE B 1 177 ? -1.969 -5.543 -4.984 1 95.25 177 ILE B CA 1
ATOM 3405 C C . ILE B 1 177 ? -0.607 -6.066 -5.438 1 95.25 177 ILE B C 1
ATOM 3407 O O . ILE B 1 177 ? -0.262 -7.223 -5.176 1 95.25 177 ILE B O 1
ATOM 3411 N N . GLN B 1 178 ? 0.171 -5.238 -6.113 1 90.5 178 GLN B N 1
ATOM 3412 C CA . GLN B 1 178 ? 1.522 -5.625 -6.504 1 90.5 178 GLN B CA 1
ATOM 3413 C C . GLN B 1 178 ? 2.383 -5.934 -5.285 1 90.5 178 GLN B C 1
ATOM 3415 O O . GLN B 1 178 ? 3.178 -6.875 -5.297 1 90.5 178 GLN B O 1
ATOM 3420 N N . GLN B 1 179 ? 2.211 -5.121 -4.277 1 87.06 179 GLN B N 1
ATOM 3421 C CA . GLN B 1 179 ? 2.928 -5.383 -3.035 1 87.06 179 GLN B CA 1
ATOM 3422 C C . GLN B 1 179 ? 2.504 -6.719 -2.428 1 87.06 179 GLN B C 1
ATOM 3424 O O . GLN B 1 179 ? 3.35 -7.512 -2.004 1 87.06 179 GLN B O 1
ATOM 3429 N N . GLN B 1 180 ? 1.256 -6.977 -2.369 1 91 180 GLN B N 1
ATOM 3430 C CA . GLN B 1 180 ? 0.745 -8.234 -1.824 1 91 180 GLN B CA 1
ATOM 3431 C C . GLN B 1 180 ? 1.269 -9.43 -2.613 1 91 180 GLN B C 1
ATOM 3433 O O . GLN B 1 180 ? 1.666 -10.438 -2.029 1 91 180 GLN B O 1
ATOM 3438 N N . ASN B 1 181 ? 1.271 -9.328 -3.943 1 89.56 181 ASN B N 1
ATOM 3439 C CA . ASN B 1 181 ? 1.756 -10.422 -4.781 1 89.56 181 ASN B CA 1
ATOM 3440 C C . ASN B 1 181 ? 3.252 -10.656 -4.59 1 89.56 181 ASN B C 1
ATOM 3442 O O . ASN B 1 181 ? 3.713 -11.797 -4.613 1 89.56 181 ASN B O 1
ATOM 3446 N N . ARG B 1 182 ? 3.932 -9.594 -4.438 1 83.12 182 ARG B N 1
ATOM 3447 C CA . ARG B 1 182 ? 5.359 -9.734 -4.176 1 83.12 182 ARG B CA 1
ATOM 3448 C C . ARG B 1 182 ? 5.609 -10.492 -2.879 1 83.12 182 ARG B C 1
ATOM 3450 O O . ARG B 1 182 ? 6.457 -11.383 -2.83 1 83.12 182 ARG B O 1
ATOM 3457 N N . LEU B 1 183 ? 4.926 -10.172 -1.866 1 81 183 LEU B N 1
ATOM 3458 C CA . LEU B 1 183 ? 5.082 -10.82 -0.568 1 81 183 LEU B CA 1
ATOM 3459 C C . LEU B 1 183 ? 4.645 -12.281 -0.628 1 81 183 LEU B C 1
ATOM 3461 O O . LEU B 1 183 ? 5.289 -13.148 -0.043 1 81 183 LEU B O 1
ATOM 3465 N N . ARG B 1 184 ? 3.555 -12.516 -1.306 1 83.06 184 ARG B N 1
ATOM 3466 C CA . ARG B 1 184 ? 3.08 -13.883 -1.457 1 83.06 184 ARG B CA 1
ATOM 3467 C C . ARG B 1 184 ? 4.102 -14.742 -2.205 1 83.06 184 ARG B C 1
ATOM 3469 O O . ARG B 1 184 ? 4.289 -15.914 -1.884 1 83.06 184 ARG B O 1
ATOM 3476 N N . ARG B 1 185 ? 4.613 -14.164 -3.23 1 77.75 185 ARG B N 1
ATOM 3477 C CA . ARG B 1 185 ? 5.641 -14.883 -3.98 1 77.75 185 ARG B CA 1
ATOM 3478 C C . ARG B 1 185 ? 6.793 -15.297 -3.07 1 77.75 185 ARG B C 1
ATOM 3480 O O . ARG B 1 185 ? 7.332 -16.391 -3.203 1 77.75 185 ARG B O 1
ATOM 3487 N N . LEU B 1 186 ? 7.059 -14.438 -2.209 1 70.75 186 LEU B N 1
ATOM 3488 C CA . LEU B 1 186 ? 8.172 -14.672 -1.299 1 70.75 186 LEU B CA 1
ATOM 3489 C C . LEU B 1 186 ? 7.809 -15.727 -0.26 1 70.75 186 LEU B C 1
ATOM 3491 O O . LEU B 1 186 ? 8.633 -16.594 0.071 1 70.75 186 LEU B O 1
ATOM 3495 N N . LEU B 1 187 ? 6.574 -15.594 0.269 1 67.12 187 LEU B N 1
ATOM 3496 C CA . LEU B 1 187 ? 6.152 -16.516 1.326 1 67.12 187 LEU B CA 1
ATOM 3497 C C . LEU B 1 187 ? 5.723 -17.859 0.746 1 67.12 187 LEU B C 1
ATOM 3499 O O . LEU B 1 187 ? 5.754 -18.875 1.44 1 67.12 187 LEU B O 1
ATOM 3503 N N . GLU B 1 188 ? 4.777 -17.984 -0.307 1 60.56 188 GLU B N 1
ATOM 3504 C CA . GLU B 1 188 ? 4.203 -19.172 -0.928 1 60.56 188 GLU B CA 1
ATOM 3505 C C . GLU B 1 188 ? 5.289 -20.062 -1.531 1 60.56 188 GLU B C 1
ATOM 3507 O O . GLU B 1 188 ? 5.031 -21.219 -1.872 1 60.56 188 GLU B O 1
ATOM 3512 N N . PHE B 1 189 ? 6.488 -19.5 -1.854 1 47.75 189 PHE B N 1
ATOM 3513 C CA . PHE B 1 189 ? 7.348 -20.562 -2.354 1 47.75 189 PHE B CA 1
ATOM 3514 C C . PHE B 1 189 ? 7.094 -21.875 -1.6 1 47.75 189 PHE B C 1
ATOM 3516 O O . PHE B 1 189 ? 7.223 -22.953 -2.166 1 47.75 189 PHE B O 1
ATOM 3523 N N . GLY B 1 190 ? 6.641 -21.828 -0.462 1 43.47 190 GLY B N 1
ATOM 3524 C CA . GLY B 1 190 ? 6.543 -23.156 0.115 1 43.47 190 GLY B CA 1
ATOM 3525 C C . GLY B 1 190 ? 5.188 -23.812 -0.108 1 43.47 190 GLY B C 1
ATOM 3526 O O . GLY B 1 190 ? 5.051 -25.031 0.013 1 43.47 190 GLY B O 1
ATOM 3527 N N . SER B 1 191 ? 4.098 -23.031 -0.238 1 47.5 191 SER B N 1
ATOM 3528 C CA . SER B 1 191 ? 2.848 -23.719 0.074 1 47.5 191 SER B CA 1
ATOM 3529 C C . SER B 1 191 ? 2.1 -24.094 -1.196 1 47.5 191 SER B C 1
ATOM 3531 O O . SER B 1 191 ? 0.987 -24.625 -1.13 1 47.5 191 SER B O 1
ATOM 3533 N N . TYR B 1 192 ? 2.412 -23.562 -2.428 1 51.12 192 TYR B N 1
ATOM 3534 C CA . TYR B 1 192 ? 1.508 -24.016 -3.48 1 51.12 192 TYR B CA 1
ATOM 3535 C C . TYR B 1 192 ? 1.543 -25.531 -3.625 1 51.12 192 TYR B C 1
ATOM 3537 O O . TYR B 1 192 ? 1.424 -26.047 -4.734 1 51.12 192 TYR B O 1
ATOM 3545 N N . HIS B 1 193 ? 1.757 -26.078 -2.553 1 51.72 193 HIS B N 1
ATOM 3546 C CA . HIS B 1 193 ? 1.886 -27.531 -2.602 1 51.72 193 HIS B CA 1
ATOM 3547 C C . HIS B 1 193 ? 0.527 -28.203 -2.789 1 51.72 193 HIS B C 1
ATOM 3549 O O . HIS B 1 193 ? 0.449 -29.344 -3.258 1 51.72 193 HIS B O 1
ATOM 3555 N N . ASN B 1 194 ? -0.51 -27.453 -2.447 1 58.59 194 ASN B N 1
ATOM 3556 C CA . ASN B 1 194 ? -1.767 -28.156 -2.68 1 58.59 194 ASN B CA 1
ATOM 3557 C C . ASN B 1 194 ? -2.428 -27.719 -3.98 1 58.59 194 ASN B C 1
ATOM 3559 O O . ASN B 1 194 ? -3.287 -26.828 -3.971 1 58.59 194 ASN B O 1
ATOM 3563 N N . LYS B 1 195 ? -1.907 -28.281 -5.086 1 68.44 195 LYS B N 1
ATOM 3564 C CA . LYS B 1 195 ? -2.33 -27.953 -6.445 1 68.44 195 LYS B CA 1
ATOM 3565 C C . LYS B 1 195 ? -3.768 -28.406 -6.695 1 68.44 195 LYS B C 1
ATOM 3567 O O . LYS B 1 195 ? -4.375 -28.016 -7.699 1 68.44 195 LYS B O 1
ATOM 3572 N N . ARG B 1 196 ? -4.273 -29.094 -5.688 1 70.25 196 ARG B N 1
ATOM 3573 C CA . ARG B 1 196 ? -5.625 -29.594 -5.91 1 70.25 196 ARG B CA 1
ATOM 3574 C C . ARG B 1 196 ? -6.629 -28.453 -5.996 1 70.25 196 ARG B C 1
ATOM 3576 O O . ARG B 1 196 ? -7.582 -28.516 -6.773 1 70.25 196 ARG B O 1
ATOM 3583 N N . ARG B 1 197 ? -6.305 -27.406 -5.43 1 83.62 197 ARG B N 1
ATOM 3584 C CA . ARG B 1 197 ? -7.281 -26.312 -5.383 1 83.62 197 ARG B CA 1
ATOM 3585 C C . ARG B 1 197 ? -7.055 -25.328 -6.516 1 83.62 197 ARG B C 1
ATOM 3587 O O . ARG B 1 197 ? -7.855 -24.406 -6.719 1 83.62 197 ARG B O 1
ATOM 3594 N N . VAL B 1 198 ? -6.109 -25.625 -7.281 1 89.5 198 VAL B N 1
ATOM 3595 C CA . VAL B 1 198 ? -5.758 -24.688 -8.344 1 89.5 198 VAL B CA 1
ATOM 3596 C C . VAL B 1 198 ? -6.91 -24.594 -9.344 1 89.5 198 VAL B C 1
ATOM 3598 O O . VAL B 1 198 ? -7.312 -23.484 -9.727 1 89.5 198 VAL B O 1
ATOM 3601 N N . LYS B 1 199 ? -7.43 -25.734 -9.711 1 91.38 199 LYS B N 1
ATOM 3602 C CA . LYS B 1 199 ? -8.531 -25.734 -10.672 1 91.38 199 LYS B CA 1
ATOM 3603 C C . LYS B 1 199 ? -9.75 -25 -10.109 1 91.38 199 LYS B C 1
ATOM 3605 O O . LYS B 1 199 ? -10.406 -24.25 -10.828 1 91.38 199 LYS B O 1
ATOM 3610 N N . GLU B 1 200 ? -9.961 -25.188 -8.875 1 91.94 200 GLU B N 1
ATOM 3611 C CA . GLU B 1 200 ? -11.109 -24.547 -8.219 1 91.94 200 GLU B CA 1
ATOM 3612 C C . GLU B 1 200 ? -10.977 -23.031 -8.227 1 91.94 200 GLU B C 1
ATOM 3614 O O . GLU B 1 200 ? -11.922 -22.328 -8.57 1 91.94 200 GLU B O 1
ATOM 3619 N N . TRP B 1 201 ? -9.836 -22.562 -7.785 1 91.44 201 TRP B N 1
ATOM 3620 C CA . TRP B 1 201 ? -9.734 -21.109 -7.738 1 91.44 201 TRP B CA 1
ATOM 3621 C C . TRP B 1 201 ? -9.648 -20.531 -9.148 1 91.44 201 TRP B C 1
ATOM 3623 O O . TRP B 1 201 ? -10.094 -19.406 -9.383 1 91.44 201 TRP B O 1
ATOM 3633 N N . CYS B 1 202 ? -9.164 -21.297 -10.117 1 95.31 202 CYS B N 1
ATOM 3634 C CA . CYS B 1 202 ? -9.227 -20.859 -11.508 1 95.31 202 CYS B CA 1
ATOM 3635 C C . CYS B 1 202 ? -10.672 -20.703 -11.969 1 95.31 202 CYS B C 1
ATOM 3637 O O . CYS B 1 202 ? -11 -19.75 -12.688 1 95.31 202 CYS B O 1
ATOM 3639 N N . GLU B 1 203 ? -11.492 -21.641 -11.609 1 96.44 203 GLU B N 1
ATOM 3640 C CA . GLU B 1 203 ? -12.906 -21.562 -11.961 1 96.44 203 GLU B CA 1
ATOM 3641 C C . GLU B 1 203 ? -13.555 -20.328 -11.344 1 96.44 203 GLU B C 1
ATOM 3643 O O . GLU B 1 203 ? -14.383 -19.672 -11.984 1 96.44 203 GLU B O 1
ATOM 3648 N N . GLU B 1 204 ? -13.18 -20.047 -10.133 1 97.56 204 GLU B N 1
ATOM 3649 C CA . GLU B 1 204 ? -13.664 -18.828 -9.477 1 97.56 204 GLU B CA 1
ATOM 3650 C C . GLU B 1 204 ? -13.25 -17.578 -10.242 1 97.56 204 GLU B C 1
ATOM 3652 O O . GLU B 1 204 ? -14.055 -16.672 -10.445 1 97.56 204 GLU B O 1
ATOM 3657 N N . HIS B 1 205 ? -12 -17.578 -10.695 1 98.25 205 HIS B N 1
ATOM 3658 C CA . HIS B 1 205 ? -11.5 -16.438 -11.469 1 98.25 205 HIS B CA 1
ATOM 3659 C C . HIS B 1 205 ? -12.242 -16.297 -12.789 1 98.25 205 HIS B C 1
ATOM 3661 O O . HIS B 1 205 ? -12.609 -15.188 -13.188 1 98.25 205 HIS B O 1
ATOM 3667 N N . VAL B 1 206 ? -12.477 -17.406 -13.43 1 98.38 206 VAL B N 1
ATOM 3668 C CA . VAL B 1 206 ? -13.18 -17.391 -14.703 1 98.38 206 VAL B CA 1
ATOM 3669 C C . VAL B 1 206 ? -14.586 -16.828 -14.508 1 98.38 206 VAL B C 1
ATOM 3671 O O . VAL B 1 206 ? -15.07 -16.047 -15.328 1 98.38 206 VAL B O 1
ATOM 3674 N N . ALA B 1 207 ? -15.242 -17.172 -13.43 1 98.62 207 ALA B N 1
ATOM 3675 C CA . ALA B 1 207 ? -16.578 -16.656 -13.133 1 98.62 207 ALA B CA 1
ATOM 3676 C C . ALA B 1 207 ? -16.562 -15.141 -12.977 1 98.62 207 ALA B C 1
ATOM 3678 O O . ALA B 1 207 ? -17.469 -14.453 -13.445 1 98.62 207 ALA B O 1
ATOM 3679 N N . ILE B 1 208 ? -15.539 -14.609 -12.312 1 98.69 208 ILE B N 1
ATOM 3680 C CA . ILE B 1 208 ? -15.375 -13.172 -12.133 1 98.69 208 ILE B CA 1
ATOM 3681 C C . ILE B 1 208 ? -15.148 -12.5 -13.484 1 98.69 208 ILE B C 1
ATOM 3683 O O . ILE B 1 208 ? -15.773 -11.484 -13.797 1 98.69 208 ILE B O 1
ATOM 3687 N N . ILE B 1 209 ? -14.281 -13.109 -14.32 1 98.44 209 ILE B N 1
ATOM 3688 C CA . ILE B 1 209 ? -13.977 -12.594 -15.648 1 98.44 209 ILE B CA 1
ATOM 3689 C C . ILE B 1 209 ? -15.25 -12.547 -16.484 1 98.44 209 ILE B C 1
ATOM 3691 O O . ILE B 1 209 ? -15.531 -11.547 -17.156 1 98.44 209 ILE B O 1
ATOM 3695 N N . ASP B 1 210 ? -16 -13.602 -16.422 1 98.38 210 ASP B N 1
ATOM 3696 C CA . ASP B 1 210 ? -17.219 -13.695 -17.219 1 98.38 210 ASP B CA 1
ATOM 3697 C C . ASP B 1 210 ? -18.234 -12.633 -16.781 1 98.38 210 ASP B C 1
ATOM 3699 O O . ASP B 1 210 ? -18.891 -12.016 -17.625 1 98.38 210 ASP B O 1
ATOM 3703 N N . ALA B 1 211 ? -18.359 -12.414 -15.523 1 98.44 211 ALA B N 1
ATOM 3704 C CA . ALA B 1 211 ? -19.234 -11.359 -15.023 1 98.44 211 ALA B CA 1
ATOM 3705 C C . ALA B 1 211 ? -18.812 -9.992 -15.555 1 98.44 211 ALA B C 1
ATOM 3707 O O . ALA B 1 211 ? -19.656 -9.188 -15.953 1 98.44 211 ALA B O 1
ATOM 3708 N N . LEU B 1 212 ? -17.516 -9.742 -15.586 1 97.75 212 LEU B N 1
ATOM 3709 C CA . LEU B 1 212 ? -17 -8.477 -16.094 1 97.75 212 LEU B CA 1
ATOM 3710 C C . LEU B 1 212 ? -17.25 -8.344 -17.578 1 97.75 212 LEU B C 1
ATOM 3712 O O . LEU B 1 212 ? -17.578 -7.258 -18.062 1 97.75 212 LEU B O 1
ATOM 3716 N N . ARG B 1 213 ? -17.078 -9.422 -18.281 1 96.25 213 ARG B N 1
ATOM 3717 C CA . ARG B 1 213 ? -17.328 -9.43 -19.719 1 96.25 213 ARG B CA 1
ATOM 3718 C C . ARG B 1 213 ? -18.781 -9.086 -20.031 1 96.25 213 ARG B C 1
ATOM 3720 O O . ARG B 1 213 ? -19.094 -8.5 -21.062 1 96.25 213 ARG B O 1
ATOM 3727 N N . GLU B 1 214 ? -19.641 -9.398 -19.125 1 96.31 214 GLU B N 1
ATOM 3728 C CA . GLU B 1 214 ? -21.062 -9.148 -19.297 1 96.31 214 GLU B CA 1
ATOM 3729 C C . GLU B 1 214 ? -21.469 -7.82 -18.656 1 96.31 214 GLU B C 1
ATOM 3731 O O . GLU B 1 214 ? -22.656 -7.535 -18.5 1 96.31 214 GLU B O 1
ATOM 3736 N N . ASN B 1 215 ? -20.562 -7.078 -18.156 1 94.81 215 ASN B N 1
ATOM 3737 C CA . ASN B 1 215 ? -20.75 -5.77 -17.531 1 94.81 215 ASN B CA 1
ATOM 3738 C C . ASN B 1 215 ? -21.562 -5.867 -16.25 1 94.81 215 ASN B C 1
ATOM 3740 O O . ASN B 1 215 ? -22.406 -5.008 -15.984 1 94.81 215 ASN B O 1
ATOM 3744 N N . LYS B 1 216 ? -21.422 -6.961 -15.656 1 97.06 216 LYS B N 1
ATOM 3745 C CA . LYS B 1 216 ? -22.062 -7.156 -14.352 1 97.06 216 LYS B CA 1
ATOM 3746 C C . LYS B 1 216 ? -21.062 -6.902 -13.219 1 97.06 216 LYS B C 1
ATOM 3748 O O . LYS B 1 216 ? -20.672 -7.832 -12.5 1 97.06 216 LYS B O 1
ATOM 3753 N N . GLN B 1 217 ? -20.766 -5.695 -12.977 1 96.75 217 GLN B N 1
ATOM 3754 C CA . GLN B 1 217 ? -19.703 -5.301 -12.055 1 96.75 217 GLN B CA 1
ATOM 3755 C C . GLN B 1 217 ? -20.062 -5.688 -10.625 1 96.75 217 GLN B C 1
ATOM 3757 O O . GLN B 1 217 ? -19.203 -6.148 -9.875 1 96.75 217 GLN B O 1
ATOM 3762 N N . GLU B 1 218 ? -21.328 -5.492 -10.242 1 98 218 GLU B N 1
ATOM 3763 C CA . GLU B 1 218 ? -21.75 -5.848 -8.891 1 98 218 GLU B CA 1
ATOM 3764 C C . GLU B 1 218 ? -21.594 -7.344 -8.633 1 98 218 GLU B C 1
ATOM 3766 O O . GLU B 1 218 ? -21.156 -7.75 -7.562 1 98 218 GLU B O 1
ATOM 3771 N N . GLN B 1 219 ? -21.953 -8.094 -9.625 1 98.5 219 GLN B N 1
ATOM 3772 C CA . GLN B 1 219 ? -21.781 -9.539 -9.508 1 98.5 219 GLN B CA 1
ATOM 3773 C C . GLN B 1 219 ? -20.312 -9.922 -9.43 1 98.5 219 GLN B C 1
ATOM 3775 O O . GLN B 1 219 ? -19.922 -10.789 -8.633 1 98.5 219 GLN B O 1
ATOM 3780 N N . ALA B 1 220 ? -19.469 -9.336 -10.266 1 98.62 220 ALA B N 1
ATOM 3781 C CA . ALA B 1 220 ? -18.031 -9.602 -10.242 1 98.62 220 ALA B CA 1
ATOM 3782 C C . ALA B 1 220 ? -17.438 -9.281 -8.875 1 98.62 220 ALA B C 1
ATOM 3784 O O . ALA B 1 220 ? -16.625 -10.047 -8.352 1 98.62 220 ALA B O 1
ATOM 3785 N N . ALA B 1 221 ? -17.859 -8.164 -8.281 1 98.56 221 ALA B N 1
ATOM 3786 C CA . ALA B 1 221 ? -17.375 -7.75 -6.965 1 98.56 221 ALA B CA 1
ATOM 3787 C C . ALA B 1 221 ? -17.766 -8.766 -5.895 1 98.56 221 ALA B C 1
ATOM 3789 O O . ALA B 1 221 ? -16.953 -9.109 -5.031 1 98.56 221 ALA B O 1
ATOM 3790 N N . GLU B 1 222 ? -18.984 -9.211 -6.02 1 98.62 222 GLU B N 1
ATOM 3791 C CA . GLU B 1 222 ? -19.453 -10.203 -5.055 1 98.62 222 GLU B CA 1
ATOM 3792 C C . GLU B 1 222 ? -18.703 -11.516 -5.199 1 98.62 222 GLU B C 1
ATOM 3794 O O . GLU B 1 222 ? -18.344 -12.141 -4.203 1 98.62 222 GLU B O 1
ATOM 3799 N N . LEU B 1 223 ? -18.469 -11.945 -6.398 1 98.69 223 LEU B N 1
ATOM 3800 C CA . LEU B 1 223 ? -17.703 -13.164 -6.641 1 98.69 223 LEU B CA 1
ATOM 3801 C C . LEU B 1 223 ? -16.281 -13.016 -6.133 1 98.69 223 LEU B C 1
ATOM 3803 O O . LEU B 1 223 ? -15.719 -13.953 -5.562 1 98.69 223 LEU B O 1
ATOM 3807 N N . MET B 1 224 ? -15.664 -11.859 -6.336 1 98.69 224 MET B N 1
ATOM 3808 C CA . MET B 1 224 ? -14.328 -11.578 -5.812 1 98.69 224 MET B CA 1
ATOM 3809 C C . MET B 1 224 ? -14.305 -11.664 -4.289 1 98.69 224 MET B C 1
ATOM 3811 O O . MET B 1 224 ? -13.398 -12.25 -3.707 1 98.69 224 MET B O 1
ATOM 3815 N N . ARG B 1 225 ? -15.305 -11.078 -3.68 1 98.19 225 ARG B N 1
ATOM 3816 C CA . ARG B 1 225 ? -15.414 -11.133 -2.225 1 98.19 225 ARG B CA 1
ATOM 3817 C C . ARG B 1 225 ? -15.477 -12.57 -1.735 1 98.19 225 ARG B C 1
ATOM 3819 O O . ARG B 1 225 ? -14.758 -12.945 -0.804 1 98.19 225 ARG B O 1
ATOM 3826 N N . LYS B 1 226 ? -16.297 -13.367 -2.352 1 98.06 226 LYS B N 1
ATOM 3827 C CA . LYS B 1 226 ? -16.438 -14.766 -1.968 1 98.06 226 LYS B CA 1
ATOM 3828 C C . LYS B 1 226 ? -15.133 -15.531 -2.15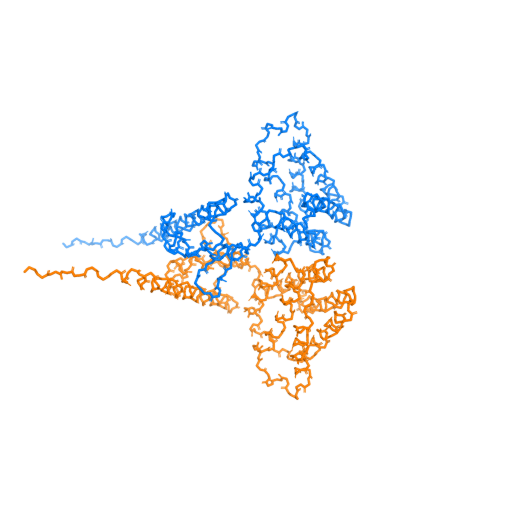6 1 98.06 226 LYS B C 1
ATOM 3830 O O . LYS B 1 226 ? -14.734 -16.312 -1.296 1 98.06 226 LYS B O 1
ATOM 3835 N N . HIS B 1 227 ? -14.461 -15.297 -3.268 1 97.12 227 HIS B N 1
ATOM 3836 C CA . HIS B 1 227 ? -13.18 -15.93 -3.59 1 97.12 227 HIS B CA 1
ATOM 3837 C C . HIS B 1 227 ? -12.141 -15.633 -2.518 1 97.12 227 HIS B C 1
ATOM 3839 O O . HIS B 1 227 ? -11.508 -16.562 -1.992 1 97.12 227 HIS B O 1
ATOM 3845 N N . LEU B 1 228 ? -12.055 -14.352 -2.146 1 96.19 228 LEU B N 1
ATOM 3846 C CA . LEU B 1 228 ? -11.055 -13.938 -1.172 1 96.19 228 LEU B CA 1
ATOM 3847 C C . LEU B 1 228 ? -11.461 -14.359 0.238 1 96.19 228 LEU B C 1
ATOM 3849 O O . LEU B 1 228 ? -10.602 -14.688 1.063 1 96.19 228 LEU B O 1
ATOM 3853 N N . GLN B 1 229 ? -12.781 -14.289 0.492 1 95.31 229 GLN B N 1
ATOM 3854 C CA . GLN B 1 229 ? -13.273 -14.711 1.801 1 95.31 229 GLN B CA 1
ATOM 3855 C C . GLN B 1 229 ? -12.969 -16.188 2.053 1 95.31 229 GLN B C 1
ATOM 3857 O O . GLN B 1 229 ? -12.617 -16.578 3.17 1 95.31 229 GLN B O 1
ATOM 3862 N N . TYR B 1 230 ? -13.148 -17 1.044 1 92.19 230 TYR B N 1
ATOM 3863 C CA . TYR B 1 230 ? -12.812 -18.422 1.162 1 92.19 230 TYR B CA 1
ATOM 3864 C C . TYR B 1 230 ? -11.352 -18.594 1.555 1 92.19 230 TYR B C 1
ATOM 3866 O O . TYR B 1 230 ? -11.039 -19.359 2.482 1 92.19 230 TYR B O 1
ATOM 3874 N N . ALA B 1 231 ? -10.469 -17.938 0.844 1 88.75 231 ALA B N 1
ATOM 3875 C CA . ALA B 1 231 ? -9.047 -18.016 1.149 1 88.75 231 ALA B CA 1
ATOM 3876 C C . ALA B 1 231 ? -8.758 -17.531 2.566 1 88.75 231 ALA B C 1
ATOM 3878 O O . ALA B 1 231 ? -7.965 -18.141 3.291 1 88.75 231 ALA B O 1
ATOM 3879 N N . PHE B 1 232 ? -9.383 -16.453 2.945 1 90.44 232 PHE B N 1
ATOM 3880 C CA . PHE B 1 232 ? -9.242 -15.883 4.285 1 90.44 232 PHE B CA 1
ATOM 3881 C C . PHE B 1 232 ? -9.641 -16.906 5.344 1 90.44 232 PHE B C 1
ATOM 3883 O O . PHE B 1 232 ? -8.922 -17.078 6.336 1 90.44 232 PHE B O 1
ATOM 3890 N N . ASP B 1 233 ? -10.727 -17.578 5.09 1 90.56 233 ASP B N 1
ATOM 3891 C CA . ASP B 1 233 ? -11.258 -18.562 6.035 1 90.56 233 ASP B CA 1
ATOM 3892 C C . ASP B 1 233 ? -10.352 -19.781 6.141 1 90.56 233 ASP B C 1
ATOM 3894 O O . ASP B 1 233 ? -10.234 -20.391 7.207 1 90.56 233 ASP B O 1
ATOM 3898 N N . GLN B 1 234 ? -9.711 -20.172 5.055 1 84.12 234 GLN B N 1
ATOM 3899 C CA . GLN B 1 234 ? -8.828 -21.328 5.047 1 84.12 234 GLN B CA 1
ATOM 3900 C C . GLN B 1 234 ? -7.586 -21.078 5.898 1 84.12 234 GLN B C 1
ATOM 3902 O O . GLN B 1 234 ? -7.031 -22 6.492 1 84.12 234 GLN B O 1
ATOM 3907 N N . VAL B 1 235 ? -7.137 -19.891 5.965 1 81.19 235 VAL B N 1
ATOM 3908 C CA . VAL B 1 235 ? -5.969 -19.547 6.77 1 81.19 235 VAL B CA 1
ATOM 3909 C C . VAL B 1 235 ? -6.348 -19.516 8.25 1 81.19 235 VAL B C 1
ATOM 3911 O O . VAL B 1 235 ? -5.551 -19.891 9.109 1 81.19 235 VAL B O 1
ATOM 3914 N N . ASN B 1 236 ? -7.512 -19.016 8.57 1 74.62 236 ASN B N 1
ATOM 3915 C CA . ASN B 1 236 ? -7.957 -18.906 9.953 1 74.62 236 ASN B CA 1
ATOM 3916 C C . ASN B 1 236 ? -8.289 -20.266 10.562 1 74.62 236 ASN B C 1
ATOM 3918 O O . ASN B 1 236 ? -8.219 -20.438 11.781 1 74.62 236 ASN B O 1
ATOM 3922 N N . VAL B 1 237 ? -8.758 -21.188 9.812 1 62.84 237 VAL B N 1
ATOM 3923 C CA . VAL B 1 237 ? -9.062 -22.531 10.297 1 62.84 237 VAL B CA 1
ATOM 3924 C C . VAL B 1 237 ? -7.766 -23.297 10.547 1 62.84 237 VAL B C 1
ATOM 3926 O O . VAL B 1 237 ? -7.676 -24.094 11.492 1 62.84 237 VAL B O 1
ATOM 3929 N N . LYS B 1 238 ? -6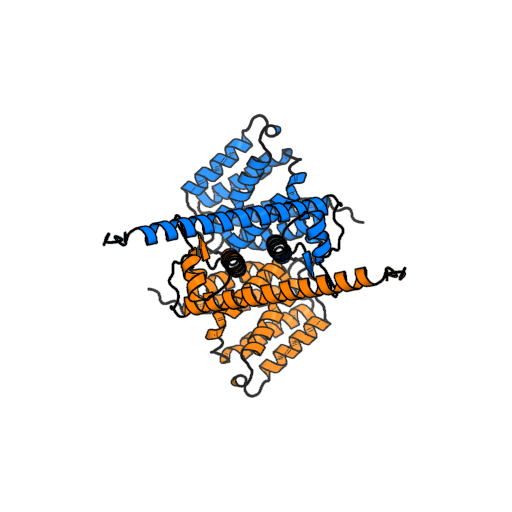.672 -23.234 9.812 1 58.47 238 LYS B N 1
ATOM 3930 C CA . LYS B 1 238 ? -5.426 -23.969 10.008 1 58.47 238 LYS B CA 1
ATOM 3931 C C . LYS B 1 238 ? -4.695 -23.484 11.266 1 58.47 238 LYS B C 1
ATOM 3933 O O . LYS B 1 238 ? -3.793 -24.156 11.766 1 58.47 238 LYS B O 1
ATOM 3938 N N . SER B 1 239 ? -4.734 -22.297 11.766 1 52.22 239 SER B N 1
ATOM 3939 C CA . SER B 1 239 ? -4.043 -21.828 12.961 1 52.22 239 SER B CA 1
ATOM 3940 C C . SER B 1 239 ? -4.629 -22.453 14.227 1 52.22 239 SER B C 1
ATOM 3942 O O . SER B 1 239 ? -5.801 -22.234 14.547 1 52.22 239 SER B O 1
ATOM 3944 N N . PRO B 1 240 ? -4.047 -23.562 14.773 1 42.41 240 PRO B N 1
ATOM 3945 C CA . PRO B 1 240 ? -4.523 -24.188 16.016 1 42.41 240 PRO B CA 1
ATOM 3946 C C . PRO B 1 240 ? -4.762 -23.172 17.125 1 42.41 240 PRO B C 1
ATOM 3948 O O . PRO B 1 240 ? -4.113 -22.125 17.156 1 42.41 240 PRO B O 1
ATOM 3951 N N . ARG B 1 241 ? -6.031 -23.078 17.734 1 35.91 241 ARG B N 1
ATOM 3952 C CA . ARG B 1 241 ? -6.184 -22.531 19.094 1 35.91 241 ARG B CA 1
ATOM 3953 C C . ARG B 1 241 ? -5.023 -22.953 19.984 1 35.91 241 ARG B C 1
ATOM 3955 O O . ARG B 1 241 ? -4.891 -24.125 20.328 1 35.91 241 ARG B O 1
ATOM 3962 N N . VAL B 1 242 ? -3.832 -22.297 19.828 1 31.06 242 VAL B N 1
ATOM 3963 C CA . VAL B 1 242 ? -3.104 -22.516 21.062 1 31.06 242 VAL B CA 1
ATOM 3964 C C . VAL B 1 242 ? -3.857 -21.875 22.234 1 31.06 242 VAL B C 1
ATOM 3966 O O . VAL B 1 242 ? -4.258 -20.719 22.156 1 31.06 242 VAL B O 1
#